Protein AF-A0A553NSJ0-F1 (afdb_monomer)

InterPro domains:
  IPR005331 Sulfotransferase [PF03567] (296-410)
  IPR007577 Glycosyltransferase, DXD sugar-binding motif [PF04488] (100-206)
  IPR007734 Heparan sulphate 2-O-sulfotransferase [PTHR12129] (284-553)
  IPR027417 P-loop containing nucleoside triphosphate hydrolase [G3DSA:3.40.50.300] (291-566)
  IPR027417 P-loop containing nucleoside triphosphate hydrolase [SSF52540] (294-416)
  IPR029044 Nucleotide-diphospho-sugar transferases [SSF53448] (163-276)

Sequence (569 aa):
MLNVENESPLSKDIMRVKSFFPIYACKQVSATAIGLYFICSTFTFLTMDKRAYGRKPPSLRSKNLTSSIEVEPFQESLVDINETVFFLETQESLDELDRSLMCAVESYHGANPFDSIVVLINGGGSIPIVPDYLKDVSQIQFRHLSFAHFLEASPLGELWNSPKWKETIYPLNHMSDLLRVVILHKFGGTYIDSDLIALKAFPRLANNNVIVGVETEKVGSAYMKFGKNHAFLEQAIVELFDNYSVWSEPHWSILDIEVKNDFQNVHPDLTSLNPRPELIIPYEYEPTETINTSILIFNKNRKSGSSTVRNWIKVLAPKNRFHMIKSGQTRLPNFPYSMSIGREQEFVDQIKRSPRPLVFMEHFYFVDFRRYDPQLNPTWLNLVREPISRFASLFYHQRKMKIWKGKQKPPEGWFRKNISECVLNDDPECSIKKGYYREQQLTYFCGNALECREVGNLKALALAKLNIESHFPVVGVLELFNETLVALELLLPRFFRGIRQHLATSQSLFQANANPHPDVEHQALLKIQRVLALDQDLYEFVKQRLTKQVSELFRSKKLLKNISTSVSP

Mean predicted aligned error: 18.37 Å

Structure (mmCIF, N/CA/C/O backbone):
data_AF-A0A553NSJ0-F1
#
_entry.id   AF-A0A553NSJ0-F1
#
loop_
_atom_site.group_PDB
_atom_site.id
_atom_site.type_symbol
_atom_site.label_atom_id
_atom_site.label_alt_id
_atom_site.label_comp_id
_atom_site.label_asym_id
_atom_site.label_entity_id
_atom_site.label_seq_id
_atom_site.pdbx_PDB_ins_code
_atom_site.Cartn_x
_atom_site.Cartn_y
_atom_site.Cartn_z
_atom_site.occupancy
_atom_site.B_iso_or_equiv
_atom_site.auth_seq_id
_atom_site.auth_comp_id
_atom_site.auth_asym_id
_atom_site.auth_atom_id
_atom_site.pdbx_PDB_model_num
ATOM 1 N N . MET A 1 1 ? 38.959 -52.291 -5.094 1.00 31.48 1 MET A N 1
ATOM 2 C CA . MET A 1 1 ? 39.468 -51.425 -6.174 1.00 31.48 1 MET A CA 1
ATOM 3 C C . MET A 1 1 ? 38.329 -51.181 -7.146 1.00 31.48 1 MET A C 1
ATOM 5 O O . MET A 1 1 ? 38.110 -51.991 -8.031 1.00 31.48 1 MET A O 1
ATOM 9 N N . LEU A 1 2 ? 37.554 -50.128 -6.913 1.00 25.66 2 LEU A N 1
ATOM 10 C CA . LEU A 1 2 ? 36.680 -49.522 -7.912 1.00 25.66 2 LEU A CA 1
ATOM 11 C C . LEU A 1 2 ? 36.909 -48.023 -7.757 1.00 25.66 2 LEU A C 1
ATOM 13 O O . LEU A 1 2 ? 36.728 -47.478 -6.668 1.00 25.66 2 LEU A O 1
ATOM 17 N N . ASN A 1 3 ? 37.467 -47.447 -8.814 1.00 22.66 3 ASN A N 1
ATOM 18 C CA . ASN A 1 3 ? 37.939 -46.077 -8.893 1.00 22.66 3 ASN A CA 1
ATOM 19 C C . ASN A 1 3 ? 36.773 -45.107 -8.706 1.00 22.66 3 ASN A C 1
ATOM 21 O O . ASN A 1 3 ? 35.810 -45.129 -9.467 1.00 22.66 3 ASN A O 1
ATOM 25 N N . VAL A 1 4 ? 36.899 -44.255 -7.693 1.00 33.06 4 VAL A N 1
ATOM 26 C CA . VAL A 1 4 ? 36.181 -42.989 -7.590 1.00 33.06 4 VAL A CA 1
ATOM 27 C C . VAL A 1 4 ? 37.088 -41.966 -8.254 1.00 33.06 4 VAL A C 1
ATOM 29 O O . VAL A 1 4 ? 37.990 -41.464 -7.598 1.00 33.06 4 VAL A O 1
ATOM 32 N N . GLU A 1 5 ? 36.893 -41.693 -9.541 1.00 28.03 5 GLU A N 1
ATOM 33 C CA . GLU A 1 5 ? 37.469 -40.505 -10.173 1.00 28.03 5 GLU A CA 1
ATOM 34 C C . GLU A 1 5 ? 36.498 -39.908 -11.197 1.00 28.03 5 GLU A C 1
ATOM 36 O O . GLU A 1 5 ? 35.981 -40.603 -12.071 1.00 28.03 5 GLU A O 1
ATOM 41 N N . ASN A 1 6 ? 36.349 -38.586 -11.062 1.00 27.17 6 ASN A N 1
ATOM 42 C CA . ASN A 1 6 ? 35.842 -37.605 -12.022 1.00 27.17 6 ASN A CA 1
ATOM 43 C C . ASN A 1 6 ? 34.325 -37.369 -12.078 1.00 27.17 6 ASN A C 1
ATOM 45 O O . ASN A 1 6 ? 33.690 -37.544 -13.114 1.00 27.17 6 ASN A O 1
ATOM 49 N N . GLU A 1 7 ? 33.769 -36.819 -10.991 1.00 28.47 7 GLU A N 1
ATOM 50 C CA . GLU A 1 7 ? 32.674 -35.849 -11.136 1.00 28.47 7 GLU A CA 1
ATOM 51 C C . GLU A 1 7 ? 33.254 -34.524 -11.663 1.00 28.47 7 GLU A C 1
ATOM 53 O O . GLU A 1 7 ? 34.222 -33.986 -11.122 1.00 28.47 7 GLU A O 1
ATOM 58 N N . SER A 1 8 ? 32.688 -34.033 -12.766 1.00 26.36 8 SER A N 1
ATOM 59 C CA . SER A 1 8 ? 33.121 -32.832 -13.482 1.00 26.36 8 SER A CA 1
ATOM 60 C C . SER A 1 8 ? 33.054 -31.563 -12.615 1.00 26.36 8 SER A C 1
ATOM 62 O O . SER A 1 8 ? 32.081 -31.383 -11.877 1.00 26.36 8 SER A O 1
ATOM 64 N N . PRO A 1 9 ? 34.003 -30.621 -12.756 1.00 32.00 9 PRO A N 1
ATOM 65 C CA . PRO A 1 9 ? 33.993 -29.361 -12.027 1.00 32.00 9 PRO A CA 1
ATOM 66 C C . PRO A 1 9 ? 33.010 -28.382 -12.680 1.00 32.00 9 PRO A C 1
ATOM 68 O O . PRO A 1 9 ? 33.392 -27.585 -13.527 1.00 32.00 9 PRO A O 1
ATOM 71 N N . LEU A 1 10 ? 31.736 -28.422 -12.296 1.00 30.98 10 LEU A N 1
ATOM 72 C CA . LEU A 1 10 ? 30.790 -27.347 -12.619 1.00 30.98 10 LEU A CA 1
ATOM 73 C C . LEU A 1 10 ? 29.873 -27.044 -11.426 1.00 30.98 10 LEU A C 1
ATOM 75 O O . LEU A 1 10 ? 28.653 -26.978 -11.531 1.00 30.98 10 LEU A O 1
ATOM 79 N N . SER A 1 11 ? 30.471 -26.833 -10.251 1.00 33.66 11 SER A N 1
ATOM 80 C CA . SER A 1 11 ? 29.809 -26.093 -9.176 1.00 33.66 11 SER A CA 1
ATOM 81 C C . SER A 1 11 ? 29.785 -24.609 -9.562 1.00 33.66 11 SER A C 1
ATOM 83 O O . SER A 1 11 ? 30.681 -23.855 -9.179 1.00 33.66 11 SER A O 1
ATOM 85 N N . LYS A 1 12 ? 28.819 -24.192 -10.384 1.00 43.81 12 LYS A N 1
ATOM 86 C CA . LYS A 1 12 ? 28.594 -22.764 -10.635 1.00 43.81 12 LYS A CA 1
ATOM 87 C C . LYS A 1 12 ? 28.054 -22.114 -9.358 1.00 43.81 12 LYS A C 1
ATOM 89 O O . LYS A 1 12 ? 27.232 -22.692 -8.646 1.00 43.81 12 LYS A O 1
ATOM 94 N N . ASP A 1 13 ? 28.595 -20.948 -9.035 1.00 47.91 13 ASP A N 1
ATOM 95 C CA . ASP A 1 13 ? 28.297 -20.195 -7.822 1.00 47.91 13 ASP A CA 1
ATOM 96 C C . ASP A 1 13 ? 26.816 -19.784 -7.773 1.00 47.91 13 ASP A C 1
ATOM 98 O O . ASP A 1 13 ? 26.395 -18.886 -8.491 1.00 47.91 13 ASP A O 1
ATOM 102 N N . ILE A 1 14 ? 26.014 -20.401 -6.898 1.00 49.62 14 ILE A N 1
ATOM 103 C CA . ILE A 1 14 ? 24.601 -20.017 -6.734 1.00 49.62 14 ILE A CA 1
ATOM 104 C C . ILE A 1 14 ? 24.511 -18.669 -6.016 1.00 49.62 14 ILE A C 1
ATOM 106 O O . ILE A 1 14 ? 24.987 -18.507 -4.882 1.00 49.62 14 ILE A O 1
ATOM 110 N N . MET A 1 15 ? 23.816 -17.718 -6.635 1.00 51.75 15 MET A N 1
ATOM 111 C CA . MET A 1 15 ? 23.602 -16.385 -6.085 1.00 51.75 15 MET A CA 1
ATOM 112 C C . MET A 1 15 ? 22.237 -16.254 -5.400 1.00 51.75 15 MET A C 1
ATOM 114 O O . MET A 1 15 ? 21.222 -16.822 -5.805 1.00 51.75 15 MET A O 1
ATOM 118 N N . ARG A 1 16 ? 22.206 -15.492 -4.299 1.00 54.97 16 ARG A N 1
ATOM 119 C CA . ARG A 1 16 ? 20.989 -15.254 -3.508 1.00 54.97 16 ARG A CA 1
ATOM 120 C C . ARG A 1 16 ? 20.450 -13.853 -3.731 1.00 54.97 16 ARG A C 1
ATOM 122 O O . ARG A 1 16 ? 21.174 -12.885 -3.502 1.00 54.97 16 ARG A O 1
ATOM 129 N N . VAL A 1 17 ? 19.154 -13.753 -4.016 1.00 56.53 17 VAL A N 1
ATOM 130 C CA . VAL A 1 17 ? 18.438 -12.472 -4.082 1.00 56.53 17 VAL A CA 1
ATOM 131 C C . VAL A 1 17 ? 17.989 -12.060 -2.677 1.00 56.53 17 VAL A C 1
ATOM 133 O O . VAL A 1 17 ? 17.227 -12.777 -2.023 1.00 56.53 17 VAL A O 1
ATOM 136 N N . LYS A 1 18 ? 18.492 -10.925 -2.169 1.00 50.38 18 LYS A N 1
ATOM 137 C CA . LYS A 1 18 ? 18.302 -10.531 -0.756 1.00 50.38 18 LYS A CA 1
ATOM 138 C C . LYS A 1 18 ? 17.404 -9.315 -0.538 1.00 50.38 18 LYS A C 1
ATOM 140 O O . LYS A 1 18 ? 16.695 -9.288 0.475 1.00 50.38 18 LYS A O 1
ATOM 145 N N . SER A 1 19 ? 17.426 -8.325 -1.432 1.00 51.62 19 SER A N 1
ATOM 146 C CA . SER A 1 19 ? 16.672 -7.074 -1.237 1.00 51.62 19 SER A CA 1
ATOM 147 C C . SER A 1 19 ? 16.590 -6.200 -2.485 1.00 51.62 19 SER A C 1
ATOM 149 O O . SER A 1 19 ? 17.481 -6.251 -3.320 1.00 51.62 19 SER A O 1
ATOM 151 N N . PHE A 1 20 ? 15.555 -5.360 -2.553 1.00 49.81 20 PHE A N 1
ATOM 152 C CA . PHE A 1 20 ? 15.377 -4.320 -3.568 1.00 49.81 20 PHE A CA 1
ATOM 153 C C . PHE A 1 20 ? 15.805 -2.946 -3.022 1.00 49.81 20 PHE A C 1
ATOM 155 O O . PHE A 1 20 ? 15.536 -2.629 -1.864 1.00 49.81 20 PHE A O 1
ATOM 162 N N . PHE A 1 21 ? 16.417 -2.113 -3.860 1.00 44.38 21 PHE A N 1
ATOM 163 C CA . PHE A 1 21 ? 16.830 -0.739 -3.599 1.00 44.38 21 PHE A CA 1
ATOM 164 C C . PHE A 1 21 ? 16.356 0.155 -4.757 1.00 44.38 21 PHE A C 1
ATOM 166 O O . PHE A 1 21 ? 16.955 0.138 -5.829 1.00 44.38 21 PHE A O 1
ATOM 173 N N . PRO A 1 22 ? 15.280 0.937 -4.593 1.00 35.81 22 PRO A N 1
ATOM 174 C CA . PRO A 1 22 ? 14.797 1.826 -5.648 1.00 35.81 22 PRO A CA 1
ATOM 175 C C . PRO A 1 22 ? 15.705 3.056 -5.841 1.00 35.81 22 PRO A C 1
ATOM 177 O O . PRO A 1 22 ? 15.993 3.770 -4.876 1.00 35.81 22 PRO A O 1
ATOM 180 N N . ILE A 1 23 ? 16.100 3.347 -7.088 1.00 39.84 23 ILE A N 1
ATOM 181 C CA . ILE A 1 23 ? 16.729 4.612 -7.508 1.00 39.84 23 ILE A CA 1
ATOM 182 C C . ILE A 1 23 ? 15.827 5.285 -8.551 1.00 39.84 23 ILE A C 1
ATOM 184 O O . ILE A 1 23 ? 15.551 4.757 -9.625 1.00 39.84 23 ILE A O 1
ATOM 188 N N . TYR A 1 24 ? 15.363 6.491 -8.231 1.00 37.12 24 TYR A N 1
ATOM 189 C CA . TYR A 1 24 ? 14.505 7.281 -9.110 1.00 37.12 24 TYR A CA 1
ATOM 190 C C . TYR A 1 24 ? 15.345 8.329 -9.851 1.00 37.12 24 TYR A C 1
ATOM 192 O O . TYR A 1 24 ? 15.980 9.168 -9.207 1.00 37.12 24 TYR A O 1
ATOM 200 N N . ALA A 1 25 ? 15.304 8.323 -11.183 1.00 35.31 25 ALA A N 1
ATOM 201 C CA . ALA A 1 25 ? 15.923 9.340 -12.030 1.00 35.31 25 ALA A CA 1
ATOM 202 C C . ALA A 1 25 ? 14.841 10.112 -12.801 1.00 35.31 25 ALA A C 1
ATOM 204 O O . ALA A 1 25 ? 13.964 9.497 -13.401 1.00 35.31 25 ALA A O 1
ATOM 205 N N . CYS A 1 26 ? 14.858 11.449 -12.751 1.00 28.91 26 CYS A N 1
ATOM 206 C CA . CYS A 1 26 ? 14.103 12.292 -13.690 1.00 28.91 26 CYS A CA 1
ATOM 207 C C . CYS A 1 26 ? 14.601 13.755 -13.572 1.00 28.91 26 CYS A C 1
ATOM 209 O O . CYS A 1 26 ? 14.366 14.377 -12.530 1.00 28.91 26 CYS A O 1
ATOM 211 N N . LYS A 1 27 ? 15.205 14.340 -14.629 1.00 30.98 27 LYS A N 1
ATOM 212 C CA . LYS A 1 27 ? 15.238 15.809 -14.817 1.00 30.98 27 LYS A CA 1
ATOM 213 C C . LYS A 1 27 ? 15.528 16.285 -16.259 1.00 30.98 27 LYS A C 1
ATOM 215 O O . LYS A 1 27 ? 16.599 16.072 -16.787 1.00 30.98 27 LYS A O 1
ATOM 220 N N . GLN A 1 28 ? 14.555 17.040 -16.778 1.00 33.53 28 GLN A N 1
ATOM 221 C CA . GLN A 1 28 ? 14.613 18.262 -17.605 1.00 33.53 28 GLN A CA 1
ATOM 222 C C . GLN A 1 28 ? 15.678 18.410 -18.723 1.00 33.53 28 GLN A C 1
ATOM 224 O O . GLN A 1 28 ? 16.750 18.960 -18.485 1.00 33.53 28 GLN A O 1
ATOM 229 N N . VAL A 1 29 ? 15.261 18.136 -19.968 1.00 30.67 29 VAL A N 1
ATOM 230 C CA . VAL A 1 29 ? 15.940 18.565 -21.208 1.00 30.67 29 VAL A CA 1
ATOM 231 C C . VAL A 1 29 ? 15.864 20.091 -21.359 1.00 30.67 29 VAL A C 1
ATOM 233 O O . VAL A 1 29 ? 14.785 20.690 -21.261 1.00 30.67 29 VAL A O 1
ATOM 236 N N . SER A 1 30 ? 17.007 20.730 -21.616 1.00 32.41 30 SER A N 1
ATOM 237 C CA . SER A 1 30 ? 17.111 22.147 -21.976 1.00 32.41 30 SER A CA 1
ATOM 238 C C . SER A 1 30 ? 16.520 22.432 -23.358 1.00 32.41 30 SER A C 1
ATOM 240 O O . SER A 1 30 ? 16.717 21.682 -24.307 1.00 32.41 30 SER A O 1
ATOM 242 N N . ALA A 1 31 ? 15.826 23.562 -23.463 1.00 39.25 31 ALA A N 1
ATOM 243 C CA . ALA A 1 31 ? 15.137 24.040 -24.650 1.00 39.25 31 ALA A CA 1
ATOM 244 C C . ALA A 1 31 ? 16.027 24.136 -25.904 1.00 39.25 31 ALA A C 1
ATOM 246 O O . ALA A 1 31 ? 16.906 24.987 -25.941 1.00 39.25 31 ALA A O 1
ATOM 247 N N . THR A 1 32 ? 15.700 23.365 -26.946 1.00 35.78 32 THR A N 1
ATOM 248 C CA . THR A 1 32 ? 15.394 23.845 -28.310 1.00 35.78 32 THR A CA 1
ATOM 249 C C . THR A 1 32 ? 14.868 22.690 -29.182 1.00 35.78 32 THR A C 1
ATOM 251 O O . THR A 1 32 ? 15.387 21.586 -29.155 1.00 35.78 32 THR A O 1
ATOM 254 N N . ALA A 1 33 ? 13.834 22.992 -29.977 1.00 30.94 33 ALA A N 1
ATOM 255 C CA . ALA A 1 33 ? 13.282 22.210 -31.093 1.00 30.94 33 ALA A CA 1
ATOM 256 C C . ALA A 1 33 ? 12.447 20.931 -30.799 1.00 30.94 33 ALA A C 1
ATOM 258 O O . ALA A 1 33 ? 12.935 19.814 -30.756 1.00 30.94 33 ALA A O 1
ATOM 259 N N . ILE A 1 34 ? 11.127 21.163 -30.720 1.00 39.16 34 ILE A N 1
ATOM 260 C CA . ILE A 1 34 ? 10.014 20.388 -31.314 1.00 39.16 34 ILE A CA 1
ATOM 261 C C . ILE A 1 34 ? 9.951 18.875 -31.011 1.00 39.16 34 ILE A C 1
ATOM 263 O O . ILE A 1 34 ? 10.467 18.042 -31.742 1.00 39.16 34 ILE A O 1
ATOM 267 N N . GLY A 1 35 ? 9.117 18.564 -30.009 1.00 44.28 35 GLY A N 1
ATOM 268 C CA . GLY A 1 35 ? 8.246 17.385 -29.975 1.00 44.28 35 GLY A CA 1
ATOM 269 C C . GLY A 1 35 ? 8.889 16.067 -29.555 1.00 44.28 35 GLY A C 1
ATOM 270 O O . GLY A 1 35 ? 9.151 15.245 -30.417 1.00 44.28 35 GLY A O 1
ATOM 271 N N . LEU A 1 36 ? 9.027 15.805 -28.248 1.00 30.36 36 LEU A N 1
ATOM 272 C CA . LEU A 1 36 ? 9.424 14.484 -27.738 1.00 30.36 36 LEU A CA 1
ATOM 273 C C . LEU A 1 36 ? 8.720 14.131 -26.414 1.00 30.36 36 LEU A C 1
ATOM 275 O O . LEU A 1 36 ? 8.543 14.963 -25.522 1.00 30.36 36 LEU A O 1
ATOM 279 N N . TYR A 1 37 ? 8.276 12.876 -26.343 1.00 29.53 37 TYR A N 1
ATOM 280 C CA . TYR A 1 37 ? 7.581 12.219 -25.237 1.00 29.53 37 TYR A CA 1
ATOM 281 C C . TYR A 1 37 ? 8.478 12.101 -23.990 1.00 29.53 37 TYR A C 1
ATOM 283 O O . TYR A 1 37 ? 9.605 11.630 -24.079 1.00 29.53 37 TYR A O 1
ATOM 291 N N . PHE A 1 38 ? 7.958 12.443 -22.806 1.00 29.09 38 PHE A N 1
ATOM 292 C CA . PHE A 1 38 ? 8.610 12.128 -21.528 1.00 29.09 38 PHE A CA 1
ATOM 293 C C . PHE A 1 38 ? 8.191 10.726 -21.058 1.00 29.09 38 PHE A C 1
ATOM 295 O O . PHE A 1 38 ? 7.072 10.549 -20.574 1.00 29.09 38 PHE A O 1
ATOM 302 N N . ILE A 1 39 ? 9.086 9.740 -21.154 1.00 37.25 39 ILE A N 1
ATOM 303 C CA . ILE A 1 39 ? 8.924 8.414 -20.534 1.00 37.25 39 ILE A CA 1
ATOM 304 C C . ILE A 1 39 ? 9.761 8.415 -19.246 1.00 37.25 39 ILE A C 1
ATOM 306 O O . ILE A 1 39 ? 10.983 8.413 -19.302 1.00 37.25 39 ILE A O 1
ATOM 310 N N . CYS A 1 40 ? 9.123 8.484 -18.072 1.00 36.91 40 CYS A N 1
ATOM 311 C CA . CYS A 1 40 ? 9.820 8.411 -16.777 1.00 36.91 40 CYS A CA 1
ATOM 312 C C . CYS A 1 40 ? 9.744 6.942 -16.303 1.00 36.91 40 CYS A C 1
ATOM 314 O O . CYS A 1 40 ? 8.679 6.481 -15.891 1.00 36.91 40 CYS A O 1
ATOM 316 N N . SER A 1 41 ? 10.850 6.202 -16.420 1.00 45.56 41 SER A N 1
ATOM 317 C CA . SER A 1 41 ? 11.009 4.814 -15.958 1.00 45.56 41 SER A CA 1
ATOM 318 C C . SER A 1 41 ? 11.697 4.781 -14.590 1.00 45.56 41 SER A C 1
ATOM 320 O O . SER A 1 41 ? 12.768 5.363 -14.416 1.00 45.56 41 SER A O 1
ATOM 322 N N . THR A 1 42 ? 11.108 4.115 -13.594 1.00 52.69 42 THR A N 1
ATOM 323 C CA . THR A 1 42 ? 11.722 3.992 -12.257 1.00 52.69 42 THR A CA 1
ATOM 324 C C . THR A 1 42 ? 12.631 2.767 -12.202 1.00 52.69 42 THR A C 1
ATOM 326 O O . THR A 1 42 ? 12.131 1.674 -12.448 1.00 52.69 42 THR A O 1
ATOM 329 N N . PHE A 1 43 ? 13.909 2.911 -11.839 1.00 51.84 43 PHE A N 1
ATOM 330 C CA . PHE A 1 43 ? 14.830 1.779 -11.677 1.00 51.84 43 PHE A CA 1
ATOM 331 C C . PHE A 1 43 ? 14.817 1.252 -10.235 1.00 51.84 43 PHE A C 1
ATOM 333 O O . PHE A 1 43 ? 14.847 2.008 -9.266 1.00 51.84 43 PHE A O 1
ATOM 340 N N . THR A 1 44 ? 14.785 -0.067 -10.078 1.00 52.38 44 THR A N 1
ATOM 341 C CA . THR A 1 44 ? 14.863 -0.754 -8.786 1.00 52.38 44 THR A CA 1
ATOM 342 C C . THR A 1 44 ? 15.990 -1.771 -8.825 1.00 52.38 44 THR A C 1
ATOM 344 O O . THR A 1 44 ? 15.998 -2.663 -9.657 1.00 52.38 44 THR A O 1
ATOM 347 N N . PHE A 1 45 ? 16.954 -1.666 -7.925 1.00 50.66 45 PHE A N 1
ATOM 348 C CA . PHE A 1 45 ? 18.110 -2.550 -7.903 1.00 50.66 45 PHE A CA 1
ATOM 349 C C . PHE A 1 45 ? 17.904 -3.731 -6.970 1.00 50.66 45 PHE A C 1
ATOM 351 O O . PHE A 1 45 ? 17.440 -3.550 -5.856 1.00 50.66 45 PHE A O 1
ATOM 358 N N . LEU A 1 46 ? 18.272 -4.933 -7.378 1.00 48.66 46 LEU A N 1
ATOM 359 C CA . LEU A 1 46 ? 18.209 -6.133 -6.555 1.00 48.66 46 LEU A CA 1
ATOM 360 C C . LEU A 1 46 ? 19.599 -6.514 -6.073 1.00 48.66 46 LEU A C 1
ATOM 362 O O . LEU A 1 46 ? 20.441 -6.852 -6.892 1.00 48.66 46 LEU A O 1
ATOM 366 N N . THR A 1 47 ? 19.863 -6.519 -4.765 1.00 49.31 47 THR A N 1
ATOM 367 C CA . THR A 1 47 ? 21.156 -7.023 -4.292 1.00 49.31 47 THR A CA 1
ATOM 368 C C . THR A 1 47 ? 21.240 -8.531 -4.391 1.00 49.31 47 THR A C 1
ATOM 370 O O . THR A 1 47 ? 20.409 -9.278 -3.853 1.00 49.31 47 THR A O 1
ATOM 373 N N . MET A 1 48 ? 22.327 -8.942 -5.027 1.00 58.22 48 MET A N 1
ATOM 374 C CA . MET A 1 48 ? 22.748 -10.319 -5.182 1.00 58.22 48 MET A CA 1
ATOM 375 C C . MET A 1 48 ? 23.965 -10.566 -4.285 1.00 58.22 48 MET A C 1
ATOM 377 O O . MET A 1 48 ? 24.863 -9.731 -4.198 1.00 58.22 48 MET A O 1
ATOM 381 N N . ASP A 1 49 ? 23.973 -11.677 -3.547 1.00 54.38 49 ASP A N 1
ATOM 382 C CA . ASP A 1 49 ? 25.088 -12.040 -2.662 1.00 54.38 49 ASP A CA 1
ATOM 383 C C . ASP A 1 49 ? 25.584 -13.458 -2.966 1.00 54.38 49 ASP A C 1
ATOM 385 O O . ASP A 1 49 ? 24.825 -14.432 -2.857 1.00 54.38 49 ASP A O 1
ATOM 389 N N . LYS A 1 50 ? 26.880 -13.557 -3.278 1.00 52.22 50 LYS A N 1
ATOM 390 C CA . LYS A 1 50 ? 27.656 -14.794 -3.411 1.00 52.22 50 LYS A CA 1
ATOM 391 C C . LYS A 1 50 ? 27.995 -15.360 -2.029 1.00 52.22 50 LYS A C 1
ATOM 393 O O . LYS A 1 50 ? 29.123 -15.277 -1.549 1.00 52.22 50 LYS A O 1
ATOM 398 N N . ARG A 1 51 ? 27.012 -15.950 -1.341 1.00 45.84 51 ARG A N 1
ATOM 399 C CA . ARG A 1 51 ? 27.259 -16.720 -0.105 1.00 45.84 51 ARG A CA 1
ATOM 400 C C . ARG A 1 51 ? 26.418 -17.983 -0.032 1.00 45.84 51 ARG A C 1
ATOM 402 O O . ARG A 1 51 ? 25.380 -17.989 0.639 1.00 45.84 51 ARG A O 1
ATOM 409 N N . ALA A 1 52 ? 26.907 -19.065 -0.641 1.00 41.94 52 ALA A N 1
ATOM 410 C CA . ALA A 1 52 ? 26.513 -20.428 -0.285 1.00 41.94 52 ALA A CA 1
ATOM 411 C C . ALA A 1 52 ? 27.459 -21.520 -0.838 1.00 41.94 52 ALA A C 1
ATOM 413 O O . ALA A 1 52 ? 27.032 -22.339 -1.639 1.00 41.94 52 ALA A O 1
ATOM 414 N N . TYR A 1 53 ? 28.684 -21.641 -0.319 1.00 42.12 53 TYR A N 1
ATOM 415 C CA . TYR A 1 53 ? 29.285 -22.977 -0.204 1.00 42.12 53 TYR A CA 1
ATOM 416 C C . TYR A 1 53 ? 28.779 -23.596 1.109 1.00 42.12 53 TYR A C 1
ATOM 418 O O . TYR A 1 53 ? 29.014 -23.055 2.190 1.00 42.12 53 TYR A O 1
ATOM 426 N N . GLY A 1 54 ? 28.022 -24.695 1.028 1.00 35.50 54 GLY A N 1
ATOM 427 C CA . GLY A 1 54 ? 27.848 -25.603 2.172 1.00 35.50 54 GLY A CA 1
ATOM 428 C C . GLY A 1 54 ? 26.469 -25.725 2.833 1.00 35.50 54 GLY A C 1
ATOM 429 O O . GLY A 1 54 ? 26.364 -26.441 3.826 1.00 35.50 54 GLY A O 1
ATOM 430 N N . ARG A 1 55 ? 25.386 -25.122 2.322 1.00 33.81 55 ARG A N 1
ATOM 431 C CA . ARG A 1 55 ? 24.032 -25.588 2.694 1.00 33.81 55 ARG A CA 1
ATOM 432 C C . ARG A 1 55 ? 23.499 -26.446 1.565 1.00 33.81 55 ARG A C 1
ATOM 434 O O . ARG A 1 55 ? 23.290 -25.923 0.476 1.00 33.81 55 ARG A O 1
ATOM 441 N N . LYS A 1 56 ? 23.284 -27.740 1.842 1.00 34.06 56 LYS A N 1
ATOM 442 C CA . LYS A 1 56 ? 22.501 -28.611 0.960 1.00 34.06 56 LYS A CA 1
ATOM 443 C C . LYS A 1 56 ? 21.245 -27.830 0.546 1.00 34.06 56 LYS A C 1
ATOM 445 O O . LYS A 1 56 ? 20.602 -27.280 1.452 1.00 34.06 56 LYS A O 1
ATOM 450 N N . PRO A 1 57 ? 20.920 -27.737 -0.757 1.00 37.69 57 PRO A N 1
ATOM 451 C CA . PRO A 1 57 ? 19.627 -27.208 -1.168 1.00 37.69 57 PRO A CA 1
ATOM 452 C C . PRO A 1 57 ? 18.540 -27.925 -0.353 1.00 37.69 57 PRO A C 1
ATOM 454 O O . PRO A 1 57 ? 18.761 -29.082 0.038 1.00 37.69 57 PRO A O 1
ATOM 457 N N . PRO A 1 58 ? 17.424 -27.251 -0.005 1.00 37.09 58 PRO A N 1
ATOM 458 C CA . PRO A 1 58 ? 16.308 -27.923 0.649 1.00 37.09 58 PRO A CA 1
ATOM 459 C C . PRO A 1 58 ? 16.059 -29.211 -0.125 1.00 37.09 58 PRO A C 1
ATOM 461 O O . PRO A 1 58 ? 15.919 -29.178 -1.342 1.00 37.09 58 PRO A O 1
ATOM 464 N N . SER A 1 59 ? 16.191 -30.347 0.565 1.00 38.47 59 SER A N 1
ATOM 465 C CA . SER A 1 59 ? 16.190 -31.663 -0.067 1.00 38.47 59 SER A CA 1
ATOM 466 C C . SER A 1 59 ? 15.006 -31.732 -1.022 1.00 38.47 59 SER A C 1
ATOM 468 O O . SER A 1 59 ? 13.882 -31.615 -0.526 1.00 38.47 59 SER A O 1
ATOM 470 N N . LEU A 1 60 ? 15.271 -31.898 -2.326 1.00 41.75 60 LEU A N 1
ATOM 471 C CA . LEU A 1 60 ? 14.281 -32.206 -3.359 1.00 41.75 60 LEU A CA 1
ATOM 472 C C . LEU A 1 60 ? 13.261 -33.171 -2.750 1.00 41.75 60 LEU A C 1
ATOM 474 O O . LEU A 1 60 ? 13.547 -34.350 -2.524 1.00 41.75 60 LEU A O 1
ATOM 478 N N . ARG A 1 61 ? 12.092 -32.649 -2.372 1.00 41.16 61 ARG A N 1
ATOM 479 C CA . ARG A 1 61 ? 11.005 -33.441 -1.796 1.00 41.16 61 ARG A CA 1
ATOM 480 C C . ARG A 1 61 ? 10.230 -34.073 -2.946 1.00 41.16 61 ARG A C 1
ATOM 482 O O . ARG A 1 61 ? 9.051 -33.819 -3.116 1.00 41.16 61 ARG A O 1
ATOM 489 N N . SER A 1 62 ? 10.882 -34.925 -3.726 1.00 43.66 62 SER A N 1
ATOM 490 C CA . SER A 1 62 ? 10.206 -36.028 -4.408 1.00 43.66 62 SER A CA 1
ATOM 491 C C . SER A 1 62 ? 11.242 -37.067 -4.832 1.00 43.66 62 SER A C 1
ATOM 493 O O . SER A 1 62 ? 12.292 -36.750 -5.378 1.00 43.66 62 SER A O 1
ATOM 495 N N . LYS A 1 63 ? 10.968 -38.329 -4.499 1.00 44.16 63 LYS A N 1
ATOM 496 C CA . LYS A 1 63 ? 11.784 -39.495 -4.870 1.00 44.16 63 LYS A CA 1
ATOM 497 C C . LYS A 1 63 ? 11.317 -40.137 -6.185 1.00 44.16 63 LYS A C 1
ATOM 499 O O . LYS A 1 63 ? 11.756 -41.238 -6.491 1.00 44.16 63 LYS A O 1
ATOM 504 N N . ASN A 1 64 ? 10.459 -39.463 -6.950 1.00 49.28 64 ASN A N 1
ATOM 505 C CA . ASN A 1 64 ? 9.881 -39.997 -8.179 1.00 49.28 64 ASN A CA 1
ATOM 506 C C . ASN A 1 64 ? 10.232 -39.067 -9.350 1.00 49.28 64 ASN A C 1
ATOM 508 O O . ASN A 1 64 ? 9.562 -38.074 -9.600 1.00 49.28 64 ASN A O 1
ATOM 512 N N . LEU A 1 65 ? 11.339 -39.376 -10.026 1.00 53.25 65 LEU A N 1
ATOM 513 C CA . LEU A 1 65 ? 11.701 -38.823 -11.332 1.00 53.25 65 LEU A CA 1
ATOM 514 C C . LEU A 1 65 ? 11.084 -39.750 -12.380 1.00 53.25 65 LEU A C 1
ATOM 516 O O . LEU A 1 65 ? 11.694 -40.761 -12.723 1.00 53.25 65 LEU A O 1
ATOM 520 N N . THR A 1 66 ? 9.835 -39.511 -12.784 1.00 52.34 66 THR A N 1
ATOM 521 C CA . THR A 1 66 ? 9.085 -40.540 -13.532 1.00 52.34 66 THR A CA 1
ATOM 522 C C . THR A 1 66 ? 8.332 -40.066 -14.769 1.00 52.34 66 THR A C 1
ATOM 524 O O . THR A 1 66 ? 7.703 -40.910 -15.405 1.00 52.34 66 THR A O 1
ATOM 527 N N . SER A 1 67 ? 8.373 -38.786 -15.167 1.00 60.06 67 SER A N 1
ATOM 528 C CA . SER A 1 67 ? 7.607 -38.362 -16.347 1.00 60.06 67 SER A CA 1
ATOM 529 C C . SER A 1 67 ? 8.305 -37.365 -17.272 1.00 60.06 67 SER A C 1
ATOM 531 O O . SER A 1 67 ? 8.986 -36.441 -16.829 1.00 60.06 67 SER A O 1
ATOM 533 N N . SER A 1 68 ? 8.094 -37.572 -18.577 1.00 72.00 68 SER A N 1
ATOM 534 C CA . SER A 1 68 ? 8.514 -36.660 -19.632 1.00 72.00 68 SER A CA 1
ATOM 535 C C . SER A 1 68 ? 7.520 -35.505 -19.806 1.00 72.00 68 SER A C 1
ATOM 537 O O . SER A 1 68 ? 6.328 -35.621 -19.474 1.00 72.00 68 SER A O 1
ATOM 539 N N . ILE A 1 69 ? 8.012 -34.384 -20.333 1.00 76.38 69 ILE A N 1
ATOM 540 C CA . ILE A 1 69 ? 7.213 -33.220 -20.740 1.00 76.38 69 ILE A CA 1
ATOM 541 C C . ILE A 1 69 ? 7.464 -32.956 -22.222 1.00 76.38 69 ILE A C 1
ATOM 543 O O . ILE A 1 69 ? 8.615 -32.841 -22.633 1.00 76.38 69 ILE A O 1
ATOM 547 N N . GLU A 1 70 ? 6.401 -32.847 -23.019 1.00 81.50 70 GLU A N 1
ATOM 548 C CA . GLU A 1 70 ? 6.502 -32.332 -24.386 1.00 81.50 70 GLU A CA 1
ATOM 549 C C . GLU A 1 70 ? 6.649 -30.809 -24.361 1.00 81.50 70 GLU A C 1
ATOM 551 O O . GLU A 1 70 ? 5.893 -30.102 -23.691 1.00 81.50 70 GLU A O 1
ATOM 556 N N . VAL A 1 71 ? 7.642 -30.305 -25.087 1.00 85.38 71 VAL A N 1
ATOM 557 C CA . VAL A 1 71 ? 7.942 -28.880 -25.175 1.00 85.38 71 VAL A CA 1
ATOM 558 C C . VAL A 1 71 ? 7.236 -28.301 -26.396 1.00 85.38 71 VAL A C 1
ATOM 560 O O . VAL A 1 71 ? 7.657 -28.495 -27.536 1.00 85.38 71 VAL A O 1
ATOM 563 N N . GLU A 1 72 ? 6.152 -27.572 -26.150 1.00 88.81 72 GLU A N 1
ATOM 564 C CA . GLU A 1 72 ? 5.388 -26.896 -27.201 1.00 88.81 72 GLU A CA 1
ATOM 565 C C . GLU A 1 72 ? 6.110 -25.639 -27.722 1.00 88.81 72 GLU A C 1
ATOM 567 O O . GLU A 1 72 ? 6.848 -24.998 -26.967 1.00 88.81 72 GLU A O 1
ATOM 572 N N . PRO A 1 73 ? 5.877 -25.216 -28.979 1.00 91.50 73 PRO A N 1
ATOM 573 C CA . PRO A 1 73 ? 6.409 -23.957 -29.498 1.00 91.50 73 PRO A CA 1
ATOM 574 C C . PRO A 1 73 ? 5.990 -22.744 -28.656 1.00 91.50 73 PRO A C 1
ATOM 576 O O . PRO A 1 73 ? 4.840 -22.628 -28.227 1.00 91.50 73 PRO A O 1
ATOM 579 N N . PHE A 1 74 ? 6.913 -21.806 -28.450 1.00 93.31 74 PHE A N 1
ATOM 580 C CA . PHE A 1 74 ? 6.628 -20.547 -27.770 1.00 93.31 74 PHE A CA 1
ATOM 581 C C . PHE A 1 74 ? 5.618 -19.698 -28.555 1.00 93.31 74 PHE A C 1
ATOM 583 O O . PHE A 1 74 ? 5.725 -19.532 -29.770 1.00 93.31 74 PHE A O 1
ATOM 590 N N . GLN A 1 75 ? 4.651 -19.123 -27.838 1.00 90.69 75 GLN A N 1
ATOM 591 C CA . GLN A 1 75 ? 3.642 -18.220 -28.385 1.00 90.69 75 GLN A CA 1
ATOM 592 C C . GLN A 1 75 ? 3.695 -16.884 -27.646 1.00 90.69 75 GLN A C 1
ATOM 594 O O . GLN A 1 75 ? 3.605 -16.845 -26.420 1.00 90.69 75 GLN A O 1
ATOM 599 N N . GLU A 1 76 ? 3.772 -15.777 -28.387 1.00 86.50 76 GLU A N 1
ATOM 600 C CA . GLU A 1 76 ? 3.862 -14.433 -27.793 1.00 86.50 76 GLU A CA 1
ATOM 601 C C . GLU A 1 76 ? 2.634 -14.080 -26.929 1.00 86.50 76 GLU A C 1
ATOM 603 O O . GLU A 1 76 ? 2.745 -13.301 -25.987 1.00 86.50 76 GLU A O 1
ATOM 608 N N . SER A 1 77 ? 1.472 -14.691 -27.195 1.00 83.69 77 SER A N 1
ATOM 609 C CA . SER A 1 77 ? 0.239 -14.517 -26.410 1.00 83.69 77 SER A CA 1
ATOM 610 C C . SER A 1 77 ? 0.323 -15.038 -24.974 1.00 83.69 77 SER A C 1
ATOM 612 O O . SER A 1 77 ? -0.569 -14.754 -24.180 1.00 83.69 77 SER A O 1
ATOM 614 N N . LEU A 1 78 ? 1.360 -15.810 -24.640 1.00 81.00 78 LEU A N 1
ATOM 615 C CA . LEU A 1 78 ? 1.615 -16.289 -23.280 1.00 81.00 78 LEU A CA 1
ATOM 616 C C . LEU A 1 78 ? 2.201 -15.197 -22.375 1.00 81.00 78 LEU A C 1
ATOM 618 O O . LEU A 1 78 ? 2.278 -15.389 -21.165 1.00 81.00 78 LEU A O 1
ATOM 622 N N . VAL A 1 79 ? 2.635 -14.072 -22.949 1.00 83.94 79 VAL A N 1
ATOM 623 C CA . VAL A 1 79 ? 3.328 -13.020 -22.209 1.00 83.94 79 VAL A CA 1
ATOM 624 C C . VAL A 1 79 ? 2.345 -11.980 -21.670 1.00 83.94 79 VAL A C 1
ATOM 626 O O . VAL A 1 79 ? 1.742 -11.223 -22.430 1.00 83.94 79 VAL A O 1
ATOM 629 N N . ASP A 1 80 ? 2.274 -11.871 -20.344 1.00 81.31 80 ASP A N 1
ATOM 630 C CA . ASP A 1 80 ? 1.805 -10.688 -19.624 1.00 81.31 80 ASP A CA 1
ATOM 631 C C . ASP A 1 80 ? 3.020 -9.953 -19.040 1.00 81.31 80 ASP A C 1
ATOM 633 O O . ASP A 1 80 ? 3.724 -10.467 -18.177 1.00 81.31 80 ASP A O 1
ATOM 637 N N . ILE A 1 81 ? 3.267 -8.718 -19.477 1.00 68.31 81 ILE A N 1
ATOM 638 C CA . ILE A 1 81 ? 4.437 -7.917 -19.070 1.00 68.31 81 ILE A CA 1
ATOM 639 C C . ILE A 1 81 ? 4.538 -7.757 -17.537 1.00 68.31 81 ILE A C 1
ATOM 641 O O . ILE A 1 81 ? 5.642 -7.656 -16.991 1.00 68.31 81 ILE A O 1
ATOM 645 N N . ASN A 1 82 ? 3.412 -7.746 -16.814 1.00 68.12 82 ASN A N 1
ATOM 646 C CA . ASN A 1 82 ? 3.440 -7.605 -15.359 1.00 68.12 82 ASN A CA 1
ATOM 647 C C . ASN A 1 82 ? 3.847 -8.905 -14.660 1.00 68.12 82 ASN A C 1
ATOM 649 O O . ASN A 1 82 ? 4.530 -8.835 -13.632 1.00 68.12 82 ASN A O 1
ATOM 653 N N . GLU A 1 83 ? 3.432 -10.052 -15.202 1.00 78.44 83 GLU A N 1
ATOM 654 C CA . GLU A 1 83 ? 3.410 -11.342 -14.501 1.00 78.44 83 GLU A CA 1
ATOM 655 C C . GLU A 1 83 ? 4.323 -12.409 -15.125 1.00 78.44 83 GLU A C 1
ATOM 657 O O . GLU A 1 83 ? 4.589 -13.414 -14.471 1.00 78.44 83 GLU A O 1
ATOM 662 N N . THR A 1 84 ? 4.826 -12.213 -16.348 1.00 91.00 84 THR A N 1
ATOM 663 C CA . THR A 1 84 ? 5.667 -13.191 -17.049 1.00 91.00 84 THR A CA 1
ATOM 664 C C . THR A 1 84 ? 7.137 -13.090 -16.653 1.00 91.00 84 THR A C 1
ATOM 666 O O . THR A 1 84 ? 7.735 -12.008 -16.607 1.00 91.00 84 THR A O 1
ATOM 669 N N . VAL A 1 85 ? 7.725 -14.258 -16.402 1.00 93.44 85 VAL A N 1
ATOM 670 C CA . VAL A 1 85 ? 9.104 -14.453 -15.958 1.00 93.44 85 VAL A CA 1
ATOM 671 C C . VAL A 1 85 ? 9.772 -15.480 -16.857 1.00 93.44 85 VAL A C 1
ATOM 673 O O . VAL A 1 85 ? 9.298 -16.605 -16.976 1.00 93.44 85 VAL A O 1
ATOM 676 N N . PHE A 1 86 ? 10.877 -15.092 -17.476 1.00 95.31 86 PHE A N 1
ATOM 677 C CA . PHE A 1 86 ? 11.650 -15.898 -18.400 1.00 95.31 86 PHE A CA 1
ATOM 678 C C . PHE A 1 86 ? 12.862 -16.515 -17.707 1.00 95.31 86 PHE A C 1
ATOM 680 O O . PHE A 1 86 ? 13.642 -15.813 -17.061 1.00 95.31 86 PHE A O 1
ATOM 687 N N . PHE A 1 87 ? 13.040 -17.812 -17.928 1.00 93.88 87 PHE A N 1
ATOM 688 C CA . PHE A 1 87 ? 14.303 -18.518 -17.729 1.00 93.88 87 PHE A CA 1
ATOM 689 C C . PHE A 1 87 ? 14.779 -19.061 -19.076 1.00 93.88 87 PHE A C 1
ATOM 691 O O . PHE A 1 87 ? 13.955 -19.378 -19.939 1.00 93.88 87 PHE A O 1
ATOM 698 N N . LEU A 1 88 ? 16.094 -19.182 -19.250 1.00 91.12 88 LEU A N 1
ATOM 699 C CA . LEU A 1 88 ? 16.699 -19.718 -20.468 1.00 91.12 88 LEU A CA 1
ATOM 700 C C . LEU A 1 88 ? 17.407 -21.037 -20.197 1.00 91.12 88 LEU A C 1
ATOM 702 O O . LEU A 1 88 ? 18.234 -21.132 -19.294 1.00 91.12 88 LEU A O 1
ATOM 706 N N . GLU A 1 89 ? 17.121 -22.019 -21.044 1.00 87.56 89 GLU A N 1
ATOM 707 C CA . GLU A 1 89 ? 17.918 -23.227 -21.205 1.00 87.56 89 GLU A CA 1
ATOM 708 C C . GLU A 1 89 ? 18.542 -23.210 -22.605 1.00 87.56 89 GLU A C 1
ATOM 710 O O . GLU A 1 89 ? 17.855 -23.335 -23.623 1.00 87.56 89 GLU A O 1
ATOM 715 N N . THR A 1 90 ? 19.853 -22.973 -22.651 1.00 80.06 90 THR A N 1
ATOM 716 C CA . THR A 1 90 ? 20.607 -22.723 -23.891 1.00 80.06 90 THR A CA 1
ATOM 717 C C . THR A 1 90 ? 21.133 -23.992 -24.548 1.00 80.06 90 THR A C 1
ATOM 719 O O . THR A 1 90 ? 21.563 -23.935 -25.702 1.00 80.06 90 THR A O 1
ATOM 722 N N . GLN A 1 91 ? 21.062 -25.136 -23.864 1.00 74.62 91 GLN A N 1
ATOM 723 C CA . GLN A 1 91 ? 21.483 -26.419 -24.418 1.00 74.62 91 GLN A CA 1
ATOM 724 C C . GLN A 1 91 ? 20.508 -26.917 -25.499 1.00 74.62 91 GLN A C 1
ATOM 726 O O . GLN A 1 91 ? 19.288 -26.836 -25.358 1.00 74.62 91 GLN A O 1
ATOM 731 N N . GLU A 1 92 ? 21.055 -27.434 -26.603 1.00 65.75 92 GLU A N 1
ATOM 732 C CA . GLU A 1 92 ? 20.268 -27.964 -27.731 1.00 65.75 92 GLU A CA 1
ATOM 733 C C . GLU A 1 92 ? 19.727 -29.379 -27.480 1.00 65.75 92 GLU A C 1
ATOM 735 O O . GLU A 1 92 ? 18.650 -29.714 -27.969 1.00 65.75 92 GLU A O 1
ATOM 740 N N . SER A 1 93 ? 20.449 -30.197 -26.707 1.00 63.94 93 SER A N 1
ATOM 741 C CA . SER A 1 93 ? 20.061 -31.564 -26.341 1.00 63.94 93 SER A CA 1
ATOM 742 C C . SER A 1 93 ? 19.787 -31.633 -24.844 1.00 63.94 93 SER A C 1
ATOM 744 O O . SER A 1 93 ? 20.675 -31.333 -24.049 1.00 63.94 93 SER A O 1
ATOM 746 N N . LEU A 1 94 ? 18.575 -32.037 -24.462 1.00 66.38 94 LEU A N 1
ATOM 747 C CA . LEU A 1 94 ? 18.174 -32.189 -23.064 1.00 66.38 94 LEU A CA 1
ATOM 748 C C . LEU A 1 94 ? 17.947 -33.664 -22.733 1.00 66.38 94 LEU A C 1
ATOM 750 O O . LEU A 1 94 ? 16.853 -34.185 -22.935 1.00 66.38 94 LEU A O 1
ATOM 754 N N . ASP A 1 95 ? 18.968 -34.322 -22.186 1.00 63.94 95 ASP A N 1
ATOM 755 C CA . ASP A 1 95 ? 18.797 -35.635 -21.546 1.00 63.94 95 ASP A CA 1
ATOM 756 C C . ASP A 1 95 ? 18.186 -35.486 -20.132 1.00 63.94 95 ASP A C 1
ATOM 758 O O . ASP A 1 95 ? 17.398 -36.321 -19.685 1.00 63.94 95 ASP A O 1
ATOM 762 N N . GLU A 1 96 ? 18.494 -34.379 -19.447 1.00 66.31 96 GLU A N 1
ATOM 763 C CA . GLU A 1 96 ? 17.958 -33.952 -18.145 1.00 66.31 96 GLU A CA 1
ATOM 764 C C . GLU A 1 96 ? 17.904 -32.410 -18.128 1.00 66.31 96 GLU A C 1
ATOM 766 O O . GLU A 1 96 ? 18.708 -31.755 -18.794 1.00 66.31 96 GLU A O 1
ATOM 771 N N . LEU A 1 97 ? 16.967 -31.813 -17.383 1.00 71.88 97 LEU A N 1
ATOM 772 C CA . LEU A 1 97 ? 17.006 -30.369 -17.113 1.00 71.88 97 LEU A CA 1
ATOM 773 C C . LEU A 1 97 ? 18.179 -30.028 -16.193 1.00 71.88 97 LEU A C 1
ATOM 775 O O . LEU A 1 97 ? 18.464 -30.764 -15.244 1.00 71.88 97 LEU A O 1
ATOM 779 N N . ASP A 1 98 ? 18.804 -28.870 -16.408 1.00 76.56 98 ASP A N 1
ATOM 780 C CA . ASP A 1 98 ? 19.833 -28.393 -15.492 1.00 76.56 98 ASP A CA 1
ATOM 781 C C . ASP A 1 98 ? 19.275 -28.256 -14.063 1.00 76.56 98 ASP A C 1
ATOM 783 O O . ASP A 1 98 ? 18.204 -27.690 -13.812 1.00 76.56 98 ASP A O 1
ATOM 787 N N . ARG A 1 99 ? 20.006 -28.800 -13.086 1.00 74.75 99 ARG A N 1
ATOM 788 C CA . ARG A 1 99 ? 19.559 -28.815 -11.685 1.00 74.75 99 ARG A CA 1
ATOM 789 C C . ARG A 1 99 ? 19.494 -27.423 -11.077 1.00 74.75 99 ARG A C 1
ATOM 791 O O . ARG A 1 99 ? 18.655 -27.195 -10.203 1.00 74.75 99 ARG A O 1
ATOM 798 N N . SER A 1 100 ? 20.360 -26.516 -11.520 1.00 75.44 100 SER A N 1
ATOM 799 C CA . SER A 1 100 ? 20.348 -25.121 -11.085 1.00 75.44 100 SER A CA 1
ATOM 800 C C . SER A 1 100 ? 19.085 -24.450 -11.609 1.00 75.44 100 SER A C 1
ATOM 802 O O . SER A 1 100 ? 18.340 -23.892 -10.807 1.00 75.44 100 SER A O 1
ATOM 804 N N . LEU A 1 101 ? 18.761 -24.642 -12.894 1.00 83.56 101 LEU A N 1
ATOM 805 C CA . LEU A 1 101 ? 17.515 -24.161 -13.497 1.00 83.56 101 LEU A CA 1
ATOM 806 C C . LEU A 1 101 ? 16.277 -24.670 -12.745 1.00 83.56 101 LEU A C 1
ATOM 808 O O . LEU A 1 101 ? 15.403 -23.876 -12.395 1.00 83.56 101 LEU A O 1
ATOM 812 N N . MET A 1 102 ? 16.211 -25.968 -12.433 1.00 81.56 102 MET A N 1
ATOM 813 C CA . MET A 1 102 ? 15.097 -26.528 -11.655 1.00 81.56 102 MET A CA 1
ATOM 814 C C . MET A 1 102 ? 14.976 -25.875 -10.271 1.00 81.56 102 MET A C 1
ATOM 816 O O . MET A 1 102 ? 13.881 -25.476 -9.872 1.00 81.56 102 MET A O 1
ATOM 820 N N . CYS A 1 103 ? 16.092 -25.710 -9.554 1.00 76.38 103 CYS A N 1
ATOM 821 C CA . CYS A 1 103 ? 16.103 -25.054 -8.243 1.00 76.38 103 CYS A CA 1
ATOM 822 C C . CYS A 1 103 ? 15.719 -23.568 -8.335 1.00 76.38 103 CYS A C 1
ATOM 824 O O . CYS A 1 103 ? 15.025 -23.051 -7.456 1.00 76.38 103 CYS A O 1
ATOM 826 N N . ALA A 1 104 ? 16.157 -22.876 -9.385 1.00 84.25 104 ALA A N 1
ATOM 827 C CA . ALA A 1 104 ? 15.841 -21.479 -9.638 1.00 84.25 104 ALA A CA 1
ATOM 828 C C . ALA A 1 104 ? 14.336 -21.295 -9.869 1.00 84.25 104 ALA A C 1
ATOM 830 O O . ALA A 1 104 ? 13.695 -20.526 -9.147 1.00 84.25 104 ALA A O 1
ATOM 831 N N . VAL A 1 105 ? 13.752 -22.087 -10.774 1.00 88.00 105 VAL A N 1
ATOM 832 C CA . VAL A 1 105 ? 12.311 -22.094 -11.067 1.00 88.00 105 VAL A CA 1
ATOM 833 C C . VAL A 1 105 ? 11.492 -22.451 -9.826 1.00 88.00 105 VAL A C 1
ATOM 835 O O . VAL A 1 105 ? 10.553 -21.730 -9.490 1.00 88.00 105 VAL A O 1
ATOM 838 N N . GLU A 1 106 ? 11.862 -23.514 -9.105 1.00 82.69 106 GLU A N 1
ATOM 839 C CA . GLU A 1 106 ? 11.177 -23.933 -7.875 1.00 82.69 106 GLU A CA 1
ATOM 840 C C . GLU A 1 106 ? 11.187 -22.824 -6.822 1.00 82.69 106 GLU A C 1
ATOM 842 O O . GLU A 1 106 ? 10.143 -22.464 -6.273 1.00 82.69 106 GLU A O 1
ATOM 847 N N . SER A 1 107 ? 12.367 -22.264 -6.547 1.00 78.81 107 SER A N 1
ATOM 848 C CA . SER A 1 107 ? 12.517 -21.216 -5.542 1.00 78.81 107 SER A CA 1
ATOM 849 C C . SER A 1 107 ? 11.728 -19.961 -5.918 1.00 78.81 107 SER A C 1
ATOM 851 O O . SER A 1 107 ? 11.073 -19.365 -5.059 1.00 78.81 107 SER A O 1
ATOM 853 N N . TYR A 1 108 ? 11.727 -19.587 -7.204 1.00 85.19 108 TYR A N 1
ATOM 854 C CA . TYR A 1 108 ? 10.974 -18.442 -7.697 1.00 85.19 108 TYR A CA 1
ATOM 855 C C . TYR A 1 108 ? 9.471 -18.663 -7.593 1.00 85.19 108 TYR A C 1
ATOM 857 O O . TYR A 1 108 ? 8.780 -17.804 -7.045 1.00 85.19 108 TYR A O 1
ATOM 865 N N . HIS A 1 109 ? 8.966 -19.807 -8.059 1.00 83.94 109 HIS A N 1
ATOM 866 C CA . HIS A 1 109 ? 7.547 -20.138 -7.967 1.00 83.94 109 HIS A CA 1
ATOM 867 C C . HIS A 1 109 ? 7.078 -20.192 -6.510 1.00 83.94 109 HIS A C 1
ATOM 869 O O . HIS A 1 109 ? 6.050 -19.610 -6.167 1.00 83.94 109 HIS A O 1
ATOM 875 N N . GLY A 1 110 ? 7.862 -20.821 -5.628 1.00 73.38 110 GLY A N 1
ATOM 876 C CA . GLY A 1 110 ? 7.556 -20.888 -4.199 1.00 73.38 110 GLY A CA 1
ATOM 877 C C . GLY A 1 110 ? 7.439 -19.505 -3.553 1.00 73.38 110 GLY A C 1
ATOM 878 O O . GLY A 1 110 ? 6.600 -19.294 -2.679 1.00 73.38 110 GLY A O 1
ATOM 879 N N . ALA A 1 111 ? 8.236 -18.542 -4.015 1.00 68.94 111 ALA A N 1
ATOM 880 C CA . ALA A 1 111 ? 8.156 -17.153 -3.587 1.00 68.94 111 ALA A CA 1
ATOM 881 C C . ALA A 1 111 ? 7.050 -16.339 -4.297 1.00 68.94 111 ALA A C 1
ATOM 883 O O . ALA A 1 111 ? 6.534 -15.391 -3.704 1.00 68.94 111 ALA A O 1
ATOM 884 N N . ASN A 1 112 ? 6.679 -16.686 -5.535 1.00 76.19 112 ASN A N 1
ATOM 885 C CA . ASN A 1 112 ? 5.766 -15.929 -6.406 1.00 76.19 112 ASN A CA 1
ATOM 886 C C . ASN A 1 112 ? 4.771 -16.877 -7.111 1.00 76.19 112 ASN A C 1
ATOM 888 O O . ASN A 1 112 ? 4.840 -17.074 -8.324 1.00 76.19 112 ASN A O 1
ATOM 892 N N . PRO A 1 113 ? 3.807 -17.465 -6.379 1.00 79.38 113 PRO A N 1
ATOM 893 C CA . PRO A 1 113 ? 2.987 -18.574 -6.885 1.00 79.38 113 PRO A CA 1
ATOM 894 C C . PRO A 1 113 ? 1.977 -18.182 -7.974 1.00 79.38 113 PRO A C 1
ATOM 896 O O . PRO A 1 113 ? 1.318 -19.047 -8.545 1.00 79.38 113 PRO A O 1
ATOM 899 N N . PHE A 1 114 ? 1.812 -16.885 -8.231 1.00 81.12 114 PHE A N 1
ATOM 900 C CA . PHE A 1 114 ? 0.849 -16.338 -9.187 1.00 81.12 114 PHE A CA 1
ATOM 901 C C . PHE A 1 114 ? 1.501 -15.808 -10.467 1.00 81.12 114 PHE A C 1
ATOM 903 O O . PHE A 1 114 ? 0.780 -15.381 -11.361 1.00 81.12 114 PHE A O 1
ATOM 910 N N . ASP A 1 115 ? 2.830 -15.783 -10.536 1.00 83.38 115 ASP A N 1
ATOM 911 C CA . ASP A 1 115 ? 3.545 -15.292 -11.710 1.00 83.38 115 ASP A CA 1
ATOM 912 C C . ASP A 1 115 ? 3.627 -16.408 -12.760 1.00 83.38 115 ASP A C 1
ATOM 914 O O . ASP A 1 115 ? 3.724 -17.590 -12.421 1.00 83.38 115 ASP A O 1
ATOM 918 N N . SER A 1 116 ? 3.563 -16.039 -14.039 1.00 91.12 116 SER A N 1
ATOM 919 C CA . SER A 1 116 ? 3.667 -16.982 -15.151 1.00 91.12 116 SER A CA 1
ATOM 920 C C . SER A 1 116 ? 5.136 -17.198 -15.493 1.00 91.12 116 SER A C 1
ATOM 922 O O . SER A 1 116 ? 5.816 -16.293 -15.970 1.00 91.12 116 SER A O 1
ATOM 924 N N . ILE A 1 117 ? 5.640 -18.401 -15.246 1.00 93.62 117 ILE A N 1
ATOM 925 C CA . ILE A 1 117 ? 7.024 -18.766 -15.529 1.00 93.62 117 ILE A CA 1
ATOM 926 C C . ILE A 1 117 ? 7.083 -19.427 -16.902 1.00 93.62 117 ILE A C 1
ATOM 928 O O . ILE A 1 117 ? 6.474 -20.471 -17.124 1.00 93.62 117 ILE A O 1
ATOM 932 N N . VAL A 1 118 ? 7.851 -18.836 -17.810 1.00 94.81 118 VAL A N 1
ATOM 933 C CA . VAL A 1 118 ? 8.135 -19.369 -19.139 1.00 94.81 118 VAL A CA 1
ATOM 934 C C . VAL A 1 118 ? 9.608 -19.759 -19.193 1.00 94.81 118 VAL A C 1
ATOM 936 O O . VAL A 1 118 ? 10.497 -18.910 -19.224 1.00 94.81 118 VAL A O 1
ATOM 939 N N . VAL A 1 119 ? 9.870 -21.059 -19.209 1.00 92.62 119 VAL A N 1
ATOM 940 C CA . VAL A 1 119 ? 11.206 -21.609 -19.439 1.00 92.62 119 VAL A CA 1
ATOM 941 C C . VAL A 1 119 ? 11.363 -21.797 -20.942 1.00 92.62 119 VAL A C 1
ATOM 943 O O . VAL A 1 119 ? 10.722 -22.671 -21.530 1.00 92.62 119 VAL A O 1
ATOM 946 N N . LEU A 1 120 ? 12.171 -20.946 -21.572 1.00 93.06 120 LEU A N 1
ATOM 947 C CA . LEU A 1 120 ? 12.458 -21.033 -23.000 1.00 93.06 120 LEU A CA 1
ATOM 948 C C . LEU A 1 120 ? 13.631 -21.980 -23.225 1.00 93.06 120 LEU A C 1
ATOM 950 O O . LEU A 1 120 ? 14.688 -21.834 -22.612 1.00 93.06 120 LEU A O 1
ATOM 954 N N . ILE A 1 121 ? 13.427 -22.929 -24.126 1.00 89.50 121 ILE A N 1
ATOM 955 C CA . ILE A 1 121 ? 14.365 -24.001 -24.426 1.00 89.50 121 ILE A CA 1
ATOM 956 C C . ILE A 1 121 ? 14.763 -23.908 -25.896 1.00 89.50 121 ILE A C 1
ATOM 958 O O . ILE A 1 121 ? 13.894 -23.814 -26.769 1.00 89.50 121 ILE A O 1
ATOM 962 N N . ASN A 1 122 ? 16.070 -23.973 -26.163 1.00 86.50 122 ASN A N 1
ATOM 963 C CA . ASN A 1 122 ? 16.590 -23.948 -27.529 1.00 86.50 122 ASN A CA 1
ATOM 964 C C . ASN A 1 122 ? 16.227 -25.219 -28.315 1.00 86.50 122 ASN A C 1
ATOM 966 O O . ASN A 1 122 ? 15.827 -25.143 -29.472 1.00 86.50 122 ASN A O 1
ATOM 970 N N . GLY A 1 123 ? 16.344 -26.393 -27.685 1.00 77.00 123 GLY A N 1
ATOM 971 C CA . GLY A 1 123 ? 15.937 -27.681 -28.254 1.00 77.00 123 GLY A CA 1
ATOM 972 C C . GLY A 1 123 ? 14.415 -27.863 -28.319 1.00 77.00 123 GLY A C 1
ATOM 973 O O . GLY A 1 123 ? 13.669 -27.331 -27.496 1.00 77.00 123 GLY A O 1
ATOM 974 N N . GLY A 1 124 ? 13.933 -28.597 -29.322 1.00 70.94 124 GLY A N 1
ATOM 975 C CA . GLY A 1 124 ? 12.539 -29.049 -29.407 1.00 70.94 124 GLY A CA 1
ATOM 976 C C . GLY A 1 124 ? 12.394 -30.508 -28.965 1.00 70.94 124 GLY A C 1
ATOM 977 O O . GLY A 1 124 ? 13.383 -31.230 -28.872 1.00 70.94 124 GLY A O 1
ATOM 978 N N . GLY A 1 125 ? 11.162 -30.968 -28.734 1.00 77.44 125 GLY A N 1
ATOM 979 C CA . GLY A 1 125 ? 10.869 -32.374 -28.425 1.00 77.44 125 GLY A CA 1
ATOM 980 C C . GLY A 1 125 ? 10.422 -32.599 -26.983 1.00 77.44 125 GLY A C 1
ATOM 981 O O . GLY A 1 125 ? 9.681 -31.790 -26.429 1.00 77.44 125 GLY A O 1
ATOM 982 N N . SER A 1 126 ? 10.822 -33.723 -26.387 1.00 73.62 126 SER A N 1
ATOM 983 C CA . SER A 1 126 ? 10.430 -34.100 -25.027 1.00 73.62 126 SER A CA 1
ATOM 984 C C . SER A 1 126 ? 11.598 -34.010 -24.053 1.00 73.62 126 SER A C 1
ATOM 986 O O . SER A 1 126 ? 12.652 -34.582 -24.316 1.00 73.62 126 SER A O 1
ATOM 988 N N . ILE A 1 127 ? 11.380 -33.395 -22.894 1.00 73.62 127 ILE A N 1
ATOM 989 C CA . ILE A 1 127 ? 12.314 -33.443 -21.767 1.00 73.62 127 ILE A CA 1
ATOM 990 C C . ILE A 1 127 ? 12.073 -34.766 -21.028 1.00 73.62 127 ILE A C 1
ATOM 992 O O . ILE A 1 127 ? 10.949 -34.965 -20.555 1.00 73.62 127 ILE A O 1
ATOM 996 N N . PRO A 1 128 ? 13.054 -35.679 -20.914 1.00 63.31 128 PRO A N 1
ATOM 997 C CA . PRO A 1 128 ? 12.808 -37.034 -20.412 1.00 63.31 128 PRO A CA 1
ATOM 998 C C . PRO A 1 128 ? 12.557 -37.094 -18.900 1.00 63.31 128 PRO A C 1
ATOM 1000 O O . PRO A 1 128 ? 11.813 -37.956 -18.432 1.00 63.31 128 PRO A O 1
ATOM 1003 N N . ILE A 1 129 ? 13.178 -36.187 -18.141 1.00 67.38 129 ILE A N 1
ATOM 1004 C CA . ILE A 1 129 ? 13.209 -36.215 -16.678 1.00 67.38 129 ILE A CA 1
ATOM 1005 C C . ILE A 1 129 ? 12.843 -34.831 -16.138 1.00 67.38 129 ILE A C 1
ATOM 1007 O O . ILE A 1 129 ? 13.672 -33.923 -16.124 1.00 67.38 129 ILE A O 1
ATOM 1011 N N . VAL A 1 130 ? 11.602 -34.680 -15.665 1.00 67.69 130 VAL A N 1
ATOM 1012 C CA . VAL A 1 130 ? 11.157 -33.489 -14.928 1.00 67.69 130 VAL A CA 1
ATOM 1013 C C . VAL A 1 130 ? 10.488 -33.918 -13.619 1.00 67.69 130 VAL A C 1
ATOM 1015 O O . VAL A 1 130 ? 9.662 -34.832 -13.634 1.00 67.69 130 VAL A O 1
ATOM 1018 N N . PRO A 1 131 ? 10.820 -33.297 -12.473 1.00 69.25 131 PRO A N 1
ATOM 1019 C CA . PRO A 1 131 ? 10.105 -33.535 -11.225 1.00 69.25 131 PRO A CA 1
ATOM 1020 C C . PRO A 1 131 ? 8.602 -33.239 -11.345 1.00 69.25 131 PRO A C 1
ATOM 1022 O O . PRO A 1 131 ? 8.219 -32.191 -11.867 1.00 69.25 131 PRO A O 1
ATOM 1025 N N . ASP A 1 132 ? 7.754 -34.110 -10.789 1.00 68.25 132 ASP A N 1
ATOM 1026 C CA . ASP A 1 132 ? 6.286 -34.009 -10.904 1.00 68.25 132 ASP A CA 1
ATOM 1027 C C . ASP A 1 132 ? 5.740 -32.632 -10.461 1.00 68.25 132 ASP A C 1
ATOM 1029 O O . ASP A 1 132 ? 4.823 -32.085 -11.072 1.00 68.25 132 ASP A O 1
ATOM 1033 N N . TYR A 1 133 ? 6.366 -31.998 -9.462 1.00 68.44 133 TYR A N 1
ATOM 1034 C CA . TYR A 1 133 ? 5.944 -30.681 -8.968 1.00 68.44 133 TYR A CA 1
ATOM 1035 C C . TYR A 1 133 ? 6.124 -29.539 -9.981 1.00 68.44 133 TYR A C 1
ATOM 1037 O O . TYR A 1 133 ? 5.423 -28.539 -9.873 1.00 68.44 133 TYR A O 1
ATOM 1045 N N . LEU A 1 134 ? 7.041 -29.653 -10.948 1.00 71.69 134 LEU A N 1
ATOM 1046 C CA . LEU A 1 134 ? 7.187 -28.659 -12.020 1.00 71.69 134 LEU A CA 1
ATOM 1047 C C . LEU A 1 134 ? 6.169 -28.884 -13.145 1.00 71.69 134 LEU A C 1
ATOM 1049 O O . LEU A 1 134 ? 5.873 -27.955 -13.890 1.00 71.69 134 LEU A O 1
ATOM 1053 N N . LYS A 1 135 ? 5.627 -30.101 -13.258 1.00 70.56 135 LYS A N 1
ATOM 1054 C CA . LYS A 1 135 ? 4.637 -30.483 -14.271 1.00 70.56 135 LYS A CA 1
ATOM 1055 C C . LYS A 1 135 ? 3.208 -30.139 -13.858 1.00 70.56 135 LYS A C 1
ATOM 1057 O O . LYS A 1 135 ? 2.415 -29.706 -14.687 1.00 70.56 135 LYS A O 1
ATOM 1062 N N . ASP A 1 136 ? 2.888 -30.312 -12.579 1.00 71.62 136 ASP A N 1
ATOM 1063 C CA . ASP A 1 136 ? 1.527 -30.127 -12.059 1.00 71.62 136 ASP A CA 1
ATOM 1064 C C . ASP A 1 136 ? 1.152 -28.648 -11.830 1.00 71.62 136 ASP A C 1
ATOM 1066 O O . ASP A 1 136 ? 0.009 -28.321 -11.497 1.00 71.62 136 ASP A O 1
ATOM 1070 N N . VAL A 1 137 ? 2.104 -27.730 -12.011 1.00 79.12 137 VAL A N 1
ATOM 1071 C CA . VAL A 1 137 ? 1.920 -26.294 -11.786 1.00 79.12 137 VAL A CA 1
ATOM 1072 C C . VAL A 1 137 ? 1.579 -25.596 -13.099 1.00 79.12 137 VAL A C 1
ATOM 1074 O O . VAL A 1 137 ? 2.439 -25.334 -13.931 1.00 79.12 137 VAL A O 1
ATOM 1077 N N . SER A 1 138 ? 0.312 -25.201 -13.249 1.00 82.69 138 SER A N 1
ATOM 1078 C CA . SER A 1 138 ? -0.203 -24.510 -14.448 1.00 82.69 138 SER A CA 1
ATOM 1079 C C . SER A 1 138 ? 0.503 -23.188 -14.796 1.00 82.69 138 SER A C 1
ATOM 1081 O O . SER A 1 138 ? 0.394 -22.698 -15.918 1.00 82.69 138 SER A O 1
ATOM 1083 N N . GLN A 1 139 ? 1.194 -22.589 -13.825 1.00 86.88 139 GLN A N 1
ATOM 1084 C CA . GLN A 1 139 ? 1.938 -21.343 -13.978 1.00 86.88 139 GLN A CA 1
ATOM 1085 C C . GLN A 1 139 ? 3.305 -21.549 -14.640 1.00 86.88 139 GLN A C 1
ATOM 1087 O O . GLN A 1 139 ? 3.861 -20.574 -15.137 1.00 86.88 139 GLN A O 1
ATOM 1092 N N . ILE A 1 140 ? 3.844 -22.774 -14.645 1.00 89.81 140 ILE A N 1
ATOM 1093 C CA . ILE A 1 140 ? 5.160 -23.097 -15.203 1.00 89.81 140 ILE A CA 1
ATOM 1094 C C . ILE A 1 140 ? 4.969 -23.703 -16.590 1.00 89.81 140 ILE A C 1
ATOM 1096 O O . ILE A 1 140 ? 4.269 -24.697 -16.765 1.00 89.81 140 ILE A O 1
ATOM 1100 N N . GLN A 1 141 ? 5.594 -23.091 -17.590 1.00 90.12 141 GLN A N 1
ATOM 1101 C CA . GLN A 1 141 ? 5.478 -23.490 -18.984 1.00 90.12 141 GLN A CA 1
ATOM 1102 C C . GLN A 1 141 ? 6.861 -23.667 -19.596 1.00 90.12 141 GLN A C 1
ATOM 1104 O O . GLN A 1 141 ? 7.635 -22.718 -19.691 1.00 90.12 141 GLN A O 1
ATOM 1109 N N . PHE A 1 142 ? 7.145 -24.877 -20.067 1.00 89.19 142 PHE A N 1
ATOM 1110 C CA . PHE A 1 142 ? 8.315 -25.163 -20.890 1.00 89.19 142 PHE A CA 1
ATOM 1111 C C . PHE A 1 142 ? 7.943 -24.927 -22.355 1.00 89.19 142 PHE A C 1
ATOM 1113 O O . PHE A 1 142 ? 6.938 -25.465 -22.837 1.00 89.19 142 PHE A O 1
ATOM 1120 N N . ARG A 1 143 ? 8.700 -24.073 -23.049 1.00 91.88 143 ARG A N 1
ATOM 1121 C CA . ARG A 1 143 ? 8.405 -23.661 -24.425 1.00 91.88 143 ARG A CA 1
ATOM 1122 C C . ARG A 1 143 ? 9.647 -23.679 -25.299 1.00 91.88 143 ARG A C 1
ATOM 1124 O O . ARG A 1 143 ? 10.701 -23.200 -24.899 1.00 91.88 143 ARG A O 1
ATOM 1131 N N . HIS A 1 144 ? 9.495 -24.186 -26.513 1.00 91.75 144 HIS A N 1
ATOM 1132 C CA . HIS A 1 144 ? 10.556 -24.232 -27.503 1.00 91.75 144 HIS A CA 1
ATOM 1133 C C . HIS A 1 144 ? 10.640 -22.890 -28.228 1.00 91.75 144 HIS A C 1
ATOM 1135 O O . HIS A 1 144 ? 9.650 -22.416 -28.794 1.00 91.75 144 HIS A O 1
ATOM 1141 N N . LEU A 1 145 ? 11.828 -22.296 -28.239 1.00 91.88 145 LEU A N 1
ATOM 1142 C CA . LEU A 1 145 ? 12.145 -21.119 -29.035 1.00 91.88 145 LEU A CA 1
ATOM 1143 C C . LEU A 1 145 ? 13.489 -21.358 -29.713 1.00 91.88 145 LEU A C 1
ATOM 1145 O O . LEU A 1 145 ? 14.499 -21.505 -29.036 1.00 91.88 145 LEU A O 1
ATOM 1149 N N . SER A 1 146 ? 13.519 -21.347 -31.048 1.00 91.75 146 SER A N 1
ATOM 1150 C CA . SER A 1 146 ? 14.792 -21.412 -31.767 1.00 91.75 146 SER A CA 1
ATOM 1151 C C . SER A 1 146 ? 15.574 -20.120 -31.542 1.00 91.75 146 SER A C 1
ATOM 1153 O O . SER A 1 146 ? 15.245 -19.077 -32.113 1.00 91.75 146 SER A O 1
ATOM 1155 N N . PHE A 1 147 ? 16.611 -20.186 -30.708 1.00 91.88 147 PHE A N 1
ATOM 1156 C CA . PHE A 1 147 ? 17.387 -19.011 -30.321 1.00 91.88 147 PHE A CA 1
ATOM 1157 C C . PHE A 1 147 ? 18.154 -18.410 -31.496 1.00 91.88 147 PHE A C 1
ATOM 1159 O O . PHE A 1 147 ? 18.183 -17.190 -31.628 1.00 91.88 147 PHE A O 1
ATOM 1166 N N . ALA A 1 148 ? 18.674 -19.248 -32.396 1.00 89.56 148 ALA A N 1
ATOM 1167 C CA . ALA A 1 148 ? 19.342 -18.796 -33.614 1.00 89.56 148 ALA A CA 1
ATOM 1168 C C . ALA A 1 148 ? 18.414 -17.939 -34.493 1.00 89.56 148 ALA A C 1
ATOM 1170 O O . ALA A 1 148 ? 18.732 -16.787 -34.779 1.00 89.56 148 ALA A O 1
ATOM 1171 N N . HIS A 1 149 ? 17.231 -18.456 -34.848 1.00 91.31 149 HIS A N 1
ATOM 1172 C CA . HIS A 1 149 ? 16.260 -17.709 -35.656 1.00 91.31 149 HIS A CA 1
ATOM 1173 C C . HIS A 1 149 ? 15.746 -16.461 -34.926 1.00 91.31 149 HIS A C 1
ATOM 1175 O O . HIS A 1 149 ? 15.492 -15.430 -35.547 1.00 91.31 149 HIS A O 1
ATOM 1181 N N . PHE A 1 150 ? 15.584 -16.540 -33.603 1.00 93.12 150 PHE A N 1
ATOM 1182 C CA . PHE A 1 150 ? 15.122 -15.416 -32.796 1.00 93.12 150 PHE A CA 1
ATOM 1183 C C . PHE A 1 150 ? 16.136 -14.266 -32.754 1.00 93.12 150 PHE A C 1
ATOM 1185 O O . PHE A 1 150 ? 15.743 -13.109 -32.903 1.00 93.12 150 PHE A O 1
ATOM 1192 N N . LEU A 1 151 ? 17.425 -14.574 -32.581 1.00 90.50 151 LEU A N 1
ATOM 1193 C CA . LEU A 1 151 ? 18.504 -13.586 -32.605 1.00 90.50 151 LEU A CA 1
ATOM 1194 C C . LEU A 1 151 ? 18.727 -13.022 -34.009 1.00 90.50 151 LEU A C 1
ATOM 1196 O O . LEU A 1 151 ? 18.886 -11.811 -34.147 1.00 90.50 151 LEU A O 1
ATOM 1200 N N . GLU A 1 152 ? 18.675 -13.857 -35.045 1.00 91.38 152 GLU A N 1
ATOM 1201 C CA . GLU A 1 152 ? 18.805 -13.417 -36.437 1.00 91.38 152 GLU A CA 1
ATOM 1202 C C . GLU A 1 152 ? 17.706 -12.422 -36.837 1.00 91.38 152 GLU A C 1
ATOM 1204 O O . GLU A 1 152 ? 17.977 -11.431 -37.510 1.00 91.38 152 GLU A O 1
ATOM 1209 N N . ALA A 1 153 ? 16.477 -12.630 -36.358 1.00 88.75 153 ALA A N 1
ATOM 1210 C CA . ALA A 1 153 ? 15.357 -11.717 -36.577 1.00 88.75 153 ALA A CA 1
ATOM 1211 C C . ALA A 1 153 ? 15.369 -10.470 -35.664 1.00 88.75 153 ALA A C 1
ATOM 1213 O O . ALA A 1 153 ? 14.426 -9.674 -35.696 1.00 88.75 153 ALA A O 1
ATOM 1214 N N . SER A 1 154 ? 16.388 -10.307 -34.817 1.00 87.81 154 SER A N 1
ATOM 1215 C CA . SER A 1 154 ? 16.500 -9.208 -33.856 1.00 87.81 154 SER A CA 1
ATOM 1216 C C . SER A 1 154 ? 17.431 -8.094 -34.353 1.00 87.81 154 SER A C 1
ATOM 1218 O O . SER A 1 154 ? 18.201 -8.306 -35.289 1.00 87.81 154 SER A O 1
ATOM 1220 N N . PRO A 1 155 ? 17.451 -6.920 -33.692 1.00 83.19 155 PRO A N 1
ATOM 1221 C CA . PRO A 1 155 ? 18.456 -5.889 -33.963 1.00 83.19 155 PRO A CA 1
ATOM 1222 C C . PRO A 1 155 ? 19.918 -6.356 -33.813 1.00 83.19 155 PRO A C 1
ATOM 1224 O O . PRO A 1 155 ? 20.812 -5.708 -34.339 1.00 83.19 155 PRO A O 1
ATOM 1227 N N . LEU A 1 156 ? 20.172 -7.479 -33.127 1.00 84.19 156 LEU A N 1
ATOM 1228 C CA . LEU A 1 156 ? 21.504 -8.084 -32.992 1.00 84.19 156 LEU A CA 1
ATOM 1229 C C . LEU A 1 156 ? 21.803 -9.136 -34.076 1.00 84.19 156 LEU A C 1
ATOM 1231 O O . LEU A 1 156 ? 22.842 -9.792 -34.014 1.00 84.19 156 LEU A O 1
ATOM 1235 N N . GLY A 1 157 ? 20.933 -9.303 -35.078 1.00 85.81 157 GLY A N 1
ATOM 1236 C CA . GLY A 1 157 ? 21.094 -10.306 -36.134 1.00 85.81 157 GLY A CA 1
ATOM 1237 C C . GLY A 1 157 ? 22.368 -10.126 -36.966 1.00 85.81 157 GLY A C 1
ATOM 1238 O O . GLY A 1 157 ? 23.025 -11.106 -37.313 1.00 85.81 157 GLY A O 1
ATOM 1239 N N . GLU A 1 158 ? 22.779 -8.881 -37.224 1.00 83.81 158 GLU A N 1
ATOM 1240 C CA . GLU A 1 158 ? 24.047 -8.589 -37.906 1.00 83.81 158 GLU A CA 1
ATOM 1241 C C . GLU A 1 158 ? 25.263 -9.027 -37.078 1.00 83.81 158 GLU A C 1
ATOM 1243 O O . GLU A 1 158 ? 26.195 -9.621 -37.623 1.00 83.81 158 GLU A O 1
ATOM 1248 N N . LEU A 1 159 ? 25.239 -8.799 -35.759 1.00 81.62 159 LEU A N 1
ATOM 1249 C CA . LEU A 1 159 ? 26.292 -9.266 -34.856 1.00 81.62 159 LEU A CA 1
ATOM 1250 C C . LEU A 1 159 ? 26.324 -10.797 -34.802 1.00 81.62 159 LEU A C 1
ATOM 1252 O O . LEU A 1 159 ? 27.397 -11.381 -34.948 1.00 81.62 159 LEU A O 1
ATOM 1256 N N . TRP A 1 160 ? 25.163 -11.439 -34.647 1.00 85.19 160 TRP A N 1
ATOM 1257 C CA . TRP A 1 160 ? 25.012 -12.898 -34.630 1.00 85.19 160 TRP A CA 1
ATOM 1258 C C . TRP A 1 160 ? 25.572 -13.562 -35.897 1.00 85.19 160 TRP A C 1
ATOM 1260 O O . TRP A 1 160 ? 26.258 -14.580 -35.831 1.00 85.19 160 TRP A O 1
ATOM 1270 N N . ASN A 1 161 ? 25.340 -12.952 -37.060 1.00 85.81 161 ASN A N 1
ATOM 1271 C CA . ASN A 1 161 ? 25.828 -13.458 -38.342 1.00 85.81 161 ASN A CA 1
ATOM 1272 C C . ASN A 1 161 ? 27.272 -13.033 -38.668 1.00 85.81 161 ASN A C 1
ATOM 1274 O O . ASN A 1 161 ? 27.851 -13.509 -39.653 1.00 85.81 161 ASN A O 1
ATOM 1278 N N . SER A 1 162 ? 27.873 -12.158 -37.859 1.00 82.44 162 SER A N 1
ATOM 1279 C CA . SER A 1 162 ? 29.218 -11.644 -38.101 1.00 82.44 162 SER A CA 1
ATOM 1280 C C . SER A 1 162 ? 30.299 -12.729 -37.942 1.00 82.44 162 SER A C 1
ATOM 1282 O O . SER A 1 162 ? 30.144 -13.674 -37.163 1.00 82.44 162 SER A O 1
ATOM 1284 N N . PRO A 1 163 ? 31.454 -12.589 -38.621 1.00 77.44 163 PRO A N 1
ATOM 1285 C CA . PRO A 1 163 ? 32.612 -13.452 -38.382 1.00 77.44 163 PRO A CA 1
ATOM 1286 C C . PRO A 1 163 ? 33.078 -13.432 -36.921 1.00 77.44 163 PRO A C 1
ATOM 1288 O O . PRO A 1 163 ? 33.492 -14.468 -36.410 1.00 77.44 163 PRO A O 1
ATOM 1291 N N . LYS A 1 164 ? 32.920 -12.290 -36.229 1.00 72.25 164 LYS A N 1
ATOM 1292 C CA . LYS A 1 164 ? 33.261 -12.146 -34.807 1.00 72.25 164 LYS A CA 1
ATOM 1293 C C . LYS A 1 164 ? 32.508 -13.173 -33.961 1.00 72.25 164 LYS A C 1
ATOM 1295 O O . LYS A 1 164 ? 33.117 -13.860 -33.159 1.00 72.25 164 LYS A O 1
ATOM 1300 N N . TRP A 1 165 ? 31.204 -13.344 -34.169 1.00 77.00 165 TRP A N 1
ATOM 1301 C CA . TRP A 1 165 ? 30.426 -14.326 -33.410 1.00 77.00 165 TRP A CA 1
ATOM 1302 C C . TRP A 1 165 ? 30.973 -15.756 -33.554 1.00 77.00 165 TRP A C 1
ATOM 1304 O O . TRP A 1 165 ? 31.067 -16.496 -32.580 1.00 77.00 165 TRP A O 1
ATOM 1314 N N . LYS A 1 166 ? 31.401 -16.136 -34.763 1.00 74.81 166 LYS A N 1
ATOM 1315 C CA . LYS A 1 166 ? 31.914 -17.486 -35.062 1.00 74.81 166 LYS A CA 1
ATOM 1316 C C . LYS A 1 166 ? 33.287 -17.774 -34.451 1.00 74.81 166 LYS A C 1
ATOM 1318 O O . LYS A 1 166 ? 33.673 -18.935 -34.363 1.00 74.81 166 LYS A O 1
ATOM 1323 N N . GLU A 1 167 ? 34.015 -16.738 -34.052 1.00 77.75 167 GLU A N 1
ATOM 1324 C CA . GLU A 1 167 ? 35.369 -16.826 -33.496 1.00 77.75 167 GLU A CA 1
ATOM 1325 C C . GLU A 1 167 ? 35.388 -16.826 -31.958 1.00 77.75 167 GLU A C 1
ATOM 1327 O O . GLU A 1 167 ? 36.455 -16.939 -31.354 1.00 77.75 167 GLU A O 1
ATOM 1332 N N . THR A 1 168 ? 34.229 -16.711 -31.298 1.00 77.69 168 THR A N 1
ATOM 1333 C CA . THR A 1 168 ? 34.176 -16.663 -29.834 1.00 77.69 168 THR A CA 1
ATOM 1334 C C . THR A 1 168 ? 34.486 -18.009 -29.184 1.00 77.69 168 THR A C 1
ATOM 1336 O O . THR A 1 168 ? 34.017 -19.063 -29.613 1.00 77.69 168 THR A O 1
ATOM 1339 N N . ILE A 1 169 ? 35.221 -17.963 -28.074 1.00 79.12 169 ILE A N 1
ATOM 1340 C CA . ILE A 1 169 ? 35.491 -19.136 -27.233 1.00 79.12 169 ILE A CA 1
ATOM 1341 C C . ILE A 1 169 ? 34.395 -19.387 -26.177 1.00 79.12 169 ILE A C 1
ATOM 1343 O O . ILE A 1 169 ? 34.426 -20.421 -25.511 1.00 79.12 169 ILE A O 1
ATOM 1347 N N . TYR A 1 170 ? 33.406 -18.486 -26.046 1.00 76.56 170 TYR A N 1
ATOM 1348 C CA . TYR A 1 170 ? 32.291 -18.576 -25.084 1.00 76.56 170 TYR A CA 1
ATOM 1349 C C . TYR A 1 170 ? 30.896 -18.512 -25.749 1.00 76.56 170 TYR A C 1
ATOM 1351 O O . TYR A 1 170 ? 30.060 -17.691 -25.361 1.00 76.56 170 TYR A O 1
ATOM 1359 N N . PRO A 1 171 ? 30.587 -19.378 -26.734 1.00 78.56 171 PRO A N 1
ATOM 1360 C CA . PRO A 1 171 ? 29.385 -19.240 -27.564 1.00 78.56 171 PRO A CA 1
ATOM 1361 C C . PRO A 1 171 ? 28.072 -19.334 -26.773 1.00 78.56 171 PRO A C 1
ATOM 1363 O O . PRO A 1 171 ? 27.150 -18.562 -27.019 1.00 78.56 171 PRO A O 1
ATOM 1366 N N . LEU A 1 172 ? 27.983 -20.231 -25.784 1.00 77.62 172 LEU A N 1
ATOM 1367 C CA . LEU A 1 172 ? 26.767 -20.400 -24.975 1.00 77.62 172 LEU A CA 1
ATOM 1368 C C . LEU A 1 172 ? 26.506 -19.198 -24.059 1.00 77.62 172 LEU A C 1
ATOM 1370 O O . LEU A 1 172 ? 25.377 -18.717 -23.969 1.00 77.62 172 LEU A O 1
ATOM 1374 N N . ASN A 1 173 ? 27.549 -18.691 -23.402 1.00 77.31 173 ASN A N 1
ATOM 1375 C CA . ASN A 1 173 ? 27.439 -17.549 -22.501 1.00 77.31 173 ASN A CA 1
ATOM 1376 C C . ASN A 1 173 ? 27.080 -16.278 -23.267 1.00 77.31 173 ASN A C 1
ATOM 1378 O O . ASN A 1 173 ? 26.116 -15.608 -22.910 1.00 77.31 173 ASN A O 1
ATOM 1382 N N . HIS A 1 174 ? 27.790 -15.997 -24.363 1.00 79.56 174 HIS A N 1
ATOM 1383 C CA . HIS A 1 174 ? 27.476 -14.836 -25.185 1.00 79.56 174 HIS A CA 1
ATOM 1384 C C . HIS A 1 174 ? 26.062 -14.937 -25.766 1.00 79.56 174 HIS A C 1
ATOM 1386 O O . HIS A 1 174 ? 25.361 -13.937 -25.838 1.00 79.56 174 HIS A O 1
ATOM 1392 N N . MET A 1 175 ? 25.583 -16.139 -26.104 1.00 85.19 175 MET A N 1
ATOM 1393 C CA . MET A 1 175 ? 24.229 -16.310 -26.633 1.00 85.19 175 MET A CA 1
ATOM 1394 C C . MET A 1 175 ? 23.202 -15.980 -25.550 1.00 85.19 175 MET A C 1
ATOM 1396 O O . MET A 1 175 ? 22.242 -15.259 -25.814 1.00 85.19 175 MET A O 1
ATOM 1400 N N . SER A 1 176 ? 23.438 -16.442 -24.319 1.00 84.94 176 SER A N 1
ATOM 1401 C CA . SER A 1 176 ? 22.637 -16.083 -23.146 1.00 84.94 176 SER A CA 1
ATOM 1402 C C . SER A 1 176 ? 22.611 -14.569 -22.902 1.00 84.94 176 SER A C 1
ATOM 1404 O O . SER A 1 176 ? 21.557 -14.021 -22.578 1.00 84.94 176 SER A O 1
ATOM 1406 N N . ASP A 1 177 ? 23.739 -13.875 -23.084 1.00 82.88 177 ASP A N 1
ATOM 1407 C CA . ASP A 1 177 ? 23.861 -12.416 -22.927 1.00 82.88 177 ASP A CA 1
ATOM 1408 C C . ASP A 1 177 ? 23.052 -11.640 -23.976 1.00 82.88 177 ASP A C 1
ATOM 1410 O O . ASP A 1 177 ? 22.344 -10.692 -23.630 1.00 82.88 177 ASP A O 1
ATOM 1414 N N . LEU A 1 178 ? 23.062 -12.080 -25.238 1.00 86.75 178 LEU A N 1
ATOM 1415 C CA . LEU A 1 178 ? 22.228 -11.467 -26.277 1.00 86.75 178 LEU A CA 1
ATOM 1416 C C . LEU A 1 178 ? 20.736 -11.761 -26.034 1.00 86.75 178 LEU A C 1
ATOM 1418 O O . LEU A 1 178 ? 19.898 -10.858 -26.078 1.00 86.75 178 LEU A O 1
ATOM 1422 N N . LEU A 1 179 ? 20.389 -13.019 -25.737 1.00 90.38 179 LEU A N 1
ATOM 1423 C CA . LEU A 1 179 ? 18.999 -13.461 -25.589 1.00 90.38 179 LEU A CA 1
ATOM 1424 C C . LEU A 1 179 ? 18.270 -12.737 -24.462 1.00 90.38 179 LEU A C 1
ATOM 1426 O O . LEU A 1 179 ? 17.153 -12.266 -24.673 1.00 90.38 179 LEU A O 1
ATOM 1430 N N . ARG A 1 180 ? 18.884 -12.614 -23.280 1.00 89.44 180 ARG A N 1
ATOM 1431 C CA . ARG A 1 180 ? 18.245 -11.974 -22.120 1.00 89.44 180 ARG A CA 1
ATOM 1432 C C . ARG A 1 180 ? 17.838 -10.523 -22.397 1.00 89.44 180 ARG A C 1
ATOM 1434 O O . ARG A 1 180 ? 16.786 -10.086 -21.933 1.00 89.44 180 ARG A O 1
ATOM 1441 N N . VAL A 1 181 ? 18.624 -9.789 -23.191 1.00 87.31 181 VAL A N 1
ATOM 1442 C CA . VAL A 1 181 ? 18.319 -8.404 -23.579 1.00 87.31 181 VAL A CA 1
ATOM 1443 C C . VAL A 1 181 ? 17.256 -8.376 -24.674 1.00 87.31 181 VAL A C 1
ATOM 1445 O O . VAL A 1 181 ? 16.269 -7.654 -24.546 1.00 87.31 181 VAL A O 1
ATOM 1448 N N . VAL A 1 182 ? 17.402 -9.194 -25.722 1.00 90.12 182 VAL A N 1
ATOM 1449 C CA . VAL A 1 182 ? 16.468 -9.214 -26.862 1.00 90.12 182 VAL A CA 1
ATOM 1450 C C . VAL A 1 182 ? 15.070 -9.682 -26.448 1.00 90.12 182 VAL A C 1
ATOM 1452 O O . VAL A 1 182 ? 14.076 -9.107 -26.894 1.00 90.12 182 VAL A O 1
ATOM 1455 N N . ILE A 1 183 ? 14.970 -10.683 -25.569 1.00 92.88 183 ILE A N 1
ATOM 1456 C CA . ILE A 1 183 ? 13.694 -11.186 -25.041 1.00 92.88 183 ILE A CA 1
ATOM 1457 C C . ILE A 1 183 ? 12.963 -10.082 -24.289 1.00 92.88 183 ILE A C 1
ATOM 1459 O O . ILE A 1 183 ? 11.806 -9.800 -24.598 1.00 92.88 183 ILE A O 1
ATOM 1463 N N . LEU A 1 184 ? 13.635 -9.407 -23.354 1.00 90.69 184 LEU A N 1
ATOM 1464 C CA . LEU A 1 184 ? 13.022 -8.315 -22.599 1.00 90.69 184 LEU A CA 1
ATOM 1465 C C . LEU A 1 184 ? 12.724 -7.100 -23.475 1.00 90.69 184 LEU A C 1
ATOM 1467 O O . LEU A 1 184 ? 11.712 -6.437 -23.267 1.00 90.69 184 LEU A O 1
ATOM 1471 N N . HIS A 1 185 ? 13.555 -6.822 -24.479 1.00 86.81 185 HIS A N 1
ATOM 1472 C CA . HIS A 1 185 ? 13.303 -5.737 -25.419 1.00 86.81 185 HIS A CA 1
ATOM 1473 C C . HIS A 1 185 ? 12.012 -6.006 -26.202 1.00 86.81 185 HIS A C 1
ATOM 1475 O O . HIS A 1 185 ? 11.122 -5.155 -26.249 1.00 86.81 185 HIS A O 1
ATOM 1481 N N . LYS A 1 186 ? 11.870 -7.222 -26.744 1.00 88.56 186 LYS A N 1
ATOM 1482 C CA . LYS A 1 186 ? 10.730 -7.616 -27.579 1.00 88.56 186 LYS A CA 1
ATOM 1483 C C . LYS A 1 186 ? 9.441 -7.832 -26.782 1.00 88.56 186 LYS A C 1
ATOM 1485 O O . LYS A 1 186 ? 8.359 -7.468 -27.253 1.00 88.56 186 LYS A O 1
ATOM 1490 N N . PHE A 1 187 ? 9.534 -8.436 -25.601 1.00 90.50 187 PHE A N 1
ATOM 1491 C CA . PHE A 1 187 ? 8.371 -8.908 -24.848 1.00 90.50 187 PHE A CA 1
ATOM 1492 C C . PHE A 1 187 ? 8.102 -8.132 -23.560 1.00 90.50 187 PHE A C 1
ATOM 1494 O O . PHE A 1 187 ? 6.961 -8.123 -23.106 1.00 90.50 187 PHE A O 1
ATOM 1501 N N . GLY A 1 188 ? 9.088 -7.430 -23.000 1.00 87.88 188 GLY A N 1
ATOM 1502 C CA . GLY A 1 188 ? 9.034 -6.964 -21.615 1.00 87.88 188 GLY A CA 1
ATOM 1503 C C . GLY A 1 188 ? 9.036 -8.141 -20.635 1.00 87.88 188 GLY A C 1
ATOM 1504 O O . GLY A 1 188 ? 9.376 -9.262 -21.002 1.00 87.88 188 GLY A O 1
ATOM 1505 N N . GLY A 1 189 ? 8.638 -7.901 -19.388 1.00 89.38 189 GLY A N 1
ATOM 1506 C CA . GLY A 1 189 ? 8.561 -8.940 -18.359 1.00 89.38 189 GLY A CA 1
ATOM 1507 C C . GLY A 1 189 ? 9.822 -9.007 -17.505 1.00 89.38 189 GLY A C 1
ATOM 1508 O O . GLY A 1 189 ? 10.543 -8.016 -17.374 1.00 89.38 189 GLY A O 1
ATOM 1509 N N . THR A 1 190 ? 10.052 -10.159 -16.880 1.00 90.25 190 THR A N 1
ATOM 1510 C CA . THR A 1 190 ? 11.199 -10.417 -15.997 1.00 90.25 190 THR A CA 1
ATOM 1511 C C . THR A 1 190 ? 12.084 -11.515 -16.588 1.00 90.25 190 THR A C 1
ATOM 1513 O O . THR A 1 190 ? 11.563 -12.485 -17.109 1.00 90.25 190 THR A O 1
ATOM 1516 N N . TYR A 1 191 ? 13.400 -11.408 -16.471 1.00 92.75 191 TYR A N 1
ATOM 1517 C CA . TYR A 1 191 ? 14.400 -12.421 -16.793 1.00 92.75 191 TYR A CA 1
ATOM 1518 C C . TYR A 1 191 ? 15.206 -12.762 -15.539 1.00 92.75 191 TYR A C 1
ATOM 1520 O O . TYR A 1 191 ? 15.529 -11.859 -14.756 1.00 92.75 191 TYR A O 1
ATOM 1528 N N . ILE A 1 192 ? 15.535 -14.044 -15.368 1.00 90.81 192 ILE A N 1
ATOM 1529 C CA . ILE A 1 192 ? 16.304 -14.561 -14.234 1.00 90.81 192 ILE A CA 1
ATOM 1530 C C . ILE A 1 192 ? 17.283 -15.638 -14.723 1.00 90.81 192 ILE A C 1
ATOM 1532 O O . ILE A 1 192 ? 16.877 -16.578 -15.407 1.00 90.81 192 ILE A O 1
ATOM 1536 N N . ASP A 1 193 ? 18.557 -15.518 -14.343 1.00 87.94 193 ASP A N 1
ATOM 1537 C CA . ASP A 1 193 ? 19.578 -16.542 -14.582 1.00 87.94 193 ASP A CA 1
ATOM 1538 C C . ASP A 1 193 ? 19.248 -17.840 -13.826 1.00 87.94 193 ASP A C 1
ATOM 1540 O O . ASP A 1 193 ? 18.693 -17.841 -12.723 1.00 87.94 193 ASP A O 1
ATOM 1544 N N . SER A 1 194 ? 19.626 -18.974 -14.415 1.00 85.50 194 SER A N 1
ATOM 1545 C CA . SER A 1 194 ? 19.379 -20.307 -13.856 1.00 85.50 194 SER A CA 1
ATOM 1546 C C . SER A 1 194 ? 20.204 -20.625 -12.602 1.00 85.50 194 SER A C 1
ATOM 1548 O O . SER A 1 194 ? 19.939 -21.620 -11.936 1.00 85.50 194 SER A O 1
ATOM 1550 N N . ASP A 1 195 ? 21.176 -19.789 -12.236 1.00 79.94 195 ASP A N 1
ATOM 1551 C CA . ASP A 1 195 ? 21.966 -19.903 -11.005 1.00 79.94 195 ASP A CA 1
ATOM 1552 C C . ASP A 1 195 ? 21.470 -18.980 -9.872 1.00 79.94 195 ASP A C 1
ATOM 1554 O O . ASP A 1 195 ? 22.095 -18.894 -8.805 1.00 79.94 195 ASP A O 1
ATOM 1558 N N . LEU A 1 196 ? 20.308 -18.337 -10.053 1.00 80.19 196 LEU A N 1
ATOM 1559 C CA . LEU A 1 196 ? 19.655 -17.532 -9.026 1.00 80.19 196 LEU A CA 1
ATOM 1560 C C . LEU A 1 196 ? 18.539 -18.272 -8.311 1.00 80.19 196 LEU A C 1
ATOM 1562 O O . LEU A 1 196 ? 17.611 -18.792 -8.921 1.00 80.19 196 LEU A O 1
ATOM 1566 N N . ILE A 1 197 ? 18.554 -18.185 -6.981 1.00 78.00 197 ILE A N 1
ATOM 1567 C CA . ILE A 1 197 ? 17.430 -18.633 -6.157 1.00 78.00 197 ILE A CA 1
ATOM 1568 C C . ILE A 1 197 ? 16.700 -17.463 -5.498 1.00 78.00 197 ILE A C 1
ATOM 1570 O O . ILE A 1 197 ? 17.300 -16.557 -4.901 1.00 78.00 197 ILE A O 1
ATOM 1574 N N . ALA A 1 198 ? 15.372 -17.515 -5.554 1.00 72.44 198 ALA A N 1
ATOM 1575 C CA . ALA A 1 198 ? 14.506 -16.585 -4.853 1.00 72.44 198 ALA A CA 1
ATOM 1576 C C . ALA A 1 198 ? 14.314 -17.024 -3.399 1.00 72.44 198 ALA A C 1
ATOM 1578 O O . ALA A 1 198 ? 13.924 -18.150 -3.105 1.00 72.44 198 ALA A O 1
ATOM 1579 N N . LEU A 1 199 ? 14.565 -16.109 -2.465 1.00 66.75 199 LEU A N 1
ATOM 1580 C CA . LEU A 1 199 ? 14.337 -16.350 -1.035 1.00 66.75 199 LEU A CA 1
ATOM 1581 C C . LEU A 1 199 ? 13.048 -15.698 -0.521 1.00 66.75 199 LEU A C 1
ATOM 1583 O O . LEU A 1 199 ? 12.631 -15.968 0.604 1.00 66.75 199 LEU A O 1
ATOM 1587 N N . LYS A 1 200 ? 12.472 -14.776 -1.300 1.00 60.59 200 LYS A N 1
ATOM 1588 C CA . LYS A 1 200 ? 11.314 -13.946 -0.948 1.00 60.59 200 LYS A CA 1
ATOM 1589 C C . LYS A 1 200 ? 10.545 -13.564 -2.207 1.00 60.59 200 LYS A C 1
ATOM 1591 O O . LYS A 1 200 ? 11.126 -13.529 -3.290 1.00 60.59 200 LYS A O 1
ATOM 1596 N N . ALA A 1 201 ? 9.269 -13.229 -2.029 1.00 65.12 201 ALA A N 1
ATOM 1597 C CA . ALA A 1 201 ? 8.434 -12.675 -3.089 1.00 65.12 201 ALA A CA 1
ATOM 1598 C C . ALA A 1 201 ? 9.014 -11.357 -3.634 1.00 65.12 201 ALA A C 1
ATOM 1600 O O . ALA A 1 201 ? 9.546 -10.539 -2.873 1.00 65.12 201 ALA A O 1
ATOM 1601 N N . PHE A 1 202 ? 8.870 -11.145 -4.939 1.00 67.31 202 PHE A N 1
ATOM 1602 C CA . PHE A 1 202 ? 9.236 -9.918 -5.636 1.00 67.31 202 PHE A CA 1
ATOM 1603 C C . PHE A 1 202 ? 8.022 -8.965 -5.590 1.00 67.31 202 PHE A C 1
ATOM 1605 O O . PHE A 1 202 ? 6.876 -9.406 -5.699 1.00 67.31 202 PHE A O 1
ATOM 1612 N N . PRO A 1 203 ? 8.214 -7.650 -5.384 1.00 54.91 203 PRO A N 1
ATOM 1613 C CA . PRO A 1 203 ? 7.117 -6.701 -5.389 1.00 54.91 203 PRO A CA 1
ATOM 1614 C C . PRO A 1 203 ? 6.525 -6.602 -6.797 1.00 54.91 203 PRO A C 1
ATOM 1616 O O . PRO A 1 203 ? 7.241 -6.429 -7.785 1.00 54.91 203 PRO A O 1
ATOM 1619 N N . ARG A 1 204 ? 5.193 -6.666 -6.881 1.00 58.75 204 ARG A N 1
ATOM 1620 C CA . ARG A 1 204 ? 4.450 -6.453 -8.127 1.00 58.75 204 ARG A CA 1
ATOM 1621 C C . ARG A 1 204 ? 4.437 -4.965 -8.466 1.00 58.75 204 ARG A C 1
ATOM 1623 O O . ARG A 1 204 ? 3.570 -4.213 -8.026 1.00 58.75 204 ARG A O 1
ATOM 1630 N N . LEU A 1 205 ? 5.466 -4.542 -9.188 1.00 53.09 205 LEU A N 1
ATOM 1631 C CA . LEU A 1 205 ? 5.629 -3.182 -9.685 1.00 53.09 205 LEU A CA 1
ATOM 1632 C C . LEU A 1 205 ? 4.860 -2.980 -10.999 1.00 53.09 205 LEU A C 1
ATOM 1634 O O . LEU A 1 205 ? 4.702 -3.917 -11.774 1.00 53.09 205 LEU A O 1
ATOM 1638 N N . ALA A 1 206 ? 4.396 -1.752 -11.247 1.00 52.31 206 ALA A N 1
ATOM 1639 C CA . ALA A 1 206 ? 3.687 -1.403 -12.477 1.00 52.31 206 ALA A CA 1
ATOM 1640 C C . ALA A 1 206 ? 4.580 -1.561 -13.725 1.00 52.31 206 ALA A C 1
ATOM 1642 O O . ALA A 1 206 ? 5.793 -1.376 -13.644 1.00 52.31 206 ALA A O 1
ATOM 1643 N N . ASN A 1 207 ? 3.955 -1.807 -14.881 1.00 53.16 207 ASN A N 1
ATOM 1644 C CA . ASN A 1 207 ? 4.576 -2.090 -16.188 1.00 53.16 207 ASN A CA 1
ATOM 1645 C C . ASN A 1 207 ? 5.753 -1.197 -16.637 1.00 53.16 207 ASN A C 1
ATOM 1647 O O . ASN A 1 207 ? 6.569 -1.643 -17.438 1.00 53.16 207 ASN A O 1
ATOM 1651 N N . ASN A 1 208 ? 5.861 0.045 -16.156 1.00 54.22 208 ASN A N 1
ATOM 1652 C CA . ASN A 1 208 ? 6.916 0.982 -16.576 1.00 54.22 208 ASN A CA 1
ATOM 1653 C C . ASN A 1 208 ? 8.129 0.995 -15.629 1.00 54.22 208 ASN A C 1
ATOM 1655 O O . ASN A 1 208 ? 9.040 1.812 -15.789 1.00 54.22 208 ASN A O 1
ATOM 1659 N N . ASN A 1 209 ? 8.125 0.133 -14.613 1.00 58.59 209 ASN A N 1
ATOM 1660 C CA . ASN A 1 209 ? 9.191 0.062 -13.629 1.00 58.59 209 ASN A CA 1
ATOM 1661 C C . ASN A 1 209 ? 10.263 -0.917 -14.112 1.00 58.59 209 ASN A C 1
ATOM 1663 O O . ASN A 1 209 ? 9.975 -2.069 -14.431 1.00 58.59 209 ASN A O 1
ATOM 1667 N N . VAL A 1 210 ? 11.505 -0.450 -14.119 1.00 68.38 210 VAL A N 1
ATOM 1668 C CA . VAL A 1 210 ? 12.687 -1.259 -14.375 1.00 68.38 210 VAL A CA 1
ATOM 1669 C C . VAL A 1 210 ? 13.176 -1.856 -13.065 1.00 68.38 210 VAL A C 1
ATOM 1671 O O . VAL A 1 210 ? 13.234 -1.163 -12.047 1.00 68.38 210 VAL A O 1
ATOM 1674 N N . ILE A 1 211 ? 13.559 -3.128 -13.077 1.00 70.25 211 ILE A N 1
ATOM 1675 C CA . ILE A 1 211 ? 14.272 -3.759 -11.969 1.00 70.25 211 ILE A CA 1
ATOM 1676 C C . ILE A 1 211 ? 15.521 -4.435 -12.521 1.00 70.25 211 ILE A C 1
ATOM 1678 O O . ILE A 1 211 ? 15.410 -5.178 -13.479 1.00 70.25 211 ILE A O 1
ATOM 1682 N N . VAL A 1 212 ? 16.694 -4.239 -11.937 1.00 75.69 212 VAL A N 1
ATOM 1683 C CA . VAL A 1 212 ? 17.913 -4.943 -12.371 1.00 75.69 212 VAL A CA 1
ATOM 1684 C C . VAL A 1 212 ? 18.715 -5.427 -11.174 1.00 75.69 212 VAL A C 1
ATOM 1686 O O . VAL A 1 212 ? 18.694 -4.804 -10.116 1.00 75.69 212 VAL A O 1
ATOM 1689 N N . GLY A 1 213 ? 19.398 -6.557 -11.311 1.00 69.06 213 GLY A N 1
ATOM 1690 C CA . GLY A 1 213 ? 20.334 -7.057 -10.311 1.00 69.06 213 GLY A CA 1
ATOM 1691 C C . GLY A 1 213 ? 21.515 -6.105 -10.131 1.00 69.06 213 GLY A C 1
ATOM 1692 O O . GLY A 1 213 ? 21.932 -5.425 -11.062 1.00 69.06 213 GLY A O 1
ATOM 1693 N N . VAL A 1 214 ? 22.064 -6.046 -8.925 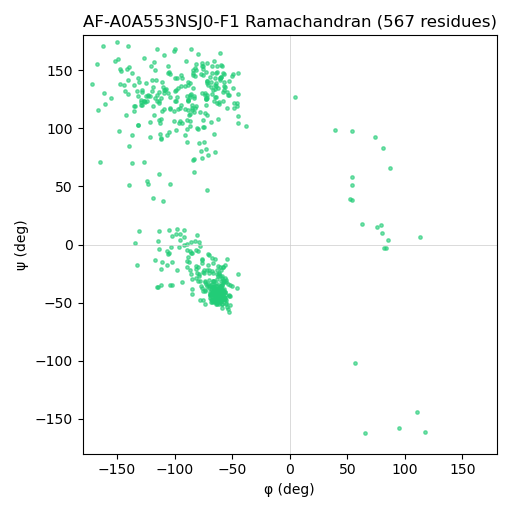1.00 66.12 214 VAL A N 1
ATOM 1694 C CA . VAL A 1 214 ? 23.340 -5.398 -8.622 1.00 66.12 214 VAL A CA 1
ATOM 1695 C C . VAL A 1 214 ? 24.176 -6.386 -7.847 1.00 66.12 214 VAL A C 1
ATOM 1697 O O . VAL A 1 214 ? 23.774 -6.877 -6.785 1.00 66.12 214 VAL A O 1
ATOM 1700 N N . GLU A 1 215 ? 25.363 -6.626 -8.379 1.00 59.97 215 GLU A N 1
ATOM 1701 C CA . GLU A 1 215 ? 26.412 -7.350 -7.694 1.00 59.97 215 GLU A CA 1
ATOM 1702 C C . GLU A 1 215 ? 27.535 -6.363 -7.389 1.00 59.97 215 GLU A C 1
ATOM 1704 O O . GLU A 1 215 ? 28.027 -5.671 -8.280 1.00 59.97 215 GLU A O 1
ATOM 1709 N N . THR A 1 216 ? 27.940 -6.277 -6.121 1.00 66.12 216 THR A N 1
ATOM 1710 C CA . THR A 1 216 ? 28.884 -5.260 -5.628 1.00 66.12 216 THR A CA 1
ATOM 1711 C C . THR A 1 216 ? 28.402 -3.830 -5.917 1.00 66.12 216 THR A C 1
ATOM 1713 O O . THR A 1 216 ? 27.521 -3.340 -5.210 1.00 66.12 216 THR A O 1
ATOM 1716 N N . GLU A 1 217 ? 28.948 -3.174 -6.943 1.00 60.16 217 GLU A N 1
ATOM 1717 C CA . GLU A 1 217 ? 28.624 -1.810 -7.361 1.00 60.16 217 GLU A CA 1
ATOM 1718 C C . GLU A 1 217 ? 28.336 -1.675 -8.863 1.00 60.16 217 GLU A C 1
ATOM 1720 O O . GLU A 1 217 ? 28.231 -0.545 -9.327 1.00 60.16 217 GLU A O 1
ATOM 1725 N N . LYS A 1 218 ? 28.163 -2.763 -9.629 1.00 59.62 218 LYS A N 1
ATOM 1726 C CA . LYS A 1 218 ? 27.690 -2.656 -11.023 1.00 59.62 218 LYS A CA 1
ATOM 1727 C C . LYS A 1 218 ? 26.359 -3.357 -11.246 1.00 59.62 218 LYS A C 1
ATOM 1729 O O . LYS A 1 218 ? 25.958 -4.253 -10.498 1.00 59.62 218 LYS A O 1
ATOM 1734 N N . VAL A 1 219 ? 25.670 -2.915 -12.290 1.00 65.94 219 VAL A N 1
ATOM 1735 C CA . VAL A 1 219 ? 24.392 -3.490 -12.707 1.00 65.94 219 VAL A CA 1
ATOM 1736 C C . VAL A 1 219 ? 24.618 -4.835 -13.359 1.00 65.94 219 VAL A C 1
ATOM 1738 O O . VAL A 1 219 ? 25.198 -4.906 -14.435 1.00 65.94 219 VAL A O 1
ATOM 1741 N N . GLY A 1 220 ? 24.135 -5.880 -12.699 1.00 71.81 220 GLY A N 1
ATOM 1742 C CA . GLY A 1 220 ? 24.220 -7.252 -13.160 1.00 71.81 220 GLY A CA 1
ATOM 1743 C C . GLY A 1 220 ? 23.131 -7.600 -14.173 1.00 71.81 220 GLY A C 1
ATOM 1744 O O . GLY A 1 220 ? 22.019 -7.072 -14.120 1.00 71.81 220 GLY A O 1
ATOM 1745 N N . SER A 1 221 ? 23.442 -8.529 -15.071 1.00 79.44 221 SER A N 1
ATOM 1746 C CA . SER A 1 221 ? 22.532 -9.041 -16.104 1.00 79.44 221 SER A CA 1
ATOM 1747 C C . SER A 1 221 ? 21.751 -10.289 -15.674 1.00 79.44 221 SER A C 1
ATOM 1749 O O . 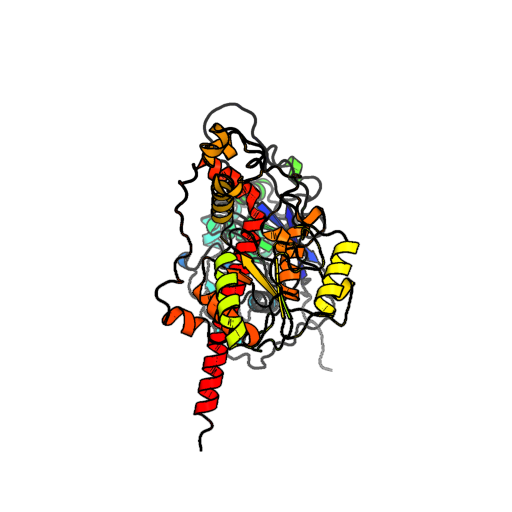SER A 1 221 ? 20.936 -10.809 -16.437 1.00 79.44 221 SER A O 1
ATOM 1751 N N . ALA A 1 222 ? 21.975 -10.764 -14.449 1.00 80.50 222 ALA A N 1
ATOM 1752 C CA . ALA A 1 222 ? 21.421 -12.019 -13.953 1.00 80.50 222 ALA A CA 1
ATOM 1753 C C . ALA A 1 222 ? 19.955 -11.929 -13.507 1.00 80.50 222 ALA A C 1
ATOM 1755 O O . ALA A 1 222 ? 19.227 -12.912 -13.548 1.00 80.50 222 ALA A O 1
ATOM 1756 N N . TYR A 1 223 ? 19.485 -10.745 -13.115 1.00 86.19 223 TYR A N 1
ATOM 1757 C CA . TYR A 1 223 ? 18.060 -10.479 -12.933 1.00 86.19 223 TYR A CA 1
ATOM 1758 C C . TYR A 1 223 ? 17.713 -9.166 -13.614 1.00 86.19 223 TYR A C 1
ATOM 1760 O O . TYR A 1 223 ? 18.363 -8.150 -13.362 1.00 86.19 223 TYR A O 1
ATOM 1768 N N . MET A 1 224 ? 16.647 -9.150 -14.406 1.00 86.56 224 MET A N 1
ATOM 1769 C CA . MET A 1 224 ? 16.184 -7.951 -15.098 1.00 86.56 224 MET A CA 1
ATOM 1770 C C . MET A 1 224 ? 14.663 -7.949 -15.232 1.00 86.56 224 MET A C 1
ATOM 1772 O O . MET A 1 224 ? 14.077 -8.960 -15.573 1.00 86.56 224 MET A O 1
ATOM 1776 N N . LYS A 1 225 ? 13.999 -6.818 -15.024 1.00 85.06 225 LYS A N 1
ATOM 1777 C CA . LYS A 1 225 ? 12.587 -6.593 -15.334 1.00 85.06 225 LYS A CA 1
ATOM 1778 C C . LYS A 1 225 ? 12.479 -5.289 -16.091 1.00 85.06 225 LYS A C 1
ATOM 1780 O O . LYS A 1 225 ? 12.959 -4.268 -15.607 1.00 85.06 225 LYS A O 1
ATOM 1785 N N . PHE A 1 226 ? 11.828 -5.318 -17.239 1.00 82.56 226 PHE A N 1
ATOM 1786 C CA . PHE A 1 226 ? 11.636 -4.138 -18.067 1.00 82.56 226 PHE A CA 1
ATOM 1787 C C . PHE A 1 226 ? 10.241 -4.145 -18.686 1.00 82.56 226 PHE A C 1
ATOM 1789 O O . PHE A 1 226 ? 9.654 -5.196 -18.952 1.00 82.56 226 PHE A O 1
ATOM 1796 N N . GLY A 1 227 ? 9.718 -2.948 -18.946 1.00 78.06 227 GLY A N 1
ATOM 1797 C CA . GLY A 1 227 ? 8.616 -2.798 -19.888 1.00 78.06 227 GLY A CA 1
ATOM 1798 C C . GLY A 1 227 ? 9.070 -3.156 -21.307 1.00 78.06 227 GLY A C 1
ATOM 1799 O O . GLY A 1 227 ? 10.258 -3.100 -21.627 1.00 78.06 227 GLY A O 1
ATOM 1800 N N . LYS A 1 228 ? 8.117 -3.504 -22.170 1.00 81.69 228 LYS A N 1
ATOM 1801 C CA . LYS A 1 228 ? 8.378 -3.756 -23.593 1.00 81.69 228 LYS A CA 1
ATOM 1802 C C . LYS A 1 228 ? 8.942 -2.502 -24.282 1.00 81.69 228 LYS A C 1
ATOM 1804 O O . LYS A 1 228 ? 8.465 -1.402 -24.005 1.00 81.69 228 LYS A O 1
ATOM 1809 N N . ASN A 1 229 ? 9.901 -2.678 -25.198 1.00 71.44 229 ASN A N 1
ATOM 1810 C CA . ASN A 1 229 ? 10.565 -1.607 -25.962 1.00 71.44 229 ASN A CA 1
ATOM 1811 C C . ASN A 1 229 ? 11.180 -0.504 -25.076 1.00 71.44 229 ASN A C 1
ATOM 1813 O O . ASN A 1 229 ? 11.063 0.689 -25.355 1.00 71.44 229 ASN A O 1
ATOM 1817 N N . HIS A 1 230 ? 11.767 -0.880 -23.941 1.00 73.75 230 HIS A N 1
ATOM 1818 C CA . HIS A 1 230 ? 12.363 0.099 -23.041 1.00 73.75 230 HIS A CA 1
ATOM 1819 C C . HIS A 1 230 ? 13.657 0.683 -23.638 1.00 73.75 230 HIS A C 1
ATOM 1821 O O . HIS A 1 230 ? 14.567 -0.074 -23.962 1.00 73.75 230 HIS A O 1
ATOM 1827 N N . ALA A 1 231 ? 13.790 2.014 -23.687 1.00 65.31 231 ALA A N 1
ATOM 1828 C CA . ALA A 1 231 ? 14.930 2.708 -24.313 1.00 65.31 231 ALA A CA 1
ATOM 1829 C C . ALA A 1 231 ? 16.312 2.282 -23.769 1.00 65.31 231 ALA A C 1
ATOM 1831 O O . ALA A 1 231 ? 17.290 2.229 -24.503 1.00 65.31 231 ALA A O 1
ATOM 1832 N N . PHE A 1 232 ? 16.405 1.918 -22.484 1.00 71.50 232 PHE A N 1
ATOM 1833 C CA . PHE A 1 232 ? 17.642 1.350 -21.920 1.00 71.50 232 PHE A CA 1
ATOM 1834 C C . PHE A 1 232 ? 18.053 0.030 -22.592 1.00 71.50 232 PHE A C 1
ATOM 1836 O O . PHE A 1 232 ? 19.237 -0.214 -22.778 1.00 71.50 232 PHE A O 1
ATOM 1843 N N . LEU A 1 233 ? 17.090 -0.823 -22.959 1.00 76.00 233 LEU A N 1
ATOM 1844 C CA . LEU A 1 233 ? 17.380 -2.075 -23.656 1.00 76.00 233 LEU A CA 1
ATOM 1845 C C . LEU A 1 233 ? 17.770 -1.824 -25.114 1.00 76.00 233 LEU A C 1
ATOM 1847 O O . LEU A 1 233 ? 18.611 -2.547 -25.629 1.00 76.00 233 LEU A O 1
ATOM 1851 N N . GLU A 1 234 ? 17.225 -0.785 -25.757 1.00 68.81 234 GLU A N 1
ATOM 1852 C CA . GLU A 1 234 ? 17.697 -0.338 -27.078 1.00 68.81 234 GLU A CA 1
ATOM 1853 C C . GLU A 1 234 ? 19.166 0.104 -27.016 1.00 68.81 234 GLU A C 1
ATOM 1855 O O . GLU A 1 234 ? 19.968 -0.296 -27.853 1.00 68.81 234 GLU A O 1
ATOM 1860 N N . GLN A 1 235 ? 19.549 0.865 -25.988 1.00 64.56 235 GLN A N 1
ATOM 1861 C CA . GLN A 1 235 ? 20.947 1.255 -25.774 1.00 64.56 235 GLN A CA 1
ATOM 1862 C C . GLN A 1 235 ? 21.838 0.060 -25.434 1.00 64.56 235 GLN A C 1
ATOM 1864 O O . GLN A 1 235 ? 22.932 -0.042 -25.974 1.00 64.56 235 GLN A O 1
ATOM 1869 N N . ALA A 1 236 ? 21.368 -0.863 -24.591 1.00 72.62 236 ALA A N 1
ATOM 1870 C CA . ALA A 1 236 ? 22.095 -2.096 -24.298 1.00 72.62 236 ALA A CA 1
ATOM 1871 C C . ALA A 1 236 ? 22.326 -2.931 -25.564 1.00 72.62 236 ALA A C 1
ATOM 1873 O O . ALA A 1 236 ? 23.402 -3.484 -25.737 1.00 72.62 236 ALA A O 1
ATOM 1874 N N . ILE A 1 237 ? 21.351 -2.980 -26.475 1.00 74.50 237 ILE A N 1
ATOM 1875 C CA . ILE A 1 237 ? 21.499 -3.613 -27.790 1.00 74.50 237 ILE A CA 1
ATOM 1876 C C . ILE A 1 237 ? 22.589 -2.920 -28.619 1.00 74.50 237 ILE A C 1
ATOM 1878 O O . ILE A 1 237 ? 23.439 -3.605 -29.178 1.00 74.50 237 ILE A O 1
ATOM 1882 N N . VAL A 1 238 ? 22.587 -1.586 -28.694 1.00 69.12 238 VAL A N 1
ATOM 1883 C CA . VAL A 1 238 ? 23.613 -0.834 -29.441 1.00 69.12 238 VAL A CA 1
ATOM 1884 C C . VAL A 1 238 ? 25.001 -1.055 -28.841 1.00 69.12 238 VAL A C 1
ATOM 1886 O O . VAL A 1 238 ? 25.934 -1.373 -29.568 1.00 69.12 238 VAL A O 1
ATOM 1889 N N . GLU A 1 239 ? 25.133 -0.987 -27.517 1.00 69.94 239 GLU A N 1
ATOM 1890 C CA . GLU A 1 239 ? 26.402 -1.233 -26.828 1.00 69.94 239 GLU A CA 1
ATOM 1891 C C . GLU A 1 239 ? 26.906 -2.663 -27.058 1.00 69.94 239 GLU A C 1
ATOM 1893 O O . GLU A 1 239 ? 28.076 -2.869 -27.384 1.00 69.94 239 GLU A O 1
ATOM 1898 N N . LEU A 1 240 ? 26.021 -3.659 -26.923 1.00 73.75 240 LEU A N 1
ATOM 1899 C CA . LEU A 1 240 ? 26.346 -5.058 -27.199 1.00 73.75 240 LEU A CA 1
ATOM 1900 C C . LEU A 1 240 ? 26.798 -5.252 -28.646 1.00 73.75 240 LEU A C 1
ATOM 1902 O O . LEU A 1 240 ? 27.617 -6.127 -28.897 1.00 73.75 240 LEU A O 1
ATOM 1906 N N . PHE A 1 241 ? 26.284 -4.463 -29.590 1.00 73.75 241 PHE A N 1
ATOM 1907 C CA . PHE A 1 241 ? 26.719 -4.488 -30.982 1.00 73.75 241 PHE A CA 1
ATOM 1908 C C . PHE A 1 241 ? 28.103 -3.847 -31.172 1.00 73.75 241 PHE A C 1
ATOM 1910 O O . PHE A 1 241 ? 28.998 -4.471 -31.750 1.00 73.75 241 PHE A O 1
ATOM 1917 N N . ASP A 1 242 ? 28.292 -2.627 -30.666 1.00 65.88 242 ASP A N 1
ATOM 1918 C CA . ASP A 1 242 ? 29.484 -1.811 -30.914 1.00 65.88 242 ASP A CA 1
ATOM 1919 C C . ASP A 1 242 ? 30.721 -2.321 -30.158 1.00 65.88 242 ASP A C 1
ATOM 1921 O O . ASP A 1 242 ? 31.824 -2.351 -30.715 1.00 65.88 242 ASP A O 1
ATOM 1925 N N . ASN A 1 243 ? 30.539 -2.781 -28.917 1.00 66.31 243 ASN A N 1
ATOM 1926 C CA . ASN A 1 243 ? 31.625 -3.160 -28.010 1.00 66.31 243 ASN A CA 1
ATOM 1927 C C . ASN A 1 243 ? 31.802 -4.678 -27.845 1.00 66.31 243 ASN A C 1
ATOM 1929 O O . ASN A 1 243 ? 32.573 -5.122 -26.992 1.00 66.31 243 ASN A O 1
ATOM 1933 N N . TYR A 1 244 ? 31.157 -5.490 -28.692 1.00 68.19 244 TYR A N 1
ATOM 1934 C CA . TYR A 1 244 ? 31.356 -6.940 -28.691 1.00 68.19 244 TYR A CA 1
ATOM 1935 C C . TYR A 1 244 ? 32.822 -7.321 -28.929 1.00 68.19 244 TYR A C 1
ATOM 1937 O O . TYR A 1 244 ? 33.409 -7.015 -29.978 1.00 68.19 244 TYR A O 1
ATOM 1945 N N . SER A 1 245 ? 33.383 -8.086 -27.991 1.00 65.19 245 SER A N 1
ATOM 1946 C CA . SER A 1 245 ? 34.707 -8.687 -28.103 1.00 65.19 245 SER A CA 1
ATOM 1947 C C . SER A 1 245 ? 34.622 -10.211 -28.050 1.00 65.19 245 SER A C 1
ATOM 1949 O O . SER A 1 245 ? 33.956 -10.810 -27.214 1.00 65.19 245 SER A O 1
ATOM 1951 N N . VAL A 1 246 ? 35.358 -10.859 -28.947 1.00 62.06 246 VAL A N 1
ATOM 1952 C CA . VAL A 1 246 ? 35.507 -12.322 -28.988 1.00 62.06 246 VAL A CA 1
ATOM 1953 C C . VAL A 1 246 ? 36.327 -12.881 -27.828 1.00 62.06 246 VAL A C 1
ATOM 1955 O O . VAL A 1 246 ? 36.200 -14.065 -27.513 1.00 62.06 246 VAL A O 1
ATOM 1958 N N . TRP A 1 247 ? 37.155 -12.030 -27.216 1.00 52.78 247 TRP A N 1
ATOM 1959 C CA . TRP A 1 247 ? 38.136 -12.384 -26.187 1.00 52.78 247 TRP A CA 1
ATOM 1960 C C . TRP A 1 247 ? 37.721 -11.959 -24.777 1.00 52.78 247 TRP A C 1
ATOM 1962 O O . TRP A 1 247 ? 38.422 -12.287 -23.821 1.00 52.78 247 TRP A O 1
ATOM 1972 N N . SER A 1 248 ? 36.638 -11.190 -24.635 1.00 57.06 248 SER A N 1
ATOM 1973 C CA . SER A 1 248 ? 36.122 -10.805 -23.323 1.00 57.06 248 SER A CA 1
ATOM 1974 C C . SER A 1 248 ? 35.473 -12.002 -22.639 1.00 57.06 248 SER A C 1
ATOM 1976 O O . SER A 1 248 ? 34.784 -12.798 -23.277 1.00 57.06 248 SER A O 1
ATOM 1978 N N . GLU A 1 249 ? 35.681 -12.115 -21.328 1.00 54.78 249 GLU A N 1
ATOM 1979 C CA . GLU A 1 249 ? 34.852 -12.985 -20.497 1.00 54.78 249 GLU A CA 1
ATOM 1980 C C . GLU A 1 249 ? 33.376 -12.542 -20.577 1.00 54.78 249 GLU A C 1
ATOM 1982 O O . GLU A 1 249 ? 33.111 -11.364 -20.839 1.00 54.78 249 GLU A O 1
ATOM 1987 N N . PRO A 1 250 ? 32.415 -13.457 -20.342 1.00 56.00 250 PRO A N 1
ATOM 1988 C CA . PRO A 1 250 ? 30.989 -13.140 -20.352 1.00 56.00 250 PRO A CA 1
ATOM 1989 C C . PRO A 1 250 ? 30.666 -11.911 -19.502 1.00 56.00 250 PRO A C 1
ATOM 1991 O O . PRO A 1 250 ? 31.133 -11.785 -18.363 1.00 56.00 250 PRO A O 1
ATOM 1994 N N . HIS A 1 251 ? 29.849 -11.011 -20.044 1.00 55.41 251 HIS A N 1
ATOM 1995 C CA . HIS A 1 251 ? 29.530 -9.761 -19.373 1.00 55.41 251 HIS A CA 1
ATOM 1996 C C . HIS A 1 251 ? 28.544 -10.026 -18.231 1.00 55.41 251 HIS A C 1
ATOM 1998 O O . HIS A 1 251 ? 27.333 -10.163 -18.407 1.00 55.41 251 HIS A O 1
ATOM 2004 N N . TRP A 1 252 ? 29.076 -10.061 -17.009 1.00 50.59 252 TRP A N 1
ATOM 2005 C CA . TRP A 1 252 ? 28.271 -10.112 -15.788 1.00 50.59 252 TRP A CA 1
ATOM 2006 C C . TRP A 1 252 ? 27.390 -8.864 -15.618 1.00 50.59 252 TRP A C 1
ATOM 2008 O O . TRP A 1 252 ? 26.418 -8.894 -14.862 1.00 50.59 252 TRP A O 1
ATOM 2018 N N . SER A 1 253 ? 27.721 -7.777 -16.319 1.00 51.59 253 SER A N 1
ATOM 2019 C CA . SER A 1 253 ? 27.023 -6.499 -16.313 1.00 51.59 253 SER A CA 1
ATOM 2020 C C . SER A 1 253 ? 26.307 -6.222 -17.643 1.00 51.59 253 SER A C 1
ATOM 2022 O O . SER A 1 253 ? 26.831 -6.519 -18.707 1.00 51.59 253 SER A O 1
ATOM 2024 N N . ILE A 1 254 ? 25.092 -5.654 -17.603 1.00 51.91 254 ILE A N 1
ATOM 2025 C CA . ILE A 1 254 ? 24.297 -5.349 -18.826 1.00 51.91 254 ILE A CA 1
ATOM 2026 C C . ILE A 1 254 ? 24.992 -4.285 -19.689 1.00 51.91 254 ILE A C 1
ATOM 2028 O O . ILE A 1 254 ? 24.906 -4.284 -20.910 1.00 51.91 254 ILE A O 1
ATOM 2032 N N . LEU A 1 255 ? 25.647 -3.362 -18.999 1.00 55.62 255 LEU A N 1
ATOM 2033 C CA . LEU A 1 255 ? 26.491 -2.278 -19.470 1.00 55.62 255 LEU A CA 1
ATOM 2034 C C . LEU A 1 255 ? 27.564 -2.148 -18.377 1.00 55.62 255 LEU A C 1
ATOM 2036 O O . LEU A 1 255 ? 27.256 -2.428 -17.213 1.00 55.62 255 LEU A O 1
ATOM 2040 N N . ASP A 1 256 ? 28.790 -1.731 -18.686 1.00 54.31 256 ASP A N 1
ATOM 2041 C CA . ASP A 1 256 ? 29.878 -1.578 -17.699 1.00 54.31 256 ASP A CA 1
ATOM 2042 C C . ASP A 1 256 ? 29.657 -0.370 -16.753 1.00 54.31 256 ASP A C 1
ATOM 2044 O O . ASP A 1 256 ? 30.530 0.454 -16.514 1.00 54.31 256 ASP A O 1
ATOM 2048 N N . ILE A 1 257 ? 28.442 -0.239 -16.219 1.00 51.00 257 ILE A N 1
ATOM 2049 C CA . ILE A 1 257 ? 27.974 0.910 -15.461 1.00 51.00 257 ILE A CA 1
ATOM 2050 C C . ILE A 1 257 ? 28.151 0.655 -13.968 1.00 51.00 257 ILE A C 1
ATOM 2052 O O . ILE A 1 257 ? 27.486 -0.202 -13.372 1.00 51.00 257 ILE A O 1
ATOM 2056 N N . GLU A 1 258 ? 28.981 1.485 -13.340 1.00 48.84 258 GLU A N 1
ATOM 2057 C CA . GLU A 1 258 ? 29.038 1.614 -11.889 1.00 48.84 258 GLU A CA 1
ATOM 2058 C C . GLU A 1 258 ? 27.795 2.346 -11.348 1.00 48.84 258 GLU A C 1
ATOM 2060 O O . GLU A 1 258 ? 27.483 3.481 -11.722 1.00 48.84 258 GLU A O 1
ATOM 2065 N N . VAL A 1 259 ? 27.104 1.719 -10.391 1.00 50.62 259 VAL A N 1
ATOM 2066 C CA . VAL A 1 259 ? 25.891 2.212 -9.713 1.00 50.62 259 VAL A CA 1
ATOM 2067 C C . VAL A 1 259 ? 26.131 3.551 -9.002 1.00 50.62 259 VAL A C 1
ATOM 2069 O O . VAL A 1 259 ? 25.200 4.345 -8.859 1.00 50.62 259 VAL A O 1
ATOM 2072 N N . LYS A 1 260 ? 27.364 3.822 -8.549 1.00 41.47 260 LYS A N 1
ATOM 2073 C CA . LYS A 1 260 ? 27.717 5.042 -7.802 1.00 41.47 260 LYS A CA 1
ATOM 2074 C C . LYS A 1 260 ? 28.243 6.194 -8.664 1.00 41.47 260 LYS A C 1
ATOM 2076 O O . LYS A 1 260 ? 27.972 7.337 -8.298 1.00 41.47 260 LYS A O 1
ATOM 2081 N N . ASN A 1 261 ? 28.945 5.917 -9.767 1.00 39.47 261 ASN A N 1
ATOM 2082 C CA . ASN A 1 261 ? 29.673 6.938 -10.534 1.00 39.47 261 ASN A CA 1
ATOM 2083 C C . ASN A 1 261 ? 29.131 7.163 -11.956 1.00 39.47 261 ASN A C 1
ATOM 2085 O O . ASN A 1 261 ? 29.057 8.314 -12.375 1.00 39.47 261 ASN A O 1
ATOM 2089 N N . ASP A 1 262 ? 28.670 6.125 -12.665 1.00 42.59 262 ASP A N 1
ATOM 2090 C CA . ASP A 1 262 ? 28.403 6.232 -14.111 1.00 42.59 262 ASP A CA 1
ATOM 2091 C C . ASP A 1 262 ? 26.927 6.284 -14.502 1.00 42.59 262 ASP A C 1
ATOM 2093 O O . ASP A 1 262 ? 26.596 6.835 -15.550 1.00 42.59 262 ASP A O 1
ATOM 2097 N N . PHE A 1 263 ? 25.997 5.880 -13.632 1.00 39.16 263 PHE A N 1
ATOM 2098 C CA . PHE A 1 263 ? 24.563 6.113 -13.887 1.00 39.16 263 PHE A CA 1
ATOM 2099 C C . PHE A 1 263 ? 24.195 7.604 -14.023 1.00 39.16 263 PHE A C 1
ATOM 2101 O O . PHE A 1 263 ? 23.148 7.933 -14.574 1.00 39.16 263 PHE A O 1
ATOM 2108 N N . GLN A 1 264 ? 25.046 8.507 -13.522 1.00 37.97 264 GLN A N 1
ATOM 2109 C CA . GLN A 1 264 ? 24.887 9.961 -13.644 1.00 37.97 264 GLN A CA 1
ATOM 2110 C C . GLN A 1 264 ? 25.492 10.526 -14.941 1.00 37.97 264 GLN A C 1
ATOM 2112 O O . GLN A 1 264 ? 25.077 11.599 -15.374 1.00 37.97 264 GLN A O 1
ATOM 2117 N N . ASN A 1 265 ? 26.443 9.813 -15.557 1.00 36.28 265 ASN A N 1
ATOM 2118 C CA . ASN A 1 265 ? 27.213 10.274 -16.717 1.00 36.28 265 ASN A CA 1
ATOM 2119 C C . ASN A 1 265 ? 26.658 9.755 -18.055 1.00 36.28 265 ASN A C 1
ATOM 2121 O O . ASN A 1 265 ? 26.896 10.375 -19.087 1.00 36.28 265 ASN A O 1
ATOM 2125 N N . VAL A 1 266 ? 25.890 8.657 -18.046 1.00 40.91 266 VAL A N 1
ATOM 2126 C CA . VAL A 1 266 ? 25.353 8.014 -19.265 1.00 40.91 266 VAL A CA 1
ATOM 2127 C C . VAL A 1 266 ? 24.150 8.769 -19.868 1.00 40.91 266 VAL A C 1
ATOM 2129 O O . VAL A 1 266 ? 23.835 8.577 -21.040 1.00 40.91 266 VAL A O 1
ATOM 2132 N N . HIS A 1 267 ? 23.497 9.690 -19.140 1.00 36.47 267 HIS A N 1
ATOM 2133 C CA . HIS A 1 267 ? 22.499 10.583 -19.751 1.00 36.47 267 HIS A CA 1
ATOM 2134 C C . HIS A 1 267 ? 22.305 11.903 -18.971 1.00 36.47 267 HIS A C 1
ATOM 2136 O O . HIS A 1 267 ? 21.943 11.855 -17.791 1.00 36.47 267 HIS A O 1
ATOM 2142 N N . PRO A 1 268 ? 22.423 13.087 -19.611 1.00 34.62 268 PRO A N 1
ATOM 2143 C CA . PRO A 1 268 ? 22.191 14.387 -18.964 1.00 34.62 268 PRO A CA 1
ATOM 2144 C C . PRO A 1 268 ? 20.783 14.561 -18.356 1.00 34.62 268 PRO A C 1
ATOM 2146 O O . PRO A 1 268 ? 20.598 15.395 -17.470 1.00 34.62 268 PRO A O 1
ATOM 2149 N N . ASP A 1 269 ? 19.804 13.752 -18.781 1.00 36.59 269 ASP A N 1
ATOM 2150 C CA . ASP A 1 269 ? 18.406 13.843 -18.317 1.00 36.59 269 ASP A CA 1
ATOM 2151 C C . ASP A 1 269 ? 18.066 12.999 -17.067 1.00 36.59 269 ASP A C 1
ATOM 2153 O O . ASP A 1 269 ? 16.924 12.993 -16.587 1.00 36.59 269 ASP A O 1
ATOM 2157 N N . LEU A 1 270 ? 19.036 12.279 -16.497 1.00 35.81 270 LEU A N 1
ATOM 2158 C CA . LEU A 1 270 ? 18.832 11.394 -15.343 1.00 35.81 270 LEU A CA 1
ATOM 2159 C C . LEU A 1 270 ? 19.367 12.014 -14.041 1.00 35.81 270 LEU A C 1
ATOM 2161 O O . LEU A 1 270 ? 20.106 11.381 -13.292 1.00 35.81 270 LEU A O 1
ATOM 2165 N N . THR A 1 271 ? 18.981 13.255 -13.710 1.00 31.66 271 THR A N 1
ATOM 2166 C CA . THR A 1 271 ? 19.393 13.859 -12.428 1.00 31.66 271 THR A CA 1
ATOM 2167 C C . THR A 1 271 ? 18.484 13.497 -11.240 1.00 31.66 271 THR A C 1
ATOM 2169 O O . THR A 1 271 ? 17.282 13.757 -11.207 1.00 31.66 271 THR A O 1
ATOM 2172 N N . SER A 1 272 ? 19.151 12.870 -10.267 1.00 29.91 272 SER A N 1
ATOM 2173 C CA . SER A 1 272 ? 18.885 12.586 -8.849 1.00 29.91 272 SER A CA 1
ATOM 2174 C C . SER A 1 272 ? 17.545 12.962 -8.190 1.00 29.91 272 SER A C 1
ATOM 2176 O O . SER A 1 272 ? 17.173 14.126 -8.026 1.00 29.91 272 SER A O 1
ATOM 2178 N N . LEU A 1 273 ? 16.931 11.955 -7.555 1.00 26.03 273 LEU A N 1
ATOM 2179 C CA . LEU A 1 273 ? 16.225 12.144 -6.288 1.00 26.03 273 LEU A CA 1
ATOM 2180 C C . LEU A 1 273 ? 16.691 11.114 -5.248 1.00 26.03 273 LEU A C 1
ATOM 2182 O O . LEU A 1 273 ? 16.532 9.911 -5.422 1.00 26.03 273 LEU A O 1
ATOM 2186 N N . ASN A 1 274 ? 17.222 11.634 -4.136 1.00 27.44 274 ASN A N 1
ATOM 2187 C CA . ASN A 1 274 ? 17.735 10.898 -2.976 1.00 27.44 274 ASN A CA 1
ATOM 2188 C C . ASN A 1 274 ? 16.840 9.740 -2.479 1.00 27.44 274 ASN A C 1
ATOM 2190 O O . ASN A 1 274 ? 15.605 9.856 -2.515 1.00 27.44 274 ASN A O 1
ATOM 2194 N N . PRO A 1 275 ? 17.480 8.674 -1.951 1.00 29.34 275 PRO A N 1
ATOM 2195 C CA . PRO A 1 275 ? 16.912 7.351 -1.755 1.00 29.34 275 PRO A CA 1
ATOM 2196 C C . PRO A 1 275 ? 15.901 7.310 -0.623 1.00 29.34 275 PRO A C 1
ATOM 2198 O O . PRO A 1 275 ? 15.909 8.093 0.330 1.00 29.34 275 PRO A O 1
ATOM 2201 N N . ARG A 1 276 ? 15.033 6.320 -0.727 1.00 28.97 276 ARG A N 1
ATOM 2202 C CA . ARG A 1 276 ? 14.010 6.028 0.246 1.00 28.97 276 ARG A CA 1
ATOM 2203 C C . ARG A 1 276 ? 14.213 4.569 0.714 1.00 28.97 276 ARG A C 1
ATOM 2205 O O . ARG A 1 276 ? 14.323 3.704 -0.147 1.00 28.97 276 ARG A O 1
ATOM 2212 N N . PRO A 1 277 ? 14.295 4.264 2.022 1.00 30.27 277 PRO A N 1
ATOM 2213 C CA . PRO A 1 277 ? 14.551 2.902 2.474 1.00 30.27 277 PRO A CA 1
ATOM 2214 C C . PRO A 1 277 ? 13.241 2.128 2.641 1.00 30.27 277 PRO A C 1
ATOM 2216 O O . PRO A 1 277 ? 12.362 2.547 3.397 1.00 30.27 277 PRO A O 1
ATOM 2219 N N . GLU A 1 278 ? 13.130 0.994 1.955 1.00 35.62 278 GLU A N 1
ATOM 2220 C CA . GLU A 1 278 ? 12.074 0.010 2.182 1.00 35.62 278 GLU A CA 1
ATOM 2221 C C . GLU A 1 278 ? 12.513 -0.984 3.263 1.00 35.62 278 GLU A C 1
ATOM 2223 O O . GLU A 1 278 ? 13.475 -1.736 3.112 1.00 35.62 278 GLU A O 1
ATOM 2228 N N . LEU A 1 279 ? 11.791 -0.976 4.385 1.00 31.16 279 LEU A N 1
ATOM 2229 C CA . LEU A 1 279 ? 11.809 -2.061 5.360 1.00 31.16 279 LEU A CA 1
ATOM 2230 C C . LEU A 1 279 ? 10.988 -3.224 4.782 1.00 31.16 279 LEU A C 1
ATOM 2232 O O . LEU A 1 279 ? 9.762 -3.154 4.722 1.00 31.16 279 LEU A O 1
ATOM 2236 N N . ILE A 1 280 ? 11.671 -4.290 4.364 1.00 33.62 280 ILE A N 1
ATOM 2237 C CA . ILE A 1 280 ? 11.058 -5.572 4.000 1.00 33.62 280 ILE A CA 1
ATOM 2238 C C . ILE A 1 280 ? 10.585 -6.247 5.290 1.00 33.62 280 ILE A C 1
ATOM 2240 O O . ILE A 1 280 ? 11.413 -6.705 6.079 1.00 33.62 280 ILE A O 1
ATOM 2244 N N . ILE A 1 281 ? 9.273 -6.356 5.490 1.00 32.31 281 ILE A N 1
ATOM 2245 C CA . ILE A 1 281 ? 8.705 -7.259 6.498 1.00 32.31 281 ILE A CA 1
ATOM 2246 C C . ILE A 1 281 ? 7.993 -8.388 5.763 1.00 32.31 281 ILE A C 1
ATOM 2248 O O . ILE A 1 281 ? 7.022 -8.120 5.057 1.00 32.31 281 ILE A O 1
ATOM 2252 N N . PRO A 1 282 ? 8.464 -9.638 5.891 1.00 30.78 282 PRO A N 1
ATOM 2253 C CA . PRO A 1 282 ? 7.699 -10.791 5.457 1.00 30.78 282 PRO A CA 1
ATOM 2254 C C . PRO A 1 282 ? 6.559 -10.992 6.461 1.00 30.78 282 PRO A C 1
ATOM 2256 O O . PRO A 1 282 ? 6.816 -11.166 7.651 1.00 30.78 282 PRO A O 1
ATOM 2259 N N . TYR A 1 283 ? 5.307 -10.937 6.010 1.00 34.97 283 TYR A N 1
ATOM 2260 C CA . TYR A 1 283 ? 4.179 -11.385 6.823 1.00 34.97 283 TYR A CA 1
ATOM 2261 C C . TYR A 1 283 ? 3.446 -12.503 6.081 1.00 34.97 283 TYR A C 1
ATOM 2263 O O . TYR A 1 283 ? 2.746 -12.267 5.096 1.00 34.97 283 TYR A O 1
ATOM 2271 N N . GLU A 1 284 ? 3.640 -13.734 6.556 1.00 34.72 284 GLU A N 1
ATOM 2272 C CA . GLU A 1 284 ? 2.692 -14.829 6.362 1.00 34.72 284 GLU A CA 1
ATOM 2273 C C . GLU A 1 284 ? 1.417 -14.455 7.131 1.00 34.72 284 GLU A C 1
ATOM 2275 O O . GLU A 1 284 ? 1.330 -14.597 8.349 1.00 34.72 284 GLU A O 1
ATOM 2280 N N . TYR A 1 285 ? 0.450 -13.866 6.425 1.00 39.69 285 TYR A N 1
ATOM 2281 C CA . TYR A 1 285 ? -0.861 -13.529 6.972 1.00 39.69 285 TYR A CA 1
ATOM 2282 C C . TYR A 1 285 ? -1.735 -14.786 6.981 1.00 39.69 285 TYR A C 1
ATOM 2284 O O . TYR A 1 285 ? -2.290 -15.140 5.948 1.00 39.69 285 TYR A O 1
ATOM 2292 N N . GLU A 1 286 ? -1.876 -15.438 8.136 1.00 42.66 286 GLU A N 1
ATOM 2293 C CA . GLU A 1 286 ? -2.931 -16.429 8.387 1.00 42.66 286 GLU A CA 1
ATOM 2294 C C . GLU A 1 286 ? -3.914 -15.902 9.440 1.00 42.66 286 GLU A C 1
ATOM 2296 O O . GLU A 1 286 ? -3.623 -15.929 10.635 1.00 42.66 286 GLU A O 1
ATOM 2301 N N . PRO A 1 287 ? -5.119 -15.462 9.058 1.00 47.34 287 PRO A N 1
ATOM 2302 C CA . PRO A 1 287 ? -6.194 -15.231 10.010 1.00 47.34 287 PRO A CA 1
ATOM 2303 C C . PRO A 1 287 ? -7.388 -16.008 9.512 1.00 47.34 287 PRO A C 1
ATOM 2305 O O . PRO A 1 287 ? -8.394 -15.486 9.026 1.00 47.34 287 PRO A O 1
ATOM 2308 N N . THR A 1 288 ? -7.251 -17.313 9.636 1.00 51.03 288 THR A N 1
ATOM 2309 C CA . THR A 1 288 ? -8.410 -18.184 9.696 1.00 51.03 288 THR A CA 1
ATOM 2310 C C . THR A 1 288 ? -9.073 -18.097 11.081 1.00 51.03 288 THR A C 1
ATOM 2312 O O . THR A 1 288 ? -10.234 -18.482 11.223 1.00 51.03 288 THR A O 1
ATOM 2315 N N . GLU A 1 289 ? -8.396 -17.511 12.081 1.00 62.56 289 GLU A N 1
ATOM 2316 C CA . GLU A 1 289 ? -8.874 -17.409 13.459 1.00 62.56 289 GLU A CA 1
ATOM 2317 C C . GLU A 1 289 ? -9.541 -16.066 13.798 1.00 62.56 289 GLU A C 1
ATOM 2319 O O . GLU A 1 289 ? -9.058 -14.971 13.507 1.00 62.56 289 GLU A O 1
ATOM 2324 N N . THR A 1 290 ? -10.685 -16.156 14.476 1.00 72.38 290 THR A N 1
ATOM 2325 C CA . THR A 1 290 ? -11.402 -15.002 15.026 1.00 72.38 290 THR A CA 1
ATOM 2326 C C . THR A 1 290 ? -10.583 -14.320 16.117 1.00 72.38 290 THR A C 1
ATOM 2328 O O . THR A 1 290 ? -10.086 -14.987 17.024 1.00 72.38 290 THR A O 1
ATOM 2331 N N . ILE A 1 291 ? -10.532 -12.988 16.125 1.00 79.62 291 ILE A N 1
ATOM 2332 C CA . ILE A 1 291 ? -9.730 -12.264 17.113 1.00 79.62 291 ILE A CA 1
ATOM 2333 C C . ILE A 1 291 ? -10.541 -12.022 18.375 1.00 79.62 291 ILE A C 1
ATOM 2335 O O . ILE A 1 291 ? -11.479 -11.218 18.423 1.00 79.62 291 ILE A O 1
ATOM 2339 N N . ASN A 1 292 ? -10.137 -12.705 19.441 1.00 78.94 292 ASN A N 1
ATOM 2340 C CA . ASN A 1 292 ? -10.748 -12.573 20.752 1.00 78.94 292 ASN A CA 1
ATOM 2341 C C . ASN A 1 292 ? -10.162 -11.380 21.527 1.00 78.94 292 ASN A C 1
ATOM 2343 O O . ASN A 1 292 ? -9.406 -11.541 22.480 1.00 78.94 292 ASN A O 1
ATOM 2347 N N . THR A 1 293 ? -10.515 -10.163 21.115 1.00 83.69 293 THR A N 1
ATOM 2348 C CA . THR A 1 293 ? -10.080 -8.920 21.775 1.00 83.69 293 THR A CA 1
ATOM 2349 C C . THR A 1 293 ? -11.193 -8.273 22.594 1.00 83.69 293 THR A C 1
ATOM 2351 O O . THR A 1 293 ? -12.371 -8.355 22.245 1.00 83.69 293 THR A O 1
ATOM 2354 N N . SER A 1 294 ? -10.833 -7.599 23.688 1.00 91.88 294 SER A N 1
ATOM 2355 C CA . SER A 1 294 ? -11.760 -6.802 24.506 1.00 91.88 294 SER A CA 1
ATOM 2356 C C . SER A 1 294 ? -11.630 -5.292 24.274 1.00 91.88 294 SER A C 1
ATOM 2358 O O . SER A 1 294 ? -12.395 -4.520 24.855 1.00 91.88 294 SER A O 1
ATOM 2360 N N . ILE A 1 295 ? -10.695 -4.860 23.419 1.00 95.69 295 ILE A N 1
ATOM 2361 C CA . ILE A 1 295 ? -10.389 -3.449 23.164 1.00 95.69 295 ILE A CA 1
ATOM 2362 C C . ILE A 1 295 ? -10.256 -3.229 21.665 1.00 95.69 295 ILE A C 1
ATOM 2364 O O . ILE A 1 295 ? -9.359 -3.780 21.033 1.00 95.69 295 ILE A O 1
ATOM 2368 N N . LEU A 1 296 ? -11.110 -2.373 21.118 1.00 96.62 296 LEU A N 1
ATOM 2369 C CA . LEU A 1 296 ? -11.029 -1.920 19.740 1.00 96.62 296 LEU A CA 1
ATOM 2370 C C . LEU A 1 296 ? -10.700 -0.428 19.706 1.00 96.62 296 LEU A C 1
ATOM 2372 O O . LEU A 1 296 ? -11.432 0.395 20.262 1.00 96.62 296 LEU A O 1
ATOM 2376 N N . ILE A 1 297 ? -9.618 -0.074 19.024 1.00 96.38 297 ILE A N 1
ATOM 2377 C CA . ILE A 1 297 ? -9.231 1.308 18.766 1.00 96.38 297 ILE A CA 1
ATOM 2378 C C . ILE A 1 297 ? -9.446 1.602 17.284 1.00 96.38 297 ILE A C 1
ATOM 2380 O O . ILE A 1 297 ? -8.799 1.018 16.423 1.00 96.38 297 ILE A O 1
ATOM 2384 N N . PHE A 1 298 ? -10.352 2.532 16.987 1.00 95.88 298 PHE A N 1
ATOM 2385 C CA . PHE A 1 298 ? -10.608 3.018 15.637 1.00 95.88 298 PHE A CA 1
ATOM 2386 C C . PHE A 1 298 ? -10.047 4.433 15.466 1.00 95.88 298 PHE A C 1
ATOM 2388 O O . PHE A 1 298 ? -10.709 5.428 15.782 1.00 95.88 298 PHE A O 1
ATOM 2395 N N . ASN A 1 299 ? -8.822 4.536 14.954 1.00 94.81 299 ASN A N 1
ATOM 2396 C CA . ASN A 1 299 ? -8.145 5.809 14.705 1.00 94.81 299 ASN A CA 1
ATOM 2397 C C . ASN A 1 299 ? -8.570 6.406 13.350 1.00 94.81 299 ASN A C 1
ATOM 2399 O O . ASN A 1 299 ? -7.860 6.377 12.351 1.00 94.81 299 ASN A O 1
ATOM 2403 N N . LYS A 1 300 ? -9.797 6.927 13.320 1.00 91.69 300 LYS A N 1
ATOM 2404 C CA . LYS A 1 300 ? -10.570 7.346 12.142 1.00 91.69 300 LYS A CA 1
ATOM 2405 C C . LYS A 1 300 ? -9.756 8.158 11.121 1.00 91.69 300 LYS A C 1
ATOM 2407 O O . LYS A 1 300 ? -9.623 9.377 11.267 1.00 91.69 300 LYS A O 1
ATOM 2412 N N . ASN A 1 301 ? -9.380 7.537 10.005 1.00 91.94 301 ASN A N 1
ATOM 2413 C CA . ASN A 1 301 ? -8.923 8.259 8.821 1.00 91.94 301 ASN A CA 1
ATOM 2414 C C . ASN A 1 301 ? -10.043 9.157 8.260 1.00 91.94 301 ASN A C 1
ATOM 2416 O O . ASN A 1 301 ? -11.228 8.786 8.164 1.00 91.94 301 ASN A O 1
ATOM 2420 N N . ARG A 1 302 ? -9.693 10.400 7.932 1.00 90.81 302 ARG A N 1
ATOM 2421 C CA . ARG A 1 302 ? -10.646 11.380 7.415 1.00 90.81 302 ARG A CA 1
ATOM 2422 C C . ARG A 1 302 ? -11.055 11.047 5.989 1.00 90.81 302 ARG A C 1
ATOM 2424 O O . ARG A 1 302 ? -10.235 10.731 5.138 1.00 90.81 302 ARG A O 1
ATOM 2431 N N . LYS A 1 303 ? -12.354 11.230 5.731 1.00 91.81 303 LYS A N 1
ATOM 2432 C CA . LYS A 1 303 ? -12.976 11.102 4.401 1.00 91.81 303 LYS A CA 1
ATOM 2433 C C . LYS A 1 303 ? -12.902 9.701 3.779 1.00 91.81 303 LYS A C 1
ATOM 2435 O O . LYS A 1 303 ? -13.250 9.569 2.610 1.00 91.81 303 LYS A O 1
ATOM 2440 N N . SER A 1 304 ? -12.632 8.685 4.599 1.00 92.56 304 SER A N 1
ATOM 2441 C CA . SER A 1 304 ? -12.598 7.260 4.232 1.00 92.56 304 SER A CA 1
ATOM 2442 C C . SER A 1 304 ? -13.767 6.464 4.840 1.00 92.56 304 SER A C 1
ATOM 2444 O O . SER A 1 304 ? -13.597 5.358 5.330 1.00 92.56 304 SER A O 1
ATOM 2446 N N . GLY A 1 305 ? -14.964 7.062 4.923 1.00 88.44 305 GLY A N 1
ATOM 2447 C CA . GLY A 1 305 ? -16.160 6.380 5.459 1.00 88.44 305 GLY A CA 1
ATOM 2448 C C . GLY A 1 305 ? -16.278 6.304 6.989 1.00 88.44 305 GLY A C 1
ATOM 2449 O O . GLY A 1 305 ? -17.189 5.659 7.505 1.00 88.44 305 GLY A O 1
ATOM 2450 N N . SER A 1 306 ? -15.432 7.008 7.747 1.00 87.94 306 SER A N 1
ATOM 2451 C CA . SER A 1 306 ? -15.411 6.938 9.221 1.00 87.94 306 SER A CA 1
ATOM 2452 C C . SER A 1 306 ? -16.733 7.308 9.917 1.00 87.94 306 SER A C 1
ATOM 2454 O O . SER A 1 306 ? -17.063 6.735 10.956 1.00 87.94 306 SER A O 1
ATOM 2456 N N . SER A 1 307 ? -17.543 8.206 9.344 1.00 87.62 307 SER A N 1
ATOM 2457 C CA . SER A 1 307 ? -18.891 8.510 9.860 1.00 87.62 307 SER A CA 1
ATOM 2458 C C . SER A 1 307 ? -19.854 7.327 9.755 1.00 87.62 307 SER A C 1
ATOM 2460 O O . SER A 1 307 ? -20.682 7.143 10.649 1.00 87.62 307 SER A O 1
ATOM 2462 N N . THR A 1 308 ? -19.743 6.540 8.685 1.00 88.38 308 THR A N 1
ATOM 2463 C CA . THR A 1 308 ? -20.570 5.355 8.441 1.00 88.38 308 THR A CA 1
ATOM 2464 C C . THR A 1 308 ? -20.223 4.266 9.447 1.00 88.38 308 THR A C 1
ATOM 2466 O O . THR A 1 308 ? -21.096 3.806 10.177 1.00 88.38 308 THR A O 1
ATOM 2469 N N . VAL A 1 309 ? -18.930 3.973 9.612 1.00 90.94 309 VAL A N 1
ATOM 2470 C CA . VAL A 1 309 ? -18.452 3.001 10.608 1.00 90.94 309 VAL A CA 1
ATOM 2471 C C . VAL A 1 309 ? -18.821 3.419 12.033 1.00 90.94 309 VAL A C 1
ATOM 2473 O O . VAL A 1 309 ? -19.278 2.599 12.825 1.00 90.94 309 VAL A O 1
ATOM 2476 N N . ARG A 1 310 ? -18.738 4.716 12.362 1.00 91.38 310 ARG A N 1
ATOM 2477 C CA . ARG A 1 310 ? -19.231 5.238 13.647 1.00 91.38 310 ARG A CA 1
ATOM 2478 C C . ARG A 1 310 ? -20.719 4.935 13.858 1.00 91.38 310 ARG A C 1
ATOM 2480 O O . ARG A 1 310 ? -21.117 4.647 14.985 1.00 91.38 310 ARG A O 1
ATOM 2487 N N . ASN A 1 311 ? -21.556 5.064 12.828 1.00 90.19 311 ASN A N 1
ATOM 2488 C CA . ASN A 1 311 ? -22.984 4.752 12.941 1.00 90.19 311 ASN A CA 1
ATOM 2489 C C . ASN A 1 311 ? -23.206 3.254 13.181 1.00 90.19 311 ASN A C 1
ATOM 2491 O O . ASN A 1 311 ? -24.000 2.907 14.051 1.00 90.19 311 ASN A O 1
ATOM 2495 N N . TRP A 1 312 ? -22.456 2.384 12.504 1.00 91.50 312 TRP A N 1
ATOM 2496 C CA . TRP A 1 312 ? -22.507 0.941 12.749 1.00 91.50 312 TRP A CA 1
ATOM 2497 C C . TRP A 1 312 ? -22.159 0.588 14.183 1.00 91.50 312 TRP A C 1
ATOM 2499 O O . TRP A 1 312 ? -22.938 -0.074 14.858 1.00 91.50 312 TRP A O 1
ATOM 2509 N N . ILE A 1 313 ? -21.032 1.099 14.680 1.00 93.56 313 ILE A N 1
ATOM 2510 C CA . ILE A 1 313 ? -20.590 0.822 16.046 1.00 93.56 313 ILE A CA 1
ATOM 2511 C C . ILE A 1 313 ? -21.636 1.311 17.058 1.00 93.56 313 ILE A C 1
ATOM 2513 O O . ILE A 1 313 ? -21.933 0.598 18.009 1.00 93.56 313 ILE A O 1
ATOM 2517 N N . LYS A 1 314 ? -22.269 2.474 16.832 1.00 92.19 314 LYS A N 1
ATOM 2518 C CA . LYS A 1 314 ? -23.363 2.962 17.692 1.00 92.19 314 LYS A CA 1
ATOM 2519 C C . LYS A 1 314 ? -24.559 2.011 17.738 1.00 92.19 314 LYS A C 1
ATOM 2521 O O . LYS A 1 314 ? -25.119 1.815 18.811 1.00 92.19 314 LYS A O 1
ATOM 2526 N N . VAL A 1 315 ? -24.958 1.448 16.599 1.00 91.56 315 VAL A N 1
ATOM 2527 C CA . VAL A 1 315 ? -26.083 0.502 16.543 1.00 91.56 315 VAL A CA 1
ATOM 2528 C C . VAL A 1 315 ? -25.715 -0.848 17.161 1.00 91.56 315 VAL A C 1
ATOM 2530 O O . VAL A 1 315 ? -26.555 -1.494 17.788 1.00 91.56 315 VAL A O 1
ATOM 2533 N N . LEU A 1 316 ? -24.467 -1.283 16.993 1.00 94.81 316 LEU A N 1
ATOM 2534 C CA . LEU A 1 316 ? -23.993 -2.572 17.490 1.00 94.81 316 LEU A CA 1
ATOM 2535 C C . LEU A 1 316 ? -23.635 -2.547 18.977 1.00 94.81 316 LEU A C 1
ATOM 2537 O O . LEU A 1 316 ? -23.729 -3.587 19.615 1.00 94.81 316 LEU A O 1
ATOM 2541 N N . ALA A 1 317 ? -23.294 -1.393 19.556 1.00 95.50 317 ALA A N 1
ATOM 2542 C CA . ALA A 1 317 ? -22.921 -1.271 20.968 1.00 95.50 317 ALA A CA 1
ATOM 2543 C C . ALA A 1 317 ? -23.932 -1.889 21.949 1.00 95.50 317 ALA A C 1
ATOM 2545 O O . ALA A 1 317 ? -23.518 -2.734 22.747 1.00 95.50 317 ALA A O 1
ATOM 2546 N N . PRO A 1 318 ? -25.243 -1.568 21.892 1.00 95.31 318 PRO A N 1
ATOM 2547 C CA . PRO A 1 318 ? -26.217 -2.216 22.768 1.00 95.31 318 PRO A CA 1
ATOM 2548 C C . PRO A 1 318 ? -26.420 -3.701 22.431 1.00 95.31 318 PRO A C 1
ATOM 2550 O O . PRO A 1 318 ? -26.602 -4.509 23.337 1.00 95.31 318 PRO A O 1
ATOM 2553 N N . LYS A 1 319 ? -26.351 -4.083 21.146 1.00 94.75 319 LYS A N 1
ATOM 2554 C CA . LYS A 1 319 ? -26.575 -5.468 20.687 1.00 94.75 319 LYS A CA 1
ATOM 2555 C C . LYS A 1 319 ? -25.456 -6.412 21.131 1.00 94.75 319 LYS A C 1
ATOM 2557 O O . LYS A 1 319 ? -25.719 -7.513 21.602 1.00 94.75 319 LYS A O 1
ATOM 2562 N N . ASN A 1 320 ? -24.218 -5.942 21.022 1.00 96.19 320 ASN A N 1
ATOM 2563 C CA . ASN A 1 320 ? -23.003 -6.706 21.283 1.00 96.19 320 ASN A CA 1
ATOM 2564 C C . ASN A 1 320 ? -22.383 -6.377 22.658 1.00 96.19 320 ASN A C 1
ATOM 2566 O O . ASN A 1 320 ? -21.304 -6.869 22.979 1.00 96.19 320 ASN A O 1
ATOM 2570 N N . ARG A 1 321 ? -23.080 -5.578 23.485 1.00 96.44 321 ARG A N 1
ATOM 2571 C CA . ARG A 1 321 ? -22.766 -5.278 24.896 1.00 96.44 321 ARG A CA 1
ATOM 2572 C C . ARG A 1 321 ? -21.340 -4.755 25.121 1.00 96.44 321 ARG A C 1
ATOM 2574 O O . ARG A 1 321 ? -20.613 -5.258 25.976 1.00 96.44 321 ARG A O 1
ATOM 2581 N N . PHE A 1 322 ? -20.941 -3.731 24.369 1.00 96.06 322 PHE A N 1
ATOM 2582 C CA . PHE A 1 322 ? -19.652 -3.058 24.557 1.00 96.06 322 PHE A CA 1
ATOM 2583 C C . PHE A 1 322 ? -19.810 -1.568 24.873 1.00 96.06 322 PHE A C 1
ATOM 2585 O O . PHE A 1 322 ? -20.775 -0.914 24.477 1.00 96.06 322 PHE A O 1
ATOM 2592 N N . HIS A 1 323 ? -18.823 -1.020 25.576 1.00 94.44 323 HIS A N 1
ATOM 2593 C CA . HIS A 1 323 ? -18.759 0.383 25.958 1.00 94.44 323 HIS A CA 1
ATOM 2594 C C . HIS A 1 323 ? -18.165 1.229 24.833 1.00 94.44 323 HIS A C 1
ATOM 2596 O O . HIS A 1 323 ? -17.271 0.792 24.106 1.00 94.44 323 HIS A O 1
ATOM 2602 N N . MET A 1 324 ? -18.623 2.475 24.721 1.00 92.00 324 MET A N 1
ATOM 2603 C CA . MET A 1 324 ? -18.072 3.462 23.795 1.00 92.00 324 MET A CA 1
ATOM 2604 C C . MET A 1 324 ? -17.668 4.719 24.555 1.00 92.00 324 MET A C 1
ATOM 2606 O O . MET A 1 324 ? -18.500 5.319 25.236 1.00 92.00 324 MET A O 1
ATOM 2610 N N . ILE A 1 325 ? -16.430 5.172 24.372 1.00 83.88 325 ILE A N 1
ATOM 2611 C CA . ILE A 1 325 ? -16.032 6.516 24.808 1.00 83.88 325 ILE A CA 1
ATOM 2612 C C . ILE A 1 325 ? -16.477 7.502 23.728 1.00 83.88 325 ILE A C 1
ATOM 2614 O O . ILE A 1 325 ? -16.053 7.404 22.573 1.00 83.88 325 ILE A O 1
ATOM 2618 N N . LYS A 1 326 ? -17.373 8.435 24.074 1.00 70.19 326 LYS A N 1
ATOM 2619 C CA . LYS A 1 326 ? -17.839 9.453 23.124 1.00 70.19 326 LYS A CA 1
ATOM 2620 C C . LYS A 1 326 ? -16.766 10.527 22.926 1.00 70.19 326 LYS A C 1
ATOM 2622 O O . LYS A 1 326 ? -16.009 10.850 23.840 1.00 70.19 326 LYS A O 1
ATOM 2627 N N . SER A 1 327 ? -16.765 11.120 21.734 1.00 64.81 327 SER A N 1
ATOM 2628 C CA . SER A 1 327 ? -15.970 12.313 21.427 1.00 64.81 327 SER A CA 1
ATOM 2629 C C . SER A 1 327 ? -16.248 13.414 22.453 1.00 64.81 327 SER A C 1
ATOM 2631 O O . SER A 1 327 ? -17.414 13.701 22.732 1.00 64.81 327 SER A O 1
ATOM 2633 N N . GLY A 1 328 ? -15.197 13.976 23.054 1.00 61.59 328 GLY A N 1
ATOM 2634 C CA . GLY A 1 328 ? -15.302 14.988 24.113 1.00 61.59 328 GLY A CA 1
ATOM 2635 C C . GLY A 1 328 ? -15.566 14.452 25.529 1.00 61.59 328 GLY A C 1
ATOM 2636 O O . GLY A 1 328 ? -15.575 15.238 26.466 1.00 61.59 328 GLY A O 1
ATOM 2637 N N . GLN A 1 329 ? -15.740 13.137 25.713 1.00 64.31 329 GLN A N 1
ATOM 2638 C CA . GLN A 1 329 ? -15.790 12.485 27.037 1.00 64.31 329 GLN A CA 1
ATOM 2639 C C . GLN A 1 329 ? -14.440 11.869 27.440 1.00 64.31 329 GLN A C 1
ATOM 2641 O O . GLN A 1 329 ? -14.358 11.050 28.355 1.00 64.31 329 GLN A O 1
ATOM 2646 N N . THR A 1 330 ? -13.370 12.222 26.730 1.00 64.44 330 THR A N 1
ATOM 2647 C CA . THR A 1 330 ? -12.007 11.814 27.058 1.00 64.44 330 THR A CA 1
ATOM 2648 C C . THR A 1 330 ? -11.473 12.641 28.220 1.00 64.44 330 THR A C 1
ATOM 2650 O O . THR A 1 330 ? -11.761 13.831 28.319 1.00 64.44 330 THR A O 1
ATOM 2653 N N . ARG A 1 331 ? -10.633 12.039 29.075 1.00 62.44 331 ARG A N 1
ATOM 2654 C CA . ARG A 1 331 ? -9.878 12.803 30.092 1.00 62.44 331 ARG A CA 1
ATOM 2655 C C . ARG A 1 331 ? -8.829 13.726 29.462 1.00 62.44 331 ARG A C 1
ATOM 2657 O O . ARG A 1 331 ? -8.279 14.580 30.142 1.00 62.44 331 ARG A O 1
ATOM 2664 N N . LEU A 1 332 ? -8.583 13.549 28.166 1.00 61.34 332 LEU A N 1
ATOM 2665 C CA . LEU A 1 332 ? -7.768 14.396 27.312 1.00 61.34 332 LEU A CA 1
ATOM 2666 C C . LEU A 1 332 ? -8.650 15.502 26.696 1.00 61.34 332 LEU A C 1
ATOM 2668 O O . LEU A 1 332 ? -9.373 15.212 25.735 1.00 61.34 332 LEU A O 1
ATOM 2672 N N . PRO A 1 333 ? -8.649 16.741 27.229 1.00 54.25 333 PRO A N 1
ATOM 2673 C CA . PRO A 1 333 ? -9.308 17.870 26.579 1.00 54.25 333 PRO A CA 1
ATOM 2674 C C . PRO A 1 333 ? -8.632 18.162 25.234 1.00 54.25 333 PRO A C 1
ATOM 2676 O O . PRO A 1 333 ? -7.408 18.129 25.136 1.00 54.25 333 PRO A O 1
ATOM 2679 N N . ASN A 1 334 ? -9.427 18.459 24.200 1.00 58.59 334 ASN A N 1
ATOM 2680 C CA . ASN A 1 334 ? -8.948 18.753 22.842 1.00 58.59 334 ASN A CA 1
ATOM 2681 C C . ASN A 1 334 ? -8.037 17.657 22.263 1.00 58.59 334 ASN A C 1
ATOM 2683 O O . ASN A 1 334 ? -6.897 17.935 21.897 1.00 58.59 334 ASN A O 1
ATOM 2687 N N . PHE A 1 335 ? -8.549 16.422 22.183 1.00 62.00 335 PHE A N 1
ATOM 2688 C CA . PHE A 1 335 ? -7.821 15.261 21.659 1.00 62.00 335 PHE A CA 1
ATOM 2689 C C . PHE A 1 335 ? -7.074 15.610 20.355 1.00 62.00 335 PHE A C 1
ATOM 2691 O O . PHE A 1 335 ? -7.723 15.907 19.342 1.00 62.00 335 PHE A O 1
ATOM 2698 N N . PRO A 1 336 ? -5.730 15.655 20.375 1.00 65.25 336 PRO A N 1
ATOM 2699 C CA . PRO A 1 336 ? -4.970 16.182 19.257 1.00 65.25 336 PRO A CA 1
ATOM 2700 C C . PRO A 1 336 ? -4.805 15.114 18.171 1.00 65.25 336 PRO A C 1
ATOM 2702 O O . PRO A 1 336 ? -4.769 13.920 18.455 1.00 65.25 336 PRO A O 1
ATOM 2705 N N . TYR A 1 337 ? -4.662 15.549 16.915 1.00 74.00 337 TYR A N 1
ATOM 2706 C CA . TYR A 1 337 ? -4.351 14.639 15.802 1.00 74.00 337 TYR A CA 1
ATOM 2707 C C . TYR A 1 337 ? -2.987 13.969 16.006 1.00 74.00 337 TYR A C 1
ATOM 2709 O O . TYR A 1 337 ? -2.853 12.766 15.807 1.00 74.00 337 TYR A O 1
ATOM 2717 N N . SER A 1 338 ? -2.000 14.770 16.422 1.00 83.00 338 SER A N 1
ATOM 2718 C CA . SER A 1 338 ? -0.639 14.344 16.741 1.00 83.00 338 SER A CA 1
ATOM 2719 C C . SER A 1 338 ? -0.421 14.431 18.247 1.00 83.00 338 SER A C 1
ATOM 2721 O O . SER A 1 338 ? -0.686 15.475 18.844 1.00 83.00 338 SER A O 1
ATOM 2723 N N . MET A 1 339 ? 0.098 13.372 18.851 1.00 83.88 339 MET A N 1
ATOM 2724 C CA . MET A 1 339 ? 0.418 13.316 20.276 1.00 83.88 339 MET A CA 1
ATOM 2725 C C . MET A 1 339 ? 1.925 13.444 20.510 1.00 83.88 339 MET A C 1
ATOM 2727 O O . MET A 1 339 ? 2.729 12.995 19.698 1.00 83.88 339 MET A O 1
ATOM 2731 N N . SER A 1 340 ? 2.304 14.074 21.623 1.00 84.75 340 SER A N 1
ATOM 2732 C CA . SER A 1 340 ? 3.645 13.923 22.194 1.00 84.75 340 SER A CA 1
ATOM 2733 C C . SER A 1 340 ? 3.725 12.615 22.984 1.00 84.75 340 SER A C 1
ATOM 2735 O O . SER A 1 340 ? 2.694 12.073 23.376 1.00 84.75 340 SER A O 1
ATOM 2737 N N . ILE A 1 341 ? 4.937 12.153 23.296 1.00 86.12 341 ILE A N 1
ATOM 2738 C CA . ILE A 1 341 ? 5.169 10.927 24.084 1.00 86.12 341 ILE A CA 1
ATOM 2739 C C . ILE A 1 341 ? 4.375 10.939 25.405 1.00 86.12 341 ILE A C 1
ATOM 2741 O O . ILE A 1 341 ? 3.700 9.969 25.737 1.00 86.12 341 ILE A O 1
ATOM 2745 N N . GLY A 1 342 ? 4.366 12.065 26.130 1.00 84.31 342 GLY A N 1
ATOM 2746 C CA . GLY A 1 342 ? 3.580 12.195 27.365 1.00 84.31 342 GLY A CA 1
ATOM 2747 C C . GLY A 1 342 ? 2.068 12.061 27.141 1.00 84.31 342 GLY A C 1
ATOM 2748 O O . GLY A 1 342 ? 1.378 11.415 27.924 1.00 84.31 342 GLY A O 1
ATOM 2749 N N . ARG A 1 343 ? 1.544 12.604 26.033 1.00 85.81 343 ARG A N 1
ATOM 2750 C CA . ARG A 1 343 ? 0.123 12.458 25.670 1.00 85.81 343 ARG A CA 1
ATOM 2751 C C . ARG A 1 343 ? -0.224 11.042 25.215 1.00 85.81 343 ARG A C 1
ATOM 2753 O O . ARG A 1 343 ? -1.326 10.583 25.503 1.00 85.81 343 ARG A O 1
ATOM 2760 N N . GLU A 1 344 ? 0.693 10.352 24.540 1.00 88.38 344 GLU A N 1
ATOM 2761 C CA . GLU A 1 344 ? 0.530 8.933 24.212 1.00 88.38 344 GLU A CA 1
ATOM 2762 C C . GLU A 1 344 ? 0.415 8.089 25.491 1.00 88.38 344 GLU A C 1
ATOM 2764 O O . GLU A 1 344 ? -0.515 7.291 25.595 1.00 88.38 344 GLU A O 1
ATOM 2769 N N . GLN A 1 345 ? 1.259 8.331 26.505 1.00 89.06 345 GLN A N 1
ATOM 2770 C CA . GLN A 1 345 ? 1.150 7.663 27.812 1.00 89.06 345 GLN A CA 1
ATOM 2771 C C . GLN A 1 345 ? -0.204 7.935 28.489 1.00 89.06 345 GLN A C 1
ATOM 2773 O O . GLN A 1 345 ? -0.876 7.000 28.922 1.00 89.06 345 GLN A O 1
ATOM 2778 N N . GLU A 1 346 ? -0.652 9.195 28.551 1.00 90.00 346 GLU A N 1
ATOM 2779 C CA . GLU A 1 346 ? -1.959 9.539 29.137 1.00 90.00 346 GLU A CA 1
ATOM 2780 C C . GLU A 1 346 ? -3.123 8.840 28.411 1.00 90.00 346 GLU A C 1
ATOM 2782 O O . GLU A 1 346 ? -4.104 8.421 29.039 1.00 90.00 346 GLU A O 1
ATOM 2787 N N . PHE A 1 347 ? -3.018 8.697 27.087 1.00 90.75 347 PHE A N 1
ATOM 2788 C CA . PHE A 1 347 ? -3.983 7.963 26.278 1.00 90.75 347 PHE A CA 1
ATOM 2789 C C . PHE A 1 347 ? -3.989 6.468 26.622 1.00 90.75 347 PHE A C 1
ATOM 2791 O O . PHE A 1 347 ? -5.059 5.916 26.898 1.00 90.75 347 PHE A O 1
ATOM 2798 N N . VAL A 1 348 ? -2.818 5.827 26.668 1.00 92.75 348 VAL A N 1
ATOM 2799 C CA . VAL A 1 348 ? -2.666 4.414 27.053 1.00 92.75 348 VAL A CA 1
ATOM 2800 C C . VAL A 1 348 ? -3.263 4.171 28.440 1.00 92.75 348 VAL A C 1
ATOM 2802 O O . VAL A 1 348 ? -4.100 3.283 28.613 1.00 92.75 348 VAL A O 1
ATOM 2805 N N . ASP A 1 349 ? -2.941 5.029 29.403 1.00 92.38 349 ASP A N 1
ATOM 2806 C CA . ASP A 1 349 ? -3.461 4.982 30.766 1.00 92.38 349 ASP A CA 1
ATOM 2807 C C . ASP A 1 349 ? -4.990 5.127 30.834 1.00 92.38 349 ASP A C 1
ATOM 2809 O O . ASP A 1 349 ? -5.669 4.458 31.623 1.00 92.38 349 ASP A O 1
ATOM 2813 N N . GLN A 1 350 ? -5.569 6.017 30.022 1.00 90.94 350 GLN A N 1
ATOM 2814 C CA . GLN A 1 350 ? -7.020 6.157 29.926 1.00 90.94 350 GLN A CA 1
ATOM 2815 C C . GLN A 1 350 ? -7.649 4.864 29.399 1.00 90.94 350 GLN A C 1
ATOM 2817 O O . GLN A 1 350 ? -8.632 4.382 29.972 1.00 90.94 350 GLN A O 1
ATOM 2822 N N . ILE A 1 351 ? -7.094 4.292 28.327 1.00 93.12 351 ILE A N 1
ATOM 2823 C CA . ILE A 1 351 ? -7.595 3.042 27.753 1.00 93.12 351 ILE A CA 1
ATOM 2824 C C . ILE A 1 351 ? -7.450 1.897 28.751 1.00 93.12 351 ILE A C 1
ATOM 2826 O O . ILE A 1 351 ? -8.382 1.101 28.859 1.00 93.12 351 ILE A O 1
ATOM 2830 N N . LYS A 1 352 ? -6.352 1.825 29.511 1.00 93.62 352 LYS A N 1
ATOM 2831 C CA . LYS A 1 352 ? -6.113 0.808 30.544 1.00 93.62 352 LYS A CA 1
ATOM 2832 C C . LYS A 1 352 ? -7.207 0.788 31.614 1.00 93.62 352 LYS A C 1
ATOM 2834 O O . LYS A 1 352 ? -7.714 -0.280 31.934 1.00 93.62 352 LYS A O 1
ATOM 2839 N N . ARG A 1 353 ? -7.616 1.960 32.115 1.00 92.50 353 ARG A N 1
ATOM 2840 C CA . ARG A 1 353 ? -8.618 2.109 33.195 1.00 92.50 353 ARG A CA 1
ATOM 2841 C C . ARG A 1 353 ? -10.079 2.013 32.733 1.00 92.50 353 ARG A C 1
ATOM 2843 O O . ARG A 1 353 ? -10.987 2.111 33.553 1.00 92.50 353 ARG A O 1
ATOM 2850 N N . SER A 1 354 ? -10.324 1.905 31.430 1.00 92.50 354 SER A N 1
ATOM 2851 C CA . SER A 1 354 ? -11.676 1.965 30.865 1.00 92.50 354 SER A CA 1
ATOM 2852 C C . SER A 1 354 ? -12.397 0.607 30.918 1.00 92.50 354 SER A C 1
ATOM 2854 O O . SER A 1 354 ? -11.755 -0.429 30.726 1.00 92.50 354 SER A O 1
ATOM 2856 N N . PRO A 1 355 ? -13.732 0.587 31.121 1.00 93.31 355 PRO A N 1
ATOM 2857 C CA . PRO A 1 355 ? -14.502 -0.651 31.226 1.00 93.31 355 PRO A CA 1
ATOM 2858 C C . PRO A 1 355 ? -14.486 -1.445 29.913 1.00 93.31 355 PRO A C 1
ATOM 2860 O O . PRO A 1 355 ? -14.528 -0.872 28.822 1.00 93.31 355 PRO A O 1
ATOM 2863 N N . ARG A 1 356 ? -14.439 -2.777 30.019 1.00 94.62 356 ARG A N 1
ATOM 2864 C CA . ARG A 1 356 ? -14.380 -3.717 28.886 1.00 94.62 356 ARG A CA 1
ATOM 2865 C C . ARG A 1 356 ? -15.731 -4.421 28.666 1.00 94.62 356 ARG A C 1
ATOM 2867 O O . ARG A 1 356 ? -16.470 -4.589 29.631 1.00 94.62 356 ARG A O 1
ATOM 2874 N N . PRO A 1 357 ? -16.046 -4.878 27.438 1.00 96.44 357 PRO A N 1
ATOM 2875 C CA . PRO A 1 357 ? -15.338 -4.600 26.186 1.00 96.44 357 PRO A CA 1
ATOM 2876 C C . PRO A 1 357 ? -15.470 -3.125 25.791 1.00 96.44 357 PRO A C 1
ATOM 2878 O O . PRO A 1 357 ? -16.489 -2.504 26.091 1.00 96.44 357 PRO A O 1
ATOM 2881 N N . LEU A 1 358 ? -14.451 -2.564 25.143 1.00 96.00 358 LEU A N 1
ATOM 2882 C CA . LEU A 1 358 ? -14.356 -1.136 24.840 1.00 96.00 358 LEU A CA 1
ATOM 2883 C C . LEU A 1 358 ? -14.156 -0.886 23.348 1.00 96.00 358 LEU A C 1
ATOM 2885 O O . LEU A 1 358 ? -13.302 -1.519 22.733 1.00 96.00 358 LEU A O 1
ATOM 2889 N N . VAL A 1 359 ? -14.841 0.128 22.818 1.00 96.06 359 VAL A N 1
ATOM 2890 C CA . VAL A 1 359 ? -14.474 0.790 21.566 1.00 96.06 359 VAL A CA 1
ATOM 2891 C C . VAL A 1 359 ? -14.091 2.246 21.828 1.00 96.06 359 VAL A C 1
ATOM 2893 O O . VAL A 1 359 ? -14.889 3.036 22.343 1.00 96.06 359 VAL A O 1
ATOM 2896 N N . PHE A 1 360 ? -12.879 2.617 21.424 1.00 94.19 360 PHE A N 1
ATOM 2897 C CA . PHE A 1 360 ? -12.415 4.000 21.381 1.00 94.19 360 PHE A CA 1
ATOM 2898 C C . PHE A 1 360 ? -12.310 4.462 19.928 1.00 94.19 360 PHE A C 1
ATOM 2900 O O . PHE A 1 360 ? -11.761 3.742 19.098 1.00 94.19 360 PHE A O 1
ATOM 2907 N N . MET A 1 361 ? -12.831 5.648 19.598 1.00 91.69 361 MET A N 1
ATOM 2908 C CA . MET A 1 361 ? -12.763 6.158 18.227 1.00 91.69 361 MET A CA 1
ATOM 2909 C C . MET A 1 361 ? -12.521 7.662 18.149 1.00 91.69 361 MET A C 1
ATOM 2911 O O . MET A 1 361 ? -13.413 8.473 18.402 1.00 91.69 361 MET A O 1
ATOM 2915 N N . GLU A 1 362 ? -11.342 8.053 17.680 1.00 90.44 362 GLU A N 1
ATOM 2916 C CA . GLU A 1 362 ? -11.026 9.454 17.413 1.00 90.44 362 GLU A CA 1
ATOM 2917 C C . GLU A 1 362 ? -10.201 9.669 16.149 1.00 90.44 362 GLU A C 1
ATOM 2919 O O . GLU A 1 362 ? -9.801 8.707 15.505 1.00 90.44 362 GLU A O 1
ATOM 2924 N N . HIS A 1 363 ? -10.038 10.926 15.736 1.00 89.12 363 HIS A N 1
ATOM 2925 C CA . HIS A 1 363 ? -9.104 11.289 14.671 1.00 89.12 363 HIS A CA 1
ATOM 2926 C C . HIS A 1 363 ? -7.706 11.521 15.256 1.00 89.12 363 HIS A C 1
ATOM 2928 O O . HIS A 1 363 ? -7.463 12.569 15.847 1.00 89.12 363 HIS A O 1
ATOM 2934 N N . PHE A 1 364 ? -6.819 10.538 15.104 1.00 91.81 364 PHE A N 1
ATOM 2935 C CA . PHE A 1 364 ? -5.427 10.583 15.561 1.00 91.81 364 PHE A CA 1
ATOM 2936 C C . PHE A 1 364 ? -4.579 9.522 14.859 1.00 91.81 364 PHE A C 1
ATOM 2938 O O . PHE A 1 364 ? -5.113 8.658 14.157 1.00 91.81 364 PHE A O 1
ATOM 2945 N N . TYR A 1 365 ? -3.265 9.587 15.046 1.00 94.56 365 TYR A N 1
ATOM 2946 C CA . TYR A 1 365 ? -2.321 8.651 14.440 1.00 94.56 365 TYR A CA 1
ATOM 2947 C C . TYR A 1 365 ? -2.053 7.434 15.328 1.00 94.56 365 TYR A C 1
ATOM 2949 O O . TYR A 1 365 ? -2.292 7.466 16.533 1.00 94.56 365 TYR A O 1
ATOM 2957 N N . PHE A 1 366 ? -1.591 6.342 14.721 1.00 95.50 366 PHE A N 1
ATOM 2958 C CA . PHE A 1 366 ? -1.249 5.108 15.426 1.00 95.50 366 PHE A CA 1
ATOM 2959 C C . PHE A 1 366 ? -0.277 5.347 16.599 1.00 95.50 366 PHE A C 1
ATOM 2961 O O . PHE A 1 366 ? 0.663 6.136 16.492 1.00 95.50 366 PHE A O 1
ATOM 2968 N N . VAL A 1 367 ? -0.513 4.638 17.706 1.00 92.38 367 VAL A N 1
ATOM 2969 C CA . VAL A 1 367 ? 0.328 4.639 18.910 1.00 92.38 367 VAL A CA 1
ATOM 2970 C C . VAL A 1 367 ? 0.671 3.189 19.230 1.00 92.38 367 VAL A C 1
ATOM 2972 O O . VAL A 1 367 ? -0.226 2.374 19.421 1.00 92.38 367 VAL A O 1
ATOM 2975 N N . ASP A 1 368 ? 1.954 2.854 19.323 1.00 88.75 368 ASP A N 1
ATOM 2976 C CA . ASP A 1 368 ? 2.368 1.508 19.721 1.00 88.75 368 ASP A CA 1
ATOM 2977 C C . ASP A 1 368 ? 2.267 1.358 21.246 1.00 88.75 368 ASP A C 1
ATOM 2979 O O . ASP A 1 368 ? 3.146 1.796 21.990 1.00 88.75 368 ASP A O 1
ATOM 2983 N N . PHE A 1 369 ? 1.177 0.746 21.718 1.00 91.56 369 PHE A N 1
ATOM 2984 C CA . PHE A 1 369 ? 0.892 0.587 23.150 1.00 91.56 369 PHE A CA 1
ATOM 2985 C C . PHE A 1 369 ? 1.965 -0.226 23.873 1.00 91.56 369 PHE A C 1
ATOM 2987 O O . PHE A 1 369 ? 2.208 0.020 25.052 1.00 91.56 369 PHE A O 1
ATOM 2994 N N . ARG A 1 370 ? 2.671 -1.120 23.167 1.00 87.06 370 ARG A N 1
ATOM 2995 C CA . ARG A 1 370 ? 3.720 -1.970 23.748 1.00 87.06 370 ARG A CA 1
ATOM 2996 C C . ARG A 1 370 ? 4.893 -1.153 24.292 1.00 87.06 370 ARG A C 1
ATOM 2998 O O . ARG A 1 370 ? 5.608 -1.634 25.163 1.00 87.06 370 ARG A O 1
ATOM 3005 N N . ARG A 1 371 ? 5.074 0.083 23.808 1.00 86.88 371 ARG A N 1
ATOM 3006 C CA . ARG A 1 371 ? 6.094 1.026 24.300 1.00 86.88 371 ARG A CA 1
ATOM 3007 C C . ARG A 1 371 ? 5.795 1.563 25.700 1.00 86.88 371 ARG A C 1
ATOM 3009 O O . ARG A 1 371 ? 6.716 1.993 26.382 1.00 86.88 371 ARG A O 1
ATOM 3016 N N . TYR A 1 372 ? 4.526 1.557 26.098 1.00 89.75 372 TYR 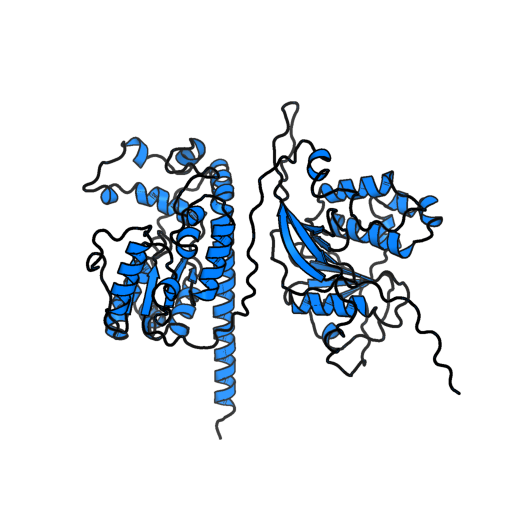A N 1
ATOM 3017 C CA . TYR A 1 372 ? 4.034 2.187 27.326 1.00 89.75 372 TYR A CA 1
ATOM 3018 C C . TYR A 1 372 ? 3.496 1.159 28.324 1.00 89.75 372 TYR A C 1
ATOM 3020 O O . TYR A 1 372 ? 3.667 1.304 29.531 1.00 89.75 372 TYR A O 1
ATOM 3028 N N . ASP A 1 373 ? 2.851 0.108 27.820 1.00 88.94 373 ASP A N 1
ATOM 3029 C CA . ASP A 1 373 ? 2.365 -1.020 28.602 1.00 88.94 373 ASP A CA 1
ATOM 3030 C C . ASP A 1 373 ? 2.422 -2.305 27.750 1.00 88.94 373 ASP A C 1
ATOM 3032 O O . ASP A 1 373 ? 1.511 -2.566 26.959 1.00 88.94 373 ASP A O 1
ATOM 3036 N N . PRO A 1 374 ? 3.473 -3.132 27.905 1.00 86.56 374 PRO A N 1
ATOM 3037 C CA . PRO A 1 374 ? 3.643 -4.369 27.141 1.00 86.56 374 PRO A CA 1
ATOM 3038 C C . PRO A 1 374 ? 2.510 -5.389 27.311 1.00 86.56 374 PRO A C 1
ATOM 3040 O O . PRO A 1 374 ? 2.340 -6.256 26.457 1.00 86.56 374 PRO A O 1
ATOM 3043 N N . GLN A 1 375 ? 1.736 -5.309 28.401 1.00 85.44 375 GLN A N 1
ATOM 3044 C CA . GLN A 1 375 ? 0.626 -6.228 28.669 1.00 85.44 375 GLN A CA 1
ATOM 3045 C C . GLN A 1 375 ? -0.687 -5.760 28.031 1.00 85.44 375 GLN A C 1
ATOM 3047 O O . GLN A 1 375 ? -1.640 -6.534 27.921 1.00 85.44 375 GLN A O 1
ATOM 3052 N N . LEU A 1 376 ? -0.760 -4.498 27.600 1.00 88.00 376 LEU A N 1
ATOM 3053 C CA . LEU A 1 376 ? -1.951 -3.922 26.998 1.00 88.00 376 LEU A CA 1
ATOM 3054 C C . LEU A 1 376 ? -1.837 -3.923 25.472 1.00 88.00 376 LEU A C 1
ATOM 3056 O O . LEU A 1 376 ? -1.278 -3.007 24.877 1.00 88.00 376 LEU A O 1
ATOM 3060 N N . ASN A 1 377 ? -2.445 -4.919 24.827 1.00 85.38 377 ASN A N 1
ATOM 3061 C CA . ASN A 1 377 ? -2.458 -5.022 23.368 1.00 85.38 377 ASN A CA 1
ATOM 3062 C C . ASN A 1 377 ? -3.873 -4.805 22.792 1.00 85.38 377 ASN A C 1
ATOM 3064 O O . ASN A 1 377 ? -4.660 -5.754 22.713 1.00 85.38 377 ASN A O 1
ATOM 3068 N N . PRO A 1 378 ? -4.257 -3.564 22.438 1.00 93.19 378 PRO A N 1
ATOM 3069 C CA . PRO A 1 378 ? -5.541 -3.301 21.807 1.00 93.19 378 PRO A CA 1
ATOM 3070 C C . PRO A 1 378 ? -5.542 -3.710 20.333 1.00 93.19 378 PRO A C 1
ATOM 3072 O O . PRO A 1 378 ? -4.528 -3.656 19.643 1.00 93.19 378 PRO A O 1
ATOM 3075 N N . THR A 1 379 ? -6.722 -4.032 19.814 1.00 93.94 379 THR A N 1
ATOM 3076 C CA . THR A 1 379 ? -6.901 -4.281 18.385 1.00 93.94 379 THR A CA 1
ATOM 3077 C C . THR A 1 379 ? -7.161 -2.977 17.652 1.00 93.94 379 THR A C 1
ATOM 3079 O O . THR A 1 379 ? -8.084 -2.239 18.011 1.00 93.94 379 THR A O 1
ATOM 3082 N N . TRP A 1 380 ? -6.381 -2.707 16.607 1.00 96.75 380 TRP A N 1
ATOM 3083 C CA . TRP A 1 380 ? -6.545 -1.508 15.798 1.00 96.75 380 TRP A CA 1
ATOM 3084 C C . TRP A 1 380 ? -7.437 -1.757 14.585 1.00 96.75 380 TRP A C 1
ATOM 3086 O O . TRP A 1 380 ? -7.415 -2.818 13.962 1.00 96.75 380 TRP A O 1
ATOM 3096 N N . LEU A 1 381 ? -8.230 -0.746 14.251 1.00 96.94 381 LEU A N 1
ATOM 3097 C CA . LEU A 1 381 ? -9.081 -0.696 13.074 1.00 96.94 381 LEU A CA 1
ATOM 3098 C C . LEU A 1 381 ? -8.853 0.637 12.375 1.00 96.94 381 LEU A C 1
ATOM 3100 O O . LEU A 1 381 ? -8.799 1.681 13.022 1.00 96.94 381 LEU A O 1
ATOM 3104 N N . ASN A 1 382 ? -8.808 0.615 11.048 1.00 96.69 382 ASN A N 1
ATOM 3105 C CA . ASN A 1 382 ? -8.930 1.820 10.243 1.00 96.69 382 ASN A CA 1
ATOM 3106 C C . ASN A 1 382 ? -9.562 1.515 8.883 1.00 96.69 382 ASN A C 1
ATOM 3108 O O . ASN A 1 382 ? -9.839 0.361 8.560 1.00 96.69 382 ASN A O 1
ATOM 3112 N N . LEU A 1 383 ? -9.825 2.562 8.104 1.00 96.31 383 LEU A N 1
ATOM 3113 C CA . LEU A 1 383 ? -10.288 2.449 6.729 1.00 96.31 383 LEU A CA 1
ATOM 3114 C C . LEU A 1 383 ? -9.468 3.356 5.814 1.00 96.31 383 LEU A C 1
ATOM 3116 O O . LEU A 1 383 ? -9.118 4.484 6.179 1.00 96.31 383 LEU A O 1
ATOM 3120 N N . VAL A 1 384 ? -9.220 2.878 4.602 1.00 96.88 384 VAL A N 1
ATOM 3121 C CA . VAL A 1 384 ? -8.627 3.650 3.514 1.00 96.88 384 VAL A CA 1
ATOM 3122 C C . VAL A 1 384 ? -9.649 3.939 2.419 1.00 96.88 384 VAL A C 1
ATOM 3124 O O . VAL A 1 384 ? -10.725 3.344 2.363 1.00 96.88 384 VAL A O 1
ATOM 3127 N N . ARG A 1 385 ? -9.321 4.915 1.582 1.00 94.94 385 ARG A N 1
ATOM 3128 C CA . ARG A 1 385 ? -10.062 5.314 0.385 1.00 94.94 385 ARG A CA 1
ATOM 3129 C C . ARG A 1 385 ? -9.060 5.615 -0.720 1.00 94.94 385 ARG A C 1
ATOM 3131 O O . ARG A 1 385 ? -7.952 6.047 -0.390 1.00 94.94 385 ARG A O 1
ATOM 3138 N N . GLU A 1 386 ? -9.460 5.464 -1.979 1.00 93.38 386 GLU A N 1
ATOM 3139 C CA . GLU A 1 386 ? -8.643 5.879 -3.119 1.00 93.38 386 GLU A CA 1
ATOM 3140 C C . GLU A 1 386 ? -8.119 7.323 -2.885 1.00 93.38 386 GLU A C 1
ATOM 3142 O O . GLU A 1 386 ? -8.913 8.228 -2.579 1.00 93.38 386 GLU A O 1
ATOM 3147 N N . PRO A 1 387 ? -6.789 7.541 -2.884 1.00 92.00 387 PRO A N 1
ATOM 3148 C CA . PRO A 1 387 ? -6.166 8.781 -2.425 1.00 92.00 387 PRO A CA 1
ATOM 3149 C C . PRO A 1 387 ? -6.647 10.052 -3.116 1.00 92.00 387 PRO A C 1
ATOM 3151 O O . PRO A 1 387 ? -6.850 11.057 -2.429 1.00 92.00 387 PRO A O 1
ATOM 3154 N N . ILE A 1 388 ? -6.846 10.033 -4.434 1.00 89.88 388 ILE A N 1
ATOM 3155 C CA . ILE A 1 388 ? -7.264 11.204 -5.214 1.00 89.88 388 ILE A CA 1
ATOM 3156 C C . ILE A 1 388 ? -8.703 11.568 -4.845 1.00 89.88 388 ILE A C 1
ATOM 3158 O O . ILE A 1 388 ? -9.000 12.710 -4.486 1.00 89.88 388 ILE A O 1
ATOM 3162 N N . SER A 1 389 ? -9.585 10.576 -4.804 1.00 91.06 389 SER A N 1
ATOM 3163 C CA . SER A 1 389 ? -10.970 10.697 -4.355 1.00 91.06 389 SER A CA 1
ATOM 3164 C C . SER A 1 389 ? -11.054 11.182 -2.908 1.00 91.06 389 SER A C 1
ATOM 3166 O O . SER A 1 389 ? -11.909 12.005 -2.557 1.00 91.06 389 SER A O 1
ATOM 3168 N N . ARG A 1 390 ? -10.157 10.705 -2.034 1.00 92.50 390 ARG A N 1
ATOM 3169 C CA . ARG A 1 390 ? -10.041 11.167 -0.644 1.00 92.50 390 ARG A CA 1
ATOM 3170 C C . ARG A 1 390 ? -9.584 12.622 -0.579 1.00 92.50 390 ARG A C 1
ATOM 3172 O O . ARG A 1 390 ? -10.175 13.396 0.177 1.00 92.50 390 ARG A O 1
ATOM 3179 N N . PHE A 1 391 ? -8.581 12.995 -1.370 1.00 91.12 391 PHE A N 1
ATOM 3180 C CA . PHE A 1 391 ? -8.042 14.350 -1.467 1.00 91.12 391 PHE A CA 1
ATOM 3181 C C . PHE A 1 391 ? -9.107 15.338 -1.951 1.00 91.12 391 PHE A C 1
ATOM 3183 O O . PHE A 1 391 ? -9.376 16.325 -1.263 1.00 91.12 391 PHE A O 1
ATOM 3190 N N . ALA A 1 392 ? -9.816 15.016 -3.034 1.00 91.94 392 ALA A N 1
ATOM 3191 C CA . ALA A 1 392 ? -10.943 15.810 -3.513 1.00 91.94 392 ALA A CA 1
ATOM 3192 C C . ALA A 1 392 ? -12.043 15.932 -2.452 1.00 91.94 392 ALA A C 1
ATOM 3194 O O . ALA A 1 392 ? -12.543 17.021 -2.157 1.00 91.94 392 ALA A O 1
ATOM 3195 N N . SER A 1 393 ? -12.371 14.830 -1.774 1.00 91.69 393 SER A N 1
ATOM 3196 C CA . SER A 1 393 ? -13.385 14.864 -0.725 1.00 91.69 393 SER A CA 1
ATOM 3197 C C . SER A 1 393 ? -12.976 15.682 0.499 1.00 91.69 393 SER A C 1
ATOM 3199 O O . SER A 1 393 ? -13.842 16.278 1.144 1.00 91.69 393 SER A O 1
ATOM 3201 N N . LEU A 1 394 ? -11.685 15.738 0.837 1.00 90.50 394 LEU A N 1
ATOM 3202 C CA . LEU A 1 394 ? -11.147 16.640 1.858 1.00 90.50 394 LEU A CA 1
ATOM 3203 C C . LEU A 1 394 ? -11.253 18.098 1.411 1.00 90.50 394 LEU A C 1
ATOM 3205 O O . LEU A 1 394 ? -11.790 18.912 2.166 1.00 90.50 394 LEU A O 1
ATOM 3209 N N . PHE A 1 395 ? -10.811 18.399 0.190 1.00 92.06 395 PHE A N 1
ATOM 3210 C CA . PHE A 1 395 ? -10.831 19.732 -0.406 1.00 92.06 395 PHE A CA 1
ATOM 3211 C C . PHE A 1 395 ? -12.232 20.361 -0.358 1.00 92.06 395 PHE A C 1
ATOM 3213 O O . PHE A 1 395 ? -12.437 21.413 0.256 1.00 92.06 395 PHE A O 1
ATOM 3220 N N . TYR A 1 396 ? -13.231 19.665 -0.907 1.00 92.31 396 TYR A N 1
ATOM 3221 C CA . TYR A 1 396 ? -14.612 20.153 -0.929 1.00 92.31 396 TYR A CA 1
ATOM 3222 C C . TYR A 1 396 ? -15.298 20.065 0.433 1.00 92.31 396 TYR A C 1
ATOM 3224 O O . TYR A 1 396 ? -16.232 20.817 0.713 1.00 92.31 396 TYR A O 1
ATOM 3232 N N . HIS A 1 397 ? -14.855 19.166 1.319 1.00 90.62 397 HIS A N 1
ATOM 3233 C CA . HIS A 1 397 ? -15.340 19.170 2.693 1.00 90.62 397 HIS A CA 1
ATOM 3234 C C . HIS A 1 397 ? -14.933 20.462 3.398 1.00 90.62 397 HIS A C 1
ATOM 3236 O O . HIS A 1 397 ? -15.804 21.091 3.982 1.00 90.62 397 HIS A O 1
ATOM 3242 N N . GLN A 1 398 ? -13.668 20.888 3.331 1.00 89.81 398 GLN A N 1
ATOM 3243 C CA . GLN A 1 398 ? -13.215 22.113 4.003 1.00 89.81 398 GLN A CA 1
ATOM 3244 C C . GLN A 1 398 ? -13.927 23.378 3.494 1.00 89.81 398 GLN A C 1
ATOM 3246 O O . GLN A 1 398 ? -14.095 24.326 4.255 1.00 89.81 398 GLN A O 1
ATOM 3251 N N . ARG A 1 399 ? -14.442 23.365 2.261 1.00 91.19 399 ARG A N 1
ATOM 3252 C CA . ARG A 1 399 ? -15.210 24.468 1.658 1.00 91.19 399 ARG A CA 1
ATOM 3253 C C . ARG A 1 399 ? -16.694 24.502 2.039 1.00 91.19 399 ARG A C 1
ATOM 3255 O O . ARG A 1 399 ? -17.433 25.374 1.596 1.00 91.19 399 ARG A O 1
ATOM 3262 N N . LYS A 1 400 ? -17.176 23.610 2.912 1.00 90.38 400 LYS A N 1
ATOM 3263 C CA . LYS A 1 400 ? -18.550 23.726 3.431 1.00 90.38 400 LYS A CA 1
ATOM 3264 C C . LYS A 1 400 ? -18.604 24.799 4.520 1.00 90.38 400 LYS A C 1
ATOM 3266 O O . LYS A 1 400 ? -18.097 24.586 5.621 1.00 90.38 400 LYS A O 1
ATOM 3271 N N . MET A 1 401 ? -19.320 25.894 4.256 1.00 87.75 401 MET A N 1
ATOM 3272 C CA . MET A 1 401 ? -19.510 27.035 5.174 1.00 87.75 401 MET A CA 1
ATOM 3273 C C . MET A 1 401 ? -19.853 26.630 6.616 1.00 87.75 401 MET A C 1
ATOM 3275 O O . MET A 1 401 ? -19.348 27.213 7.573 1.00 87.75 401 MET A O 1
ATOM 3279 N N . LYS A 1 402 ? -20.658 25.573 6.791 1.00 89.50 402 LYS A N 1
ATOM 3280 C CA . LYS A 1 402 ? -21.058 25.062 8.111 1.00 89.50 402 LYS A CA 1
ATOM 3281 C C . LYS A 1 402 ? -19.894 24.630 9.018 1.00 89.50 402 LYS A C 1
ATOM 3283 O O . LYS A 1 402 ? -20.045 24.674 10.232 1.00 89.50 402 LYS A O 1
ATOM 3288 N N . ILE A 1 403 ? -18.748 24.218 8.464 1.00 86.94 403 ILE A N 1
ATOM 3289 C CA . ILE A 1 403 ? -17.569 23.773 9.242 1.00 86.94 403 ILE A CA 1
ATOM 3290 C C . ILE A 1 403 ? -16.825 24.950 9.881 1.00 86.94 403 ILE A C 1
ATOM 3292 O O . ILE A 1 403 ? -16.118 24.768 10.876 1.00 86.94 403 ILE A O 1
ATOM 3296 N N . TRP A 1 404 ? -17.011 26.149 9.330 1.00 88.94 404 TRP A N 1
ATOM 3297 C CA . TRP A 1 404 ? -16.408 27.393 9.802 1.00 88.94 404 TRP A CA 1
ATOM 3298 C C . TRP A 1 404 ? -17.326 28.180 10.745 1.00 88.94 404 TRP A C 1
ATOM 3300 O O . TRP A 1 404 ? -17.027 29.317 11.104 1.00 88.94 404 TRP A O 1
ATOM 3310 N N . LYS A 1 405 ? -18.454 27.597 11.174 1.00 89.31 405 LYS A N 1
ATOM 3311 C CA . LYS A 1 405 ? -19.304 28.200 12.207 1.00 89.31 405 LYS A CA 1
ATOM 3312 C C . LYS A 1 405 ? -18.497 28.323 13.509 1.00 89.31 405 LYS A C 1
ATOM 3314 O O . LYS A 1 405 ? -17.984 27.323 14.001 1.00 89.31 405 LYS A O 1
ATOM 3319 N N . GLY A 1 406 ? -18.378 29.541 14.039 1.00 88.19 406 GLY A N 1
ATOM 3320 C CA . GLY A 1 406 ? -17.590 29.828 15.246 1.00 88.19 406 GLY A CA 1
ATOM 3321 C C . GLY A 1 406 ? -16.067 29.847 15.042 1.00 88.19 406 GLY A C 1
ATOM 3322 O O . GLY A 1 406 ? -15.337 29.767 16.021 1.00 88.19 406 GLY A O 1
ATOM 3323 N N . LYS A 1 407 ? -15.579 29.921 13.794 1.00 89.19 407 LYS A N 1
ATOM 3324 C CA . LYS A 1 407 ? -14.150 30.020 13.443 1.00 89.19 407 LYS A CA 1
ATOM 3325 C C . LYS A 1 407 ? -13.905 31.224 12.534 1.00 89.19 407 LYS A C 1
ATOM 3327 O O . LYS A 1 407 ? -14.835 31.693 11.877 1.00 89.19 407 LYS A O 1
ATOM 3332 N N . GLN A 1 408 ? -12.656 31.679 12.446 1.00 90.44 408 GLN A N 1
ATOM 3333 C CA . GLN A 1 408 ? -12.250 32.664 11.442 1.00 90.44 408 GLN A CA 1
ATOM 3334 C C . GLN A 1 408 ? -12.466 32.084 10.039 1.00 90.44 408 GLN A C 1
ATOM 3336 O O . GLN A 1 408 ? -11.930 31.025 9.727 1.00 90.44 408 GLN A O 1
ATOM 3341 N N . LYS A 1 409 ? -13.285 32.745 9.216 1.00 90.88 409 LYS A N 1
ATOM 3342 C CA . LYS A 1 409 ? -13.636 32.272 7.870 1.00 90.88 409 LYS A CA 1
ATOM 3343 C C . LYS A 1 409 ? -12.599 32.740 6.837 1.00 90.88 409 LYS A C 1
ATOM 3345 O O . LYS A 1 409 ? -12.210 33.906 6.895 1.00 90.88 409 LYS A O 1
ATOM 3350 N N . PRO A 1 410 ? -12.209 31.887 5.873 1.00 90.56 410 PRO A N 1
ATOM 3351 C CA . PRO A 1 410 ? -11.487 32.316 4.678 1.00 90.56 410 PRO A CA 1
ATOM 3352 C C . PRO A 1 410 ? -12.290 33.323 3.827 1.00 90.56 410 PRO A C 1
ATOM 3354 O O . PRO A 1 410 ? -13.509 33.429 3.997 1.00 90.56 410 PRO A O 1
ATOM 3357 N N . PRO A 1 411 ? -11.642 34.028 2.881 1.00 91.38 411 PRO A N 1
ATOM 3358 C CA . PRO A 1 411 ? -12.323 34.896 1.917 1.00 91.38 411 PRO A CA 1
ATOM 3359 C C . PRO A 1 411 ? -13.351 34.143 1.059 1.00 91.38 4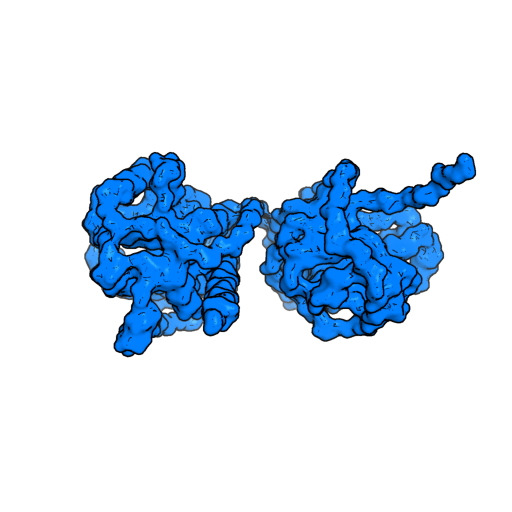11 PRO A C 1
ATOM 3361 O O . PRO A 1 411 ? -13.189 32.957 0.781 1.00 91.38 411 PRO A O 1
ATOM 3364 N N . GLU A 1 412 ? -14.381 34.830 0.558 1.00 90.31 412 GLU A N 1
ATOM 3365 C CA . GLU A 1 412 ? -15.450 34.204 -0.243 1.00 90.31 412 GLU A CA 1
ATOM 3366 C C . GLU A 1 412 ? -14.918 33.479 -1.495 1.00 90.31 412 GLU A C 1
ATOM 3368 O O . GLU A 1 412 ? -15.365 32.379 -1.821 1.00 90.31 412 GLU A O 1
ATOM 3373 N N . GLY A 1 413 ? -13.911 34.052 -2.166 1.00 89.50 413 GLY A N 1
ATOM 3374 C CA . GLY A 1 413 ? -13.254 33.428 -3.321 1.00 89.50 413 GLY A CA 1
ATOM 3375 C C . GLY A 1 413 ? -12.644 32.055 -3.011 1.00 89.50 413 GLY A C 1
ATOM 3376 O O . GLY A 1 413 ? -12.698 31.159 -3.848 1.00 89.50 413 GLY A O 1
ATOM 3377 N N . TRP A 1 414 ? -12.159 31.841 -1.783 1.00 92.75 414 TRP A N 1
ATOM 3378 C CA . TRP A 1 414 ? -11.590 30.562 -1.349 1.00 92.75 414 TRP A CA 1
ATOM 3379 C C . TRP A 1 414 ? -12.630 29.432 -1.357 1.00 92.75 414 TRP A C 1
ATOM 3381 O O . TRP A 1 414 ? -12.332 28.310 -1.768 1.00 92.75 414 TRP A O 1
ATOM 3391 N N . PHE A 1 415 ? -13.870 29.738 -0.955 1.00 92.06 415 PHE A N 1
ATOM 3392 C CA . PHE A 1 415 ? -14.976 28.778 -0.928 1.00 92.06 415 PHE A CA 1
ATOM 3393 C C . PHE A 1 415 ? -15.465 28.374 -2.322 1.00 92.06 415 PHE A C 1
ATOM 3395 O O . PHE A 1 415 ? -15.945 27.253 -2.485 1.00 92.06 415 PHE A O 1
ATOM 3402 N N . ARG A 1 416 ? -15.350 29.278 -3.305 1.00 90.94 416 ARG A N 1
ATOM 3403 C CA . ARG A 1 416 ? -15.775 29.054 -4.697 1.00 90.94 416 ARG A CA 1
ATOM 3404 C C . ARG A 1 416 ? -14.711 28.370 -5.556 1.00 90.94 416 ARG A C 1
ATOM 3406 O O . ARG A 1 416 ? -15.073 27.705 -6.520 1.00 90.94 416 ARG A O 1
ATOM 3413 N N . LYS A 1 417 ? -13.431 28.508 -5.195 1.00 91.94 417 LYS A N 1
ATOM 3414 C CA . LYS A 1 417 ? -12.298 27.939 -5.934 1.00 91.94 417 LYS A CA 1
ATOM 3415 C C . LYS A 1 417 ? -12.428 26.420 -6.087 1.00 91.94 417 LYS A C 1
ATOM 3417 O O . LYS A 1 417 ? -12.696 25.718 -5.103 1.00 91.94 417 LYS A O 1
ATOM 3422 N N . ASN A 1 418 ? -12.216 25.917 -7.303 1.00 93.19 418 ASN A N 1
ATOM 3423 C CA . ASN A 1 418 ? -12.241 24.481 -7.585 1.00 93.19 418 ASN A CA 1
ATOM 3424 C C . ASN A 1 418 ? -10.872 23.818 -7.329 1.00 93.19 418 ASN A C 1
ATOM 3426 O O . ASN A 1 418 ? -9.868 24.484 -7.073 1.00 93.19 418 ASN A O 1
ATOM 3430 N N . ILE A 1 419 ? -10.843 22.484 -7.326 1.00 92.12 419 ILE A N 1
ATOM 3431 C CA . ILE A 1 419 ? -9.636 21.732 -6.965 1.00 92.12 419 ILE A CA 1
ATOM 3432 C C . ILE A 1 419 ? -8.509 21.895 -7.990 1.00 92.12 419 ILE A C 1
ATOM 3434 O O . ILE A 1 419 ? -7.352 21.998 -7.588 1.00 92.12 419 ILE A O 1
ATOM 3438 N N . SER A 1 420 ? -8.840 21.973 -9.282 1.00 93.00 420 SER A N 1
ATOM 3439 C CA . SER A 1 420 ? -7.872 22.159 -10.364 1.00 93.00 420 SER A CA 1
ATOM 3440 C C . SER A 1 420 ? -7.184 23.513 -10.237 1.00 93.00 420 SER A C 1
ATOM 3442 O O . SER A 1 420 ? -5.962 23.566 -10.167 1.00 93.00 420 SER A O 1
ATOM 3444 N N . GLU A 1 421 ? -7.957 24.589 -10.070 1.00 94.00 421 GLU A N 1
ATOM 3445 C CA . GLU A 1 421 ? -7.438 25.937 -9.815 1.00 94.00 421 GLU A CA 1
ATOM 3446 C C . GLU A 1 421 ? -6.525 25.964 -8.587 1.00 94.00 421 GLU A C 1
ATOM 3448 O O . GLU A 1 421 ? -5.464 26.579 -8.618 1.00 94.00 421 GLU A O 1
ATOM 3453 N N . CYS A 1 422 ? -6.911 25.290 -7.504 1.00 92.38 422 CYS A N 1
ATOM 3454 C CA . CYS A 1 422 ? -6.122 25.265 -6.275 1.00 92.38 422 CYS A CA 1
ATOM 3455 C C . CYS A 1 422 ? -4.771 24.552 -6.449 1.00 92.38 422 CYS A C 1
ATOM 3457 O O . CYS A 1 422 ? -3.746 25.013 -5.951 1.00 92.38 422 CYS A O 1
ATOM 3459 N N . VAL A 1 423 ? -4.758 23.431 -7.175 1.00 89.50 423 VAL A N 1
ATOM 3460 C CA . VAL A 1 423 ? -3.545 22.643 -7.444 1.00 89.50 423 VAL A CA 1
ATOM 3461 C C . VAL A 1 423 ? -2.650 23.309 -8.488 1.00 89.50 423 VAL A C 1
ATOM 3463 O O . VAL A 1 423 ? -1.428 23.298 -8.349 1.00 89.50 423 VAL A O 1
ATOM 3466 N N . LEU A 1 424 ? -3.224 23.888 -9.543 1.00 88.00 424 LEU A N 1
ATOM 3467 C CA . LEU A 1 424 ? -2.456 24.534 -10.607 1.00 88.00 424 LEU A CA 1
ATOM 3468 C C . LEU A 1 424 ? -1.810 25.835 -10.124 1.00 88.00 424 LEU A C 1
ATOM 3470 O O . LEU A 1 424 ? -0.644 26.056 -10.441 1.00 88.00 424 LEU A O 1
ATOM 3474 N N . ASN A 1 425 ? -2.504 26.607 -9.280 1.00 90.19 425 ASN A N 1
ATOM 3475 C CA . ASN A 1 425 ? -1.967 27.821 -8.654 1.00 90.19 425 ASN A CA 1
ATOM 3476 C C . ASN A 1 425 ? -1.033 27.548 -7.459 1.00 90.19 425 ASN A C 1
ATOM 3478 O O . ASN A 1 425 ? -0.518 28.493 -6.868 1.00 90.19 425 ASN A O 1
ATOM 3482 N N . ASP A 1 426 ? -0.826 26.278 -7.086 1.00 85.44 426 ASP A N 1
ATOM 3483 C CA . ASP A 1 426 ? -0.038 25.870 -5.917 1.00 85.44 426 ASP A CA 1
ATOM 3484 C C . ASP A 1 426 ? -0.474 26.574 -4.610 1.00 85.44 426 ASP A C 1
ATOM 3486 O O . ASP A 1 426 ? 0.360 26.912 -3.764 1.00 85.44 426 ASP A O 1
ATOM 3490 N N . ASP A 1 427 ? -1.786 26.761 -4.424 1.00 87.62 427 ASP A N 1
ATOM 3491 C CA . ASP A 1 427 ? -2.359 27.370 -3.218 1.00 87.62 427 ASP A CA 1
ATOM 3492 C C . ASP A 1 427 ? -1.937 26.603 -1.948 1.00 87.62 427 ASP A C 1
ATOM 3494 O O . ASP A 1 427 ? -1.862 25.372 -1.985 1.00 87.62 427 ASP A O 1
ATOM 3498 N N . PRO A 1 428 ? -1.744 27.256 -0.786 1.00 83.31 428 PRO A N 1
ATOM 3499 C CA . PRO A 1 428 ? -1.193 26.618 0.415 1.00 83.31 428 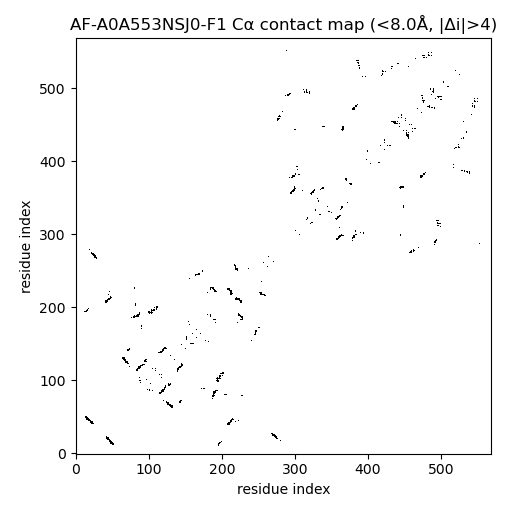PRO A CA 1
ATOM 3500 C C . PRO A 1 428 ? -1.880 25.318 0.871 1.00 83.31 428 PRO A C 1
ATOM 3502 O O . PRO A 1 428 ? -1.212 24.414 1.368 1.00 83.31 428 PRO A O 1
ATOM 3505 N N . GLU A 1 429 ? -3.199 25.185 0.710 1.00 82.62 429 GLU A N 1
ATOM 3506 C CA . GLU A 1 429 ? -3.947 23.989 1.119 1.00 82.62 429 GLU A CA 1
ATOM 3507 C C . GLU A 1 429 ? -3.895 22.825 0.113 1.00 82.62 429 GLU A C 1
ATOM 3509 O O . GLU A 1 429 ? -4.187 21.680 0.479 1.00 82.62 429 GLU A O 1
ATOM 3514 N N . CYS A 1 430 ? -3.542 23.107 -1.144 1.00 84.44 430 CYS A N 1
ATOM 3515 C CA . CYS A 1 430 ? -3.417 22.122 -2.221 1.00 84.44 430 CYS A CA 1
ATOM 3516 C C . CYS A 1 430 ? -1.978 21.908 -2.669 1.00 84.44 430 CYS A C 1
ATOM 3518 O O . CYS A 1 430 ? -1.716 20.914 -3.337 1.00 84.44 430 CYS A O 1
ATOM 3520 N N . SER A 1 431 ? -1.063 22.805 -2.303 1.00 72.38 431 SER A N 1
ATOM 3521 C CA . SER A 1 431 ? 0.353 22.705 -2.607 1.00 72.38 431 SER A CA 1
ATOM 3522 C C . SER A 1 431 ? 0.915 21.480 -1.912 1.00 72.38 431 SER A C 1
ATOM 3524 O O . SER A 1 431 ? 0.732 21.270 -0.706 1.00 72.38 431 SER A O 1
ATOM 3526 N N . ILE A 1 432 ? 1.582 20.631 -2.684 1.00 64.56 432 ILE A N 1
ATOM 3527 C CA . ILE A 1 432 ? 2.185 19.431 -2.138 1.00 64.56 432 ILE A CA 1
ATOM 3528 C C . ILE A 1 432 ? 3.572 19.258 -2.726 1.00 64.56 432 ILE A C 1
ATOM 3530 O O . ILE A 1 432 ? 3.768 18.735 -3.819 1.00 64.56 432 ILE A O 1
ATOM 3534 N N . LYS A 1 433 ? 4.547 19.771 -1.981 1.00 63.06 433 LYS A N 1
ATOM 3535 C CA . LYS A 1 433 ? 5.962 19.725 -2.332 1.00 63.06 433 LYS A CA 1
ATOM 3536 C C . LYS A 1 433 ? 6.658 18.692 -1.448 1.00 63.06 433 LYS A C 1
ATOM 3538 O O . LYS A 1 433 ? 6.272 18.484 -0.296 1.00 63.06 433 LYS A O 1
ATOM 3543 N N . LYS A 1 434 ? 7.686 18.033 -1.985 1.00 52.50 434 LYS A N 1
ATOM 3544 C CA . LYS A 1 434 ? 8.546 17.120 -1.214 1.00 52.50 434 LYS A CA 1
ATOM 3545 C C . LYS A 1 434 ? 9.144 17.881 -0.017 1.00 52.50 434 LYS A C 1
ATOM 3547 O O . LYS A 1 434 ? 9.553 19.028 -0.178 1.00 52.50 434 LYS A O 1
ATOM 3552 N N . GLY A 1 435 ? 9.143 17.272 1.171 1.00 54.75 435 GLY A N 1
ATOM 3553 C CA . GLY A 1 435 ? 9.622 17.899 2.415 1.00 54.75 435 GLY A CA 1
ATOM 3554 C C . GLY A 1 435 ? 8.603 18.784 3.150 1.00 54.75 435 GLY A C 1
ATOM 3555 O O . GLY A 1 435 ? 8.893 19.272 4.240 1.00 54.75 435 GLY A O 1
ATOM 3556 N N . TYR A 1 436 ? 7.394 18.983 2.608 1.00 71.56 436 TYR A N 1
ATOM 3557 C CA . TYR A 1 436 ? 6.307 19.616 3.364 1.00 71.56 436 TYR A CA 1
ATOM 3558 C C . TYR A 1 436 ? 5.732 18.624 4.376 1.00 71.56 436 TYR A C 1
ATOM 3560 O O . TYR A 1 436 ? 5.621 17.428 4.099 1.00 71.56 436 TYR A O 1
ATOM 3568 N N . TYR A 1 437 ? 5.314 19.133 5.534 1.00 80.19 437 TYR A N 1
ATOM 3569 C CA . TYR A 1 437 ? 4.653 18.337 6.563 1.00 80.19 437 TYR A CA 1
ATOM 3570 C C . TYR A 1 437 ? 3.142 18.482 6.452 1.00 80.19 437 TYR A C 1
ATOM 3572 O O . TYR A 1 437 ? 2.591 19.565 6.654 1.00 80.19 437 TYR A O 1
ATOM 3580 N N . ARG A 1 438 ? 2.448 17.383 6.168 1.00 81.56 438 ARG A N 1
ATOM 3581 C CA . ARG A 1 438 ? 0.985 17.339 6.141 1.00 81.56 438 ARG A CA 1
ATOM 3582 C C . ARG A 1 438 ? 0.461 15.972 6.543 1.00 81.56 438 ARG A C 1
ATOM 3584 O O . ARG A 1 438 ? 1.137 14.955 6.444 1.00 81.56 438 ARG A O 1
ATOM 3591 N N . GLU A 1 439 ? -0.797 15.959 6.957 1.00 86.88 439 GLU A N 1
ATOM 3592 C CA . GLU A 1 439 ? -1.539 14.718 7.136 1.00 86.88 439 GLU A CA 1
ATOM 3593 C C . GLU A 1 439 ? -1.737 14.020 5.777 1.00 86.88 439 GLU A C 1
ATOM 3595 O O . GLU A 1 439 ? -2.314 14.587 4.840 1.00 86.88 439 GLU A O 1
ATOM 3600 N N . GLN A 1 440 ? -1.273 12.776 5.698 1.00 88.62 440 GLN A N 1
ATOM 3601 C CA . GLN A 1 440 ? -1.474 11.838 4.594 1.00 88.62 440 GLN A CA 1
ATOM 3602 C C . GLN A 1 440 ? -2.307 10.646 5.093 1.00 88.62 440 GLN A C 1
ATOM 3604 O O . GLN A 1 440 ? -2.537 10.489 6.294 1.00 88.62 440 GLN A O 1
ATOM 3609 N N . GLN A 1 441 ? -2.799 9.806 4.188 1.00 93.00 441 GLN A N 1
ATOM 3610 C CA . GLN A 1 441 ? -3.506 8.580 4.563 1.00 93.00 441 GLN A CA 1
ATOM 3611 C C . GLN A 1 441 ? -2.569 7.630 5.314 1.00 93.00 441 GLN A C 1
ATOM 3613 O O . GLN A 1 441 ? -2.960 7.097 6.353 1.00 93.00 441 GLN A O 1
ATOM 3618 N N . LEU A 1 442 ? -1.314 7.510 4.871 1.00 93.81 442 LEU A N 1
ATOM 3619 C CA . LEU A 1 442 ? -0.292 6.720 5.563 1.00 93.81 442 LEU A CA 1
ATOM 3620 C C . LEU A 1 442 ? 0.039 7.219 6.971 1.00 93.81 442 LEU A C 1
ATOM 3622 O O . LEU A 1 442 ? 0.398 6.414 7.829 1.00 93.81 442 LEU A O 1
ATOM 3626 N N . THR A 1 443 ? -0.142 8.515 7.254 1.00 94.12 443 THR A N 1
ATOM 3627 C CA . THR A 1 443 ? 0.179 9.103 8.566 1.00 94.12 443 THR A CA 1
ATOM 3628 C C . THR A 1 443 ? -0.619 8.433 9.687 1.00 94.12 443 THR A C 1
ATOM 3630 O O . THR A 1 443 ? -0.087 8.199 10.770 1.00 94.12 443 THR A O 1
ATOM 3633 N N . TYR A 1 444 ? -1.868 8.040 9.411 1.00 96.69 444 TYR A N 1
ATOM 3634 C CA . TYR A 1 444 ? -2.723 7.351 10.381 1.00 96.69 444 TYR A CA 1
ATOM 3635 C C . TYR A 1 444 ? -2.173 5.987 10.812 1.00 96.69 444 TYR A C 1
ATOM 3637 O O . TYR A 1 444 ? -2.482 5.542 11.915 1.00 96.69 444 TYR A O 1
ATOM 3645 N N . PHE A 1 445 ? -1.354 5.342 9.985 1.00 97.56 445 PHE A N 1
ATOM 3646 C CA . PHE A 1 445 ? -0.763 4.034 10.267 1.00 97.56 445 PHE A CA 1
ATOM 3647 C C . PHE A 1 445 ? 0.699 4.139 10.706 1.00 97.56 445 PHE A C 1
ATOM 3649 O O . PHE A 1 445 ? 1.132 3.376 11.561 1.00 97.56 445 PHE A O 1
ATOM 3656 N N . CYS A 1 446 ? 1.451 5.098 10.162 1.00 93.00 446 CYS A N 1
ATOM 3657 C CA . CYS A 1 446 ? 2.848 5.331 10.522 1.00 93.00 446 CYS A CA 1
ATOM 3658 C C . CYS A 1 446 ? 3.000 5.766 11.990 1.00 93.00 446 CYS A C 1
ATOM 3660 O O . CYS A 1 446 ? 3.820 5.206 12.713 1.00 93.00 446 CYS A O 1
ATOM 3662 N N . GLY A 1 447 ? 2.172 6.715 12.448 1.00 90.31 447 GLY A N 1
ATOM 3663 C CA . GLY A 1 447 ? 2.157 7.186 13.836 1.00 90.31 447 GLY A CA 1
ATOM 3664 C C . GLY A 1 447 ? 2.516 8.665 14.001 1.00 90.31 447 GLY A C 1
ATOM 3665 O O . GLY A 1 447 ? 2.406 9.459 13.067 1.00 90.31 447 GLY A O 1
ATOM 3666 N N . ASN A 1 448 ? 2.901 9.054 15.220 1.00 86.69 448 ASN A N 1
ATOM 3667 C CA . ASN A 1 448 ? 3.065 10.464 15.609 1.00 86.69 448 ASN A CA 1
ATOM 3668 C C . ASN A 1 448 ? 4.433 11.087 15.286 1.00 86.69 448 ASN A C 1
ATOM 3670 O O . ASN A 1 448 ? 4.595 12.302 15.443 1.00 86.69 448 ASN A O 1
ATOM 3674 N N . ALA A 1 449 ? 5.408 10.295 14.827 1.00 82.88 449 ALA A N 1
ATOM 3675 C CA . ALA A 1 449 ? 6.726 10.805 14.458 1.00 82.88 449 ALA A CA 1
ATOM 3676 C C . ALA A 1 449 ? 6.622 11.879 13.359 1.00 82.88 449 ALA A C 1
ATOM 3678 O O . ALA A 1 449 ? 5.729 11.850 12.510 1.00 82.88 449 ALA A O 1
ATOM 3679 N N . LEU A 1 450 ? 7.529 12.859 13.376 1.00 82.19 450 LEU A N 1
ATOM 3680 C CA . LEU A 1 450 ? 7.489 13.976 12.428 1.00 82.19 450 LEU A CA 1
ATOM 3681 C C . LEU A 1 450 ? 7.633 13.492 10.972 1.00 82.19 450 LEU A C 1
ATOM 3683 O O . LEU A 1 450 ? 6.881 13.931 10.102 1.00 82.19 450 LEU A O 1
ATOM 3687 N N . GLU A 1 451 ? 8.509 12.512 10.746 1.00 80.81 451 GLU A N 1
ATOM 3688 C CA . GLU A 1 451 ? 8.714 11.827 9.463 1.00 80.81 451 GLU A CA 1
ATOM 3689 C C . GLU A 1 451 ? 7.436 11.191 8.887 1.00 80.81 451 GLU A C 1
ATOM 3691 O O . GLU A 1 451 ? 7.259 11.171 7.672 1.00 80.81 451 GLU A O 1
ATOM 3696 N N . CYS A 1 452 ? 6.478 10.773 9.727 1.00 86.00 452 CYS A N 1
ATOM 3697 C CA . CYS A 1 452 ? 5.195 10.211 9.281 1.00 86.00 452 CYS A CA 1
ATOM 3698 C C . CYS A 1 452 ? 4.291 11.219 8.552 1.00 86.00 452 CYS A C 1
ATOM 3700 O O . CYS A 1 452 ? 3.304 10.837 7.914 1.00 86.00 452 CYS A O 1
ATOM 3702 N N . ARG A 1 453 ? 4.586 12.517 8.683 1.00 87.25 453 ARG A N 1
ATOM 3703 C CA . ARG A 1 453 ? 3.866 13.619 8.027 1.00 87.25 453 ARG A CA 1
ATOM 3704 C C . ARG A 1 453 ? 4.640 14.220 6.865 1.00 87.25 453 ARG A C 1
ATOM 3706 O O . ARG A 1 453 ? 4.097 15.064 6.159 1.00 87.25 453 ARG A O 1
ATOM 3713 N N . GLU A 1 454 ? 5.884 13.815 6.660 1.00 81.75 454 GLU A N 1
ATOM 3714 C CA . GLU A 1 454 ? 6.688 14.320 5.560 1.00 81.75 454 GLU A CA 1
ATOM 3715 C C . GLU A 1 454 ? 6.185 13.742 4.229 1.00 81.75 454 GLU A C 1
ATOM 3717 O O . GLU A 1 454 ? 6.048 12.527 4.049 1.00 81.75 454 GLU A O 1
ATOM 3722 N N . VAL A 1 455 ? 5.874 14.621 3.277 1.00 78.19 455 VAL A N 1
ATOM 3723 C CA . VAL A 1 455 ? 5.411 14.214 1.947 1.00 78.19 455 VAL A CA 1
ATOM 3724 C C . VAL A 1 455 ? 6.516 13.467 1.216 1.00 78.19 455 VAL A C 1
ATOM 3726 O O . VAL A 1 455 ? 7.617 13.983 1.019 1.00 78.19 455 VAL A O 1
ATOM 3729 N N . GLY A 1 456 ? 6.182 12.269 0.737 1.00 71.94 456 GLY A N 1
ATOM 3730 C CA . GLY A 1 456 ? 7.078 11.467 -0.084 1.00 71.94 456 GLY A CA 1
ATOM 3731 C C . GLY A 1 456 ? 8.156 10.706 0.694 1.00 71.94 456 GLY A C 1
ATOM 3732 O O . GLY A 1 456 ? 9.103 10.240 0.061 1.00 71.94 456 GLY A O 1
ATOM 3733 N N . ASN A 1 457 ? 8.023 10.539 2.010 1.00 74.75 457 ASN A N 1
ATOM 3734 C CA . ASN A 1 457 ? 8.944 9.762 2.844 1.00 74.75 457 ASN A CA 1
ATOM 3735 C C . ASN A 1 457 ? 8.614 8.244 2.810 1.00 74.75 457 ASN A C 1
ATOM 3737 O O . ASN A 1 457 ? 7.560 7.847 3.304 1.00 74.75 457 ASN A O 1
ATOM 3741 N N . LEU A 1 458 ? 9.483 7.365 2.261 1.00 74.06 458 LEU A N 1
ATOM 3742 C CA . LEU A 1 458 ? 9.188 5.908 2.312 1.00 74.06 458 LEU A CA 1
ATOM 3743 C C . LEU A 1 458 ? 9.406 5.278 3.673 1.00 74.06 458 LEU A C 1
ATOM 3745 O O . LEU A 1 458 ? 8.773 4.259 3.913 1.00 74.06 458 LEU A O 1
ATOM 3749 N N . LYS A 1 459 ? 10.243 5.824 4.566 1.00 72.00 459 LYS A N 1
ATOM 3750 C CA . LYS A 1 459 ? 10.329 5.258 5.925 1.00 72.00 459 LYS A CA 1
ATOM 3751 C C . LYS A 1 459 ? 8.951 5.279 6.563 1.00 72.00 459 LYS A C 1
ATOM 3753 O O . LYS A 1 459 ? 8.528 4.289 7.150 1.00 72.00 459 LYS A O 1
ATOM 3758 N N . ALA A 1 460 ? 8.227 6.377 6.352 1.00 80.31 460 ALA A N 1
ATOM 3759 C CA . ALA A 1 460 ? 6.859 6.511 6.808 1.00 80.31 460 ALA A CA 1
ATOM 3760 C C . ALA A 1 460 ? 5.912 5.485 6.166 1.00 80.31 460 ALA A C 1
ATOM 3762 O O . ALA A 1 460 ? 5.088 4.900 6.865 1.00 80.31 460 ALA A O 1
ATOM 3763 N N . LEU A 1 461 ? 6.039 5.231 4.859 1.00 83.19 461 LEU A N 1
ATOM 3764 C CA . LEU A 1 461 ? 5.247 4.205 4.178 1.00 83.19 461 LEU A CA 1
ATOM 3765 C C . LEU A 1 461 ? 5.576 2.789 4.676 1.00 83.19 461 LEU A C 1
ATOM 3767 O O . LEU A 1 461 ? 4.667 2.023 4.982 1.00 83.19 461 LEU A O 1
ATOM 3771 N N . ALA A 1 462 ? 6.857 2.437 4.769 1.00 75.12 462 ALA A N 1
ATOM 3772 C CA . ALA A 1 462 ? 7.294 1.120 5.210 1.00 75.12 462 ALA A CA 1
ATOM 3773 C C . ALA A 1 462 ? 6.865 0.858 6.661 1.00 75.12 462 ALA A C 1
ATOM 3775 O O . ALA A 1 462 ? 6.332 -0.205 6.968 1.00 75.12 462 ALA A O 1
ATOM 3776 N N . LEU A 1 463 ? 6.996 1.860 7.536 1.00 80.06 463 LEU A N 1
ATOM 3777 C CA . LEU A 1 463 ? 6.498 1.794 8.908 1.00 80.06 463 LEU A CA 1
ATOM 3778 C C . LEU A 1 463 ? 4.965 1.709 8.963 1.00 80.06 463 LEU A C 1
ATOM 3780 O O . LEU A 1 463 ? 4.426 0.958 9.771 1.00 80.06 463 LEU A O 1
ATOM 3784 N N . ALA A 1 464 ? 4.245 2.423 8.094 1.00 92.06 464 ALA A N 1
ATOM 3785 C CA . ALA A 1 464 ? 2.794 2.288 7.979 1.00 92.06 464 ALA A CA 1
ATOM 3786 C C . ALA A 1 464 ? 2.383 0.855 7.601 1.00 92.06 464 ALA A C 1
ATOM 3788 O O . ALA A 1 464 ? 1.534 0.279 8.281 1.00 92.06 464 ALA A O 1
ATOM 3789 N N . LYS A 1 465 ? 3.005 0.262 6.571 1.00 86.38 465 LYS A N 1
ATOM 3790 C CA . LYS A 1 465 ? 2.768 -1.133 6.159 1.00 86.38 465 LYS A CA 1
ATOM 3791 C C . LYS A 1 465 ? 3.111 -2.118 7.289 1.00 86.38 465 LYS A C 1
ATOM 3793 O O . LYS A 1 465 ? 2.296 -2.983 7.601 1.00 86.38 465 LYS A O 1
ATOM 3798 N N . LEU A 1 466 ? 4.242 -1.920 7.978 1.00 81.44 466 LEU A N 1
ATOM 3799 C CA . LEU A 1 466 ? 4.638 -2.705 9.157 1.00 81.44 466 LEU A CA 1
ATOM 3800 C C . LEU A 1 466 ? 3.572 -2.686 10.250 1.00 81.44 466 LEU A C 1
ATOM 3802 O O . LEU A 1 466 ? 3.180 -3.730 10.777 1.00 81.44 466 LEU A O 1
ATOM 3806 N N . ASN A 1 467 ? 3.125 -1.484 10.614 1.00 86.69 467 ASN A N 1
ATOM 3807 C CA . ASN A 1 467 ? 2.161 -1.301 11.683 1.00 86.69 467 ASN A CA 1
ATOM 3808 C C . ASN A 1 467 ? 0.821 -1.928 11.307 1.00 86.69 467 ASN A C 1
ATOM 3810 O O . ASN A 1 467 ? 0.226 -2.577 12.165 1.00 86.69 467 ASN A O 1
ATOM 3814 N N . ILE A 1 468 ? 0.389 -1.794 10.044 1.00 94.25 468 ILE A N 1
ATOM 3815 C CA . ILE A 1 468 ? -0.810 -2.460 9.519 1.00 94.25 468 ILE A CA 1
ATOM 3816 C C . ILE A 1 468 ? -0.734 -3.965 9.743 1.00 94.25 468 ILE A C 1
ATOM 3818 O O . ILE A 1 468 ? -1.639 -4.513 10.371 1.00 94.25 468 ILE A O 1
ATOM 3822 N N . GLU A 1 469 ? 0.338 -4.622 9.298 1.00 84.38 469 GLU A N 1
ATOM 3823 C CA . GLU A 1 469 ? 0.438 -6.076 9.459 1.00 84.38 469 GLU A CA 1
ATOM 3824 C C . GLU A 1 469 ? 0.520 -6.498 10.920 1.00 84.38 469 GLU A C 1
ATOM 3826 O O . GLU A 1 469 ? -0.121 -7.458 11.335 1.00 84.38 469 GLU A O 1
ATOM 3831 N N . SER A 1 470 ? 1.245 -5.732 11.729 1.00 82.06 470 SER A N 1
ATOM 3832 C CA . SER A 1 470 ? 1.508 -6.108 13.115 1.00 82.06 470 SER A CA 1
ATOM 3833 C C . SER A 1 470 ? 0.336 -5.825 14.070 1.00 82.06 470 SER A C 1
ATOM 3835 O O . SER A 1 470 ? 0.228 -6.481 15.102 1.00 82.06 470 SER A O 1
ATOM 3837 N N . HIS A 1 471 ? -0.519 -4.834 13.778 1.00 87.06 471 HIS A N 1
ATOM 3838 C CA . HIS A 1 471 ? -1.486 -4.303 14.760 1.00 87.06 471 HIS A CA 1
ATOM 3839 C C . HIS A 1 471 ? -2.915 -4.149 14.242 1.00 87.06 471 HIS A C 1
ATOM 3841 O O . HIS A 1 471 ? -3.832 -4.008 15.059 1.00 87.06 471 HIS A O 1
ATOM 3847 N N . PHE A 1 472 ? -3.125 -4.143 12.920 1.00 94.75 472 PHE A N 1
ATOM 3848 C CA . PHE A 1 472 ? -4.433 -3.916 12.308 1.00 94.75 472 PHE A CA 1
ATOM 3849 C C . PHE A 1 472 ? -4.934 -5.196 11.644 1.00 94.75 472 PHE A C 1
ATOM 3851 O O . PHE A 1 472 ? -4.709 -5.415 10.449 1.00 94.75 472 PHE A O 1
ATOM 3858 N N . PRO A 1 473 ? -5.687 -6.036 12.368 1.00 91.88 473 PRO A N 1
ATOM 3859 C CA . PRO A 1 473 ? -6.304 -7.205 11.769 1.00 91.88 473 PRO A CA 1
ATOM 3860 C C . PRO A 1 473 ? -7.131 -6.891 10.535 1.00 91.88 473 PRO A C 1
ATOM 3862 O O . PRO A 1 473 ? -6.996 -7.556 9.515 1.00 91.88 473 PRO A O 1
ATOM 3865 N N . VAL A 1 474 ? -7.924 -5.821 10.618 1.00 94.50 474 VAL A N 1
ATOM 3866 C CA . VAL A 1 474 ? -8.757 -5.344 9.522 1.00 94.50 474 VAL A CA 1
ATOM 3867 C C . VAL A 1 474 ? -8.418 -3.889 9.244 1.00 94.50 474 VAL A C 1
ATOM 3869 O O . VAL A 1 474 ? -8.538 -3.025 10.117 1.00 94.50 474 VAL A O 1
ATOM 3872 N N . VAL A 1 475 ? -8.048 -3.621 7.996 1.00 97.56 475 VAL A N 1
ATOM 3873 C CA . VAL A 1 475 ? -8.074 -2.277 7.422 1.00 97.56 475 VAL A CA 1
ATOM 3874 C C . VAL A 1 475 ? -9.056 -2.320 6.261 1.00 97.56 475 VAL A C 1
ATOM 3876 O O . VAL A 1 475 ? -8.826 -3.014 5.276 1.00 97.56 475 VAL A O 1
ATOM 3879 N N . GLY A 1 476 ? -10.191 -1.640 6.414 1.00 96.25 476 GLY A N 1
ATOM 3880 C CA . GLY A 1 476 ? -11.235 -1.633 5.392 1.00 96.25 476 GLY A CA 1
ATOM 3881 C C . GLY A 1 476 ? -10.881 -0.734 4.211 1.00 96.25 476 GLY A C 1
ATOM 3882 O O . GLY A 1 476 ? -10.134 0.231 4.364 1.00 96.25 476 GLY A O 1
ATOM 3883 N N . VAL A 1 477 ? -11.478 -1.003 3.056 1.00 95.50 477 VAL A N 1
ATOM 3884 C CA . VAL A 1 477 ? -11.381 -0.159 1.859 1.00 95.50 477 VAL A CA 1
ATOM 3885 C C . VAL A 1 477 ? -12.772 0.359 1.541 1.00 95.50 477 VAL A C 1
ATOM 3887 O O . VAL A 1 477 ? -13.714 -0.424 1.433 1.00 95.50 477 VAL A O 1
ATOM 3890 N N . LEU A 1 478 ? -12.923 1.677 1.416 1.00 92.62 478 LEU A N 1
ATOM 3891 C CA . LEU A 1 478 ? -14.234 2.289 1.204 1.00 92.62 478 LEU A CA 1
ATOM 3892 C C . LEU A 1 478 ? -14.900 1.800 -0.091 1.00 92.62 478 LEU A C 1
ATOM 3894 O O . LEU A 1 478 ? -16.108 1.588 -0.109 1.00 92.62 478 LEU A O 1
ATOM 3898 N N . GLU A 1 479 ? -14.106 1.610 -1.141 1.00 90.25 479 GLU A N 1
ATOM 3899 C CA . GLU A 1 479 ? -14.515 1.104 -2.450 1.00 90.25 479 GLU A CA 1
ATOM 3900 C C . GLU A 1 479 ? -14.862 -0.400 -2.432 1.00 90.25 479 GLU A C 1
ATOM 3902 O O . GLU A 1 479 ? -15.630 -0.848 -3.275 1.00 90.25 479 GLU A O 1
ATOM 3907 N N . LEU A 1 480 ? -14.362 -1.164 -1.448 1.00 90.75 480 LEU A N 1
ATOM 3908 C CA . LEU A 1 480 ? -14.653 -2.593 -1.231 1.00 90.75 480 LEU A CA 1
ATOM 3909 C C . LEU A 1 480 ? -15.437 -2.782 0.072 1.00 90.75 480 LEU A C 1
ATOM 3911 O O . LEU A 1 480 ? -14.989 -3.363 1.071 1.00 90.75 480 LEU A O 1
ATOM 3915 N N . PHE A 1 481 ? -16.613 -2.166 0.104 1.00 87.81 481 PHE A N 1
ATOM 3916 C CA . PHE A 1 481 ? -17.398 -2.033 1.322 1.00 87.81 481 PHE A CA 1
ATOM 3917 C C . PHE A 1 481 ? -17.995 -3.359 1.806 1.00 87.81 481 PHE A C 1
ATOM 3919 O O . PHE A 1 481 ? -18.070 -3.603 3.012 1.00 87.81 481 PHE A O 1
ATOM 3926 N N . ASN A 1 482 ? -18.402 -4.227 0.879 1.00 88.00 482 ASN A N 1
ATOM 3927 C CA . ASN A 1 482 ? -18.978 -5.531 1.205 1.00 88.00 482 ASN A CA 1
ATOM 3928 C C . ASN A 1 482 ? -17.916 -6.462 1.798 1.00 88.00 482 ASN A C 1
ATOM 3930 O O . ASN A 1 482 ? -18.153 -7.103 2.820 1.00 88.00 482 ASN A O 1
ATOM 3934 N N . GLU A 1 483 ? -16.728 -6.468 1.208 1.00 90.06 483 GLU A N 1
ATOM 3935 C CA . GLU A 1 483 ? -15.537 -7.172 1.672 1.00 90.06 483 GLU A CA 1
ATOM 3936 C C . GLU A 1 483 ? -15.145 -6.672 3.063 1.00 90.06 483 GLU A C 1
ATOM 3938 O O . GLU A 1 483 ? -14.957 -7.467 3.984 1.00 90.06 483 GLU A O 1
ATOM 3943 N N . THR A 1 484 ? -15.134 -5.349 3.254 1.00 94.25 484 THR A N 1
ATOM 3944 C CA . THR A 1 484 ? -14.892 -4.724 4.561 1.00 94.25 484 THR A CA 1
ATOM 3945 C C . THR A 1 484 ? -15.898 -5.213 5.608 1.00 94.25 484 THR A C 1
ATOM 3947 O O . THR A 1 484 ? -15.511 -5.571 6.718 1.00 94.25 484 THR A O 1
ATOM 3950 N N . LEU A 1 485 ? -17.191 -5.271 5.274 1.00 93.00 485 LEU A N 1
ATOM 3951 C CA . LEU A 1 485 ? -18.231 -5.774 6.175 1.00 93.00 485 LEU A CA 1
ATOM 3952 C C . LEU A 1 485 ? -18.049 -7.255 6.525 1.00 93.00 485 LEU A C 1
ATOM 3954 O O . LEU A 1 485 ? -18.256 -7.634 7.679 1.00 93.00 485 LEU A O 1
ATOM 3958 N N . VAL A 1 486 ? -17.669 -8.084 5.548 1.00 91.94 486 VAL A N 1
ATOM 3959 C CA . VAL A 1 486 ? -17.371 -9.507 5.763 1.00 91.94 486 VAL A CA 1
ATOM 3960 C C . VAL A 1 486 ? -16.178 -9.660 6.703 1.00 91.94 486 VAL A C 1
ATOM 3962 O O . VAL A 1 486 ? -16.301 -10.349 7.716 1.00 91.94 486 VAL A O 1
ATOM 3965 N N . ALA A 1 487 ? -15.063 -8.983 6.423 1.00 93.25 487 ALA A N 1
ATOM 3966 C CA . ALA A 1 487 ? -13.866 -9.037 7.256 1.00 93.25 487 ALA A CA 1
ATOM 3967 C C . ALA A 1 487 ? -14.161 -8.587 8.696 1.00 93.25 487 ALA A C 1
ATOM 3969 O O . ALA A 1 487 ? -13.828 -9.294 9.643 1.00 93.25 487 ALA A O 1
ATOM 3970 N N . LEU A 1 488 ? -14.861 -7.461 8.878 1.00 95.06 488 LEU A N 1
ATOM 3971 C CA . LEU A 1 488 ? -15.238 -6.961 10.204 1.00 95.06 488 LEU A CA 1
ATOM 3972 C C . LEU A 1 488 ? -16.110 -7.953 10.981 1.00 95.06 488 LEU A C 1
ATOM 3974 O O . LEU A 1 488 ? -15.833 -8.225 12.148 1.00 95.06 488 LEU A O 1
ATOM 3978 N N . GLU A 1 489 ? -17.165 -8.489 10.362 1.00 93.38 489 GLU A N 1
ATOM 3979 C CA . GLU A 1 489 ? -18.092 -9.392 11.049 1.00 93.38 489 GLU A CA 1
ATOM 3980 C C . GLU A 1 489 ? -17.435 -10.722 11.437 1.00 93.38 489 GLU A C 1
ATOM 3982 O O . GLU A 1 489 ? -17.744 -11.262 12.500 1.00 93.38 489 GLU A O 1
ATOM 3987 N N . LEU A 1 490 ? -16.546 -11.248 10.590 1.00 91.25 490 LEU A N 1
ATOM 3988 C CA . LEU A 1 490 ? -15.914 -12.549 10.807 1.00 91.25 490 LEU A CA 1
ATOM 3989 C C . LEU A 1 490 ? -14.679 -12.475 11.700 1.00 91.25 490 LEU A C 1
ATOM 3991 O O . LEU A 1 490 ? -14.539 -13.314 12.585 1.00 91.25 490 LEU A O 1
ATOM 3995 N N . LEU A 1 491 ? -13.814 -11.479 11.510 1.00 92.19 491 LEU A N 1
ATOM 3996 C CA . LEU A 1 491 ? -12.562 -11.366 12.262 1.00 92.19 491 LEU A CA 1
ATOM 3997 C C . LEU A 1 491 ? -12.750 -10.657 13.605 1.00 92.19 491 LEU A C 1
ATOM 3999 O O . LEU A 1 491 ? -12.040 -10.965 14.560 1.00 92.19 491 LEU A O 1
ATOM 4003 N N . LEU A 1 492 ? -13.725 -9.745 13.713 1.00 94.44 492 LEU A N 1
ATOM 4004 C CA . LEU A 1 492 ? -14.004 -8.960 14.923 1.00 94.44 492 LEU A CA 1
ATOM 4005 C C . LEU A 1 492 ? -15.461 -9.134 15.415 1.00 94.44 492 LEU A C 1
ATOM 4007 O O . LEU A 1 492 ? -16.159 -8.141 15.678 1.00 94.44 492 LEU A O 1
ATOM 4011 N N . PRO A 1 493 ? -15.950 -10.377 15.603 1.00 93.88 493 PRO A N 1
ATOM 4012 C CA . PRO A 1 493 ? -17.364 -10.655 15.857 1.00 93.88 493 PRO A CA 1
ATOM 4013 C C . PRO A 1 493 ? -17.867 -10.046 17.170 1.00 93.88 493 PRO A C 1
ATOM 4015 O O . PRO A 1 493 ? -19.028 -9.651 17.254 1.00 93.88 493 PRO A O 1
ATOM 4018 N N . ARG A 1 494 ? -17.006 -9.885 18.186 1.00 94.81 494 ARG A N 1
ATOM 4019 C CA . ARG A 1 494 ? -17.390 -9.236 19.452 1.00 94.81 494 ARG A CA 1
ATOM 4020 C C . ARG A 1 494 ? -17.928 -7.818 19.242 1.00 94.81 494 ARG A C 1
ATOM 4022 O O . ARG A 1 494 ? -18.786 -7.382 19.997 1.00 94.81 494 ARG A O 1
ATOM 4029 N N . PHE A 1 495 ? -17.440 -7.104 18.231 1.00 96.00 495 PHE A N 1
ATOM 4030 C CA . PHE A 1 495 ? -17.856 -5.730 17.958 1.00 96.00 495 PHE A CA 1
ATOM 4031 C C . PHE A 1 495 ? -18.820 -5.645 16.774 1.00 96.00 495 PHE A C 1
ATOM 4033 O O . PHE A 1 495 ? -19.757 -4.849 16.823 1.00 96.00 495 PHE A O 1
ATOM 4040 N N . PHE A 1 496 ? -18.648 -6.490 15.752 1.00 96.00 496 PHE A N 1
ATOM 4041 C CA . PHE A 1 496 ? -19.348 -6.347 14.471 1.00 96.00 496 PHE A CA 1
ATOM 4042 C C . PHE A 1 496 ? -20.340 -7.463 14.120 1.00 96.00 496 PHE A C 1
ATOM 4044 O O . PHE A 1 496 ? -20.949 -7.403 13.051 1.00 96.00 496 PHE A O 1
ATOM 4051 N N . ARG A 1 497 ? -20.572 -8.453 14.995 1.00 95.00 497 ARG A N 1
ATOM 4052 C CA . ARG A 1 497 ? -21.582 -9.499 14.751 1.00 95.00 497 ARG A CA 1
ATOM 4053 C C . ARG A 1 497 ? -22.955 -8.889 14.458 1.00 95.00 497 ARG A C 1
ATOM 4055 O O . ARG A 1 497 ? -23.427 -8.034 15.206 1.00 95.00 497 ARG A O 1
ATOM 4062 N N . GLY A 1 498 ? -23.593 -9.358 13.386 1.00 92.62 498 GLY A N 1
ATOM 4063 C CA . GLY A 1 498 ? -24.931 -8.955 12.962 1.00 92.62 498 GLY A CA 1
ATOM 4064 C C . GLY A 1 498 ? -24.969 -7.699 12.087 1.00 92.62 498 GLY A C 1
ATOM 4065 O O . GLY A 1 498 ? -26.064 -7.242 11.750 1.00 92.62 498 GLY A O 1
ATOM 4066 N N . ILE A 1 499 ? -23.823 -7.115 11.708 1.00 91.31 499 ILE A N 1
ATOM 4067 C CA . ILE A 1 499 ? -23.813 -5.871 10.924 1.00 91.31 499 ILE A CA 1
ATOM 4068 C C . ILE A 1 499 ? -24.396 -6.060 9.523 1.00 91.31 499 ILE A C 1
ATOM 4070 O O . ILE A 1 499 ? -25.220 -5.253 9.098 1.00 91.31 499 ILE A O 1
ATOM 4074 N N . ARG A 1 500 ? -24.045 -7.145 8.821 1.00 90.56 500 ARG A N 1
ATOM 4075 C CA . ARG A 1 500 ? -24.556 -7.397 7.463 1.00 90.56 500 ARG A CA 1
ATOM 4076 C C . ARG A 1 500 ? -26.068 -7.616 7.472 1.00 90.56 500 ARG A C 1
ATOM 4078 O O . ARG A 1 500 ? -26.770 -7.030 6.656 1.00 90.56 500 ARG A O 1
ATOM 4085 N N . GLN A 1 501 ? -26.578 -8.367 8.451 1.00 88.00 501 GLN A N 1
ATOM 4086 C CA . GLN A 1 501 ? -28.020 -8.556 8.644 1.00 88.00 501 GLN A CA 1
ATOM 4087 C C . GLN A 1 501 ? -28.730 -7.230 8.941 1.00 88.00 501 GLN A C 1
ATOM 4089 O O . GLN A 1 501 ? -29.789 -6.957 8.383 1.00 88.00 501 GLN A O 1
ATOM 4094 N N . HIS A 1 502 ? -28.148 -6.388 9.799 1.00 85.38 502 HIS A N 1
ATOM 4095 C CA . HIS A 1 502 ? -28.722 -5.083 10.115 1.00 85.38 502 HIS A CA 1
ATOM 4096 C C . HIS A 1 502 ? -28.791 -4.158 8.891 1.00 85.38 502 HIS A C 1
ATOM 4098 O O . HIS A 1 502 ? -29.768 -3.427 8.738 1.00 85.38 502 HIS A O 1
ATOM 4104 N N . LEU A 1 503 ? -27.780 -4.189 8.021 1.00 83.44 503 LEU A N 1
ATOM 4105 C CA . LEU A 1 503 ? -27.772 -3.392 6.796 1.00 83.44 503 LEU A CA 1
ATOM 4106 C C . LEU A 1 503 ? -28.749 -3.926 5.745 1.00 83.44 503 LEU A C 1
ATOM 4108 O O . LEU A 1 503 ? -29.372 -3.125 5.060 1.00 83.44 503 LEU A O 1
ATOM 4112 N N . ALA A 1 504 ? -28.948 -5.243 5.666 1.00 81.25 504 ALA A N 1
ATOM 4113 C CA . ALA A 1 504 ? -29.938 -5.841 4.770 1.00 81.25 504 ALA A CA 1
ATOM 4114 C C . ALA A 1 504 ? -31.384 -5.440 5.122 1.00 81.25 504 ALA A C 1
ATOM 4116 O O . ALA A 1 504 ? -32.213 -5.287 4.231 1.00 81.25 504 ALA A O 1
ATOM 4117 N N . THR A 1 505 ? -31.693 -5.241 6.408 1.00 74.88 505 THR A N 1
ATOM 4118 C CA . THR A 1 505 ? -33.040 -4.849 6.864 1.00 74.88 505 THR A CA 1
ATOM 4119 C C . THR A 1 505 ? -33.265 -3.338 6.917 1.00 74.88 505 THR A C 1
ATOM 4121 O O . THR A 1 505 ? -34.405 -2.890 7.011 1.00 74.88 505 THR A O 1
ATOM 4124 N N . SER A 1 506 ? -32.201 -2.537 6.847 1.00 65.88 506 SER A N 1
ATOM 4125 C CA . SER A 1 506 ? -32.277 -1.078 6.945 1.00 65.88 506 SER A CA 1
ATOM 4126 C C . SER A 1 506 ? -32.082 -0.456 5.561 1.00 65.88 506 SER A C 1
ATOM 4128 O O . SER A 1 506 ? -30.949 -0.231 5.143 1.00 65.88 506 SER A O 1
ATOM 4130 N N . GLN A 1 507 ? -33.173 -0.114 4.864 1.00 52.09 507 GLN A N 1
ATOM 4131 C CA . GLN A 1 507 ? -33.151 0.538 3.536 1.00 52.09 507 GLN A CA 1
ATOM 4132 C C . GLN A 1 507 ? -32.318 1.845 3.466 1.00 52.09 507 GLN A C 1
ATOM 4134 O O . GLN A 1 507 ? -32.040 2.338 2.378 1.00 52.09 507 GLN A O 1
ATOM 4139 N N . SER A 1 508 ? -31.896 2.423 4.598 1.00 50.22 508 SER A N 1
ATOM 4140 C CA . SER A 1 508 ? -31.388 3.800 4.698 1.00 50.22 508 SER A CA 1
ATOM 4141 C C . SER A 1 508 ? -29.902 3.973 5.056 1.00 50.22 508 SER A C 1
ATOM 4143 O O . SER A 1 508 ? -29.482 5.093 5.341 1.00 50.22 508 SER A O 1
ATOM 4145 N N . LEU A 1 509 ? -29.065 2.926 5.041 1.00 50.19 509 LEU A N 1
ATOM 4146 C CA . LEU A 1 509 ? -27.655 3.052 5.475 1.00 50.19 509 LEU A CA 1
ATOM 4147 C C . LEU A 1 509 ? -26.593 2.858 4.378 1.00 50.19 509 LEU A C 1
ATOM 4149 O O . LEU A 1 509 ? -25.413 3.089 4.647 1.00 50.19 509 LEU A O 1
ATOM 4153 N N . PHE A 1 510 ? -26.992 2.513 3.149 1.00 49.16 510 PHE A N 1
ATOM 4154 C CA . PHE A 1 510 ? -26.079 2.332 2.007 1.00 49.16 510 PHE A CA 1
ATOM 4155 C C . PHE A 1 510 ? -25.737 3.614 1.242 1.00 49.16 510 PHE A C 1
ATOM 4157 O O . PHE A 1 510 ? -24.958 3.575 0.294 1.00 49.16 510 PHE A O 1
ATOM 4164 N N . GLN A 1 511 ? -26.236 4.773 1.671 1.00 48.94 511 GLN A N 1
ATOM 4165 C CA . GLN A 1 511 ? -25.729 6.038 1.153 1.00 48.94 511 GLN A CA 1
ATOM 4166 C C . GLN A 1 511 ? -24.387 6.343 1.823 1.00 48.94 511 GLN A C 1
ATOM 4168 O O . GLN A 1 511 ? -24.274 7.163 2.740 1.00 48.94 511 GLN A O 1
ATOM 4173 N N . ALA A 1 512 ? -23.318 5.719 1.316 1.00 48.97 512 ALA A N 1
ATOM 4174 C CA . ALA A 1 512 ? -22.078 6.468 1.206 1.00 48.97 512 ALA A CA 1
ATOM 4175 C C . ALA A 1 512 ? -22.484 7.821 0.611 1.00 48.97 512 ALA A C 1
ATOM 4177 O O . ALA A 1 512 ? -23.156 7.858 -0.416 1.00 48.97 512 ALA A O 1
ATOM 4178 N N . ASN A 1 513 ? -22.190 8.922 1.306 1.00 51.28 513 ASN A N 1
ATOM 4179 C C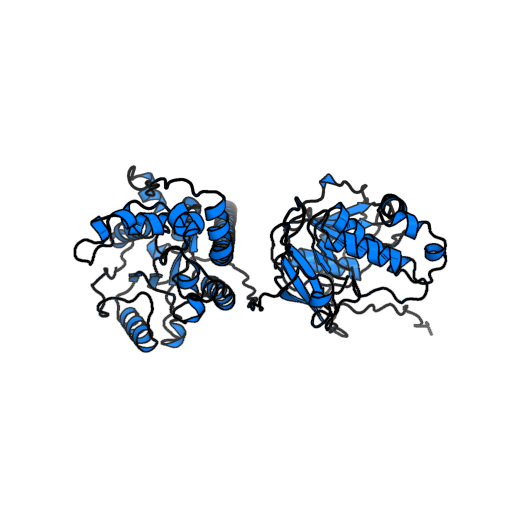A . ASN A 1 513 ? -22.403 10.253 0.748 1.00 51.28 513 ASN A CA 1
ATOM 4180 C C . ASN A 1 513 ? -21.449 10.389 -0.447 1.00 51.28 513 ASN A C 1
ATOM 4182 O O . ASN A 1 513 ? -20.361 10.957 -0.314 1.00 51.28 513 ASN A O 1
ATOM 4186 N N . ALA A 1 514 ? -21.828 9.812 -1.585 1.00 54.19 514 ALA A N 1
ATOM 4187 C CA . ALA A 1 514 ? -21.287 10.086 -2.892 1.00 54.19 514 ALA A CA 1
ATOM 4188 C C . ALA A 1 514 ? -21.811 11.475 -3.226 1.00 54.19 514 ALA A C 1
ATOM 4190 O O . ALA A 1 514 ? -22.811 11.645 -3.906 1.00 54.19 514 ALA A O 1
ATOM 4191 N N . ASN A 1 515 ? -21.194 12.486 -2.618 1.00 59.62 515 ASN A N 1
ATOM 4192 C CA . ASN A 1 515 ? -21.269 13.821 -3.164 1.00 59.62 515 ASN A CA 1
ATOM 4193 C C . ASN A 1 515 ? -20.337 13.760 -4.373 1.00 59.62 515 ASN A C 1
ATOM 4195 O O . ASN A 1 515 ? -19.124 13.760 -4.132 1.00 59.62 515 ASN A O 1
ATOM 4199 N N . PRO A 1 516 ? -20.847 13.632 -5.613 1.00 64.75 516 PRO A N 1
ATOM 4200 C CA . PRO A 1 516 ? -19.985 13.726 -6.775 1.00 64.75 516 PRO A CA 1
ATOM 4201 C C . PRO A 1 516 ? -19.218 15.041 -6.660 1.00 64.75 516 PRO A C 1
ATOM 4203 O O . PRO A 1 516 ? -19.774 16.093 -6.324 1.00 64.75 516 PRO A O 1
ATOM 4206 N N . HIS A 1 517 ? -17.907 14.933 -6.795 1.00 78.00 517 HIS A N 1
ATOM 4207 C CA . HIS A 1 517 ? -17.032 16.085 -6.854 1.00 78.00 517 HIS A CA 1
ATOM 4208 C C . HIS A 1 517 ? -16.821 16.411 -8.333 1.00 78.00 517 HIS A C 1
ATOM 4210 O O . HIS A 1 517 ? -16.816 15.477 -9.132 1.00 78.00 517 HIS A O 1
ATOM 4216 N N . PRO A 1 518 ? -16.691 17.697 -8.701 1.00 80.69 518 PRO A N 1
ATOM 4217 C CA . PRO A 1 518 ? -16.298 18.070 -10.052 1.00 80.69 518 PRO A CA 1
ATOM 4218 C C . PRO A 1 518 ? -15.047 17.309 -10.489 1.00 80.69 518 PRO A C 1
ATOM 4220 O O . PRO A 1 518 ? -14.161 17.063 -9.660 1.00 80.69 518 PRO A O 1
ATOM 4223 N N . ASP A 1 519 ? -14.988 16.971 -11.774 1.00 81.00 519 ASP A N 1
ATOM 4224 C CA . ASP A 1 519 ? -13.828 16.304 -12.347 1.00 81.00 519 ASP A CA 1
ATOM 4225 C C . ASP A 1 519 ? -12.578 17.170 -12.195 1.00 81.00 519 ASP A C 1
ATOM 4227 O O . ASP A 1 519 ? -12.610 18.403 -12.266 1.00 81.00 519 ASP A O 1
ATOM 4231 N N . VAL A 1 520 ? -11.462 16.495 -11.946 1.00 86.19 520 VAL A N 1
ATOM 4232 C CA . VAL A 1 520 ? -10.157 17.134 -11.836 1.00 86.19 520 VAL A CA 1
ATOM 4233 C C . VAL A 1 520 ? -9.579 17.261 -13.237 1.00 86.19 520 VAL A C 1
ATOM 4235 O O . VAL A 1 520 ? -9.506 16.281 -13.974 1.00 86.19 520 VAL A O 1
ATOM 4238 N N . GLU A 1 521 ? -9.134 18.460 -13.592 1.00 84.88 521 GLU A N 1
ATOM 4239 C CA . GLU A 1 521 ? -8.481 18.707 -14.875 1.00 84.88 521 GLU A CA 1
ATOM 4240 C C . GLU A 1 521 ? -7.218 17.847 -15.009 1.00 84.88 521 GLU A C 1
ATOM 4242 O O . GLU A 1 521 ? -6.488 17.653 -14.035 1.00 84.88 521 GLU A O 1
ATOM 4247 N N . HIS A 1 522 ? -6.924 17.361 -16.218 1.00 79.62 522 HIS A N 1
ATOM 4248 C CA . HIS A 1 522 ? -5.829 16.419 -16.461 1.00 79.62 522 HIS A CA 1
ATOM 4249 C C . HIS A 1 522 ? -4.478 16.899 -15.898 1.00 79.62 522 HIS A C 1
ATOM 4251 O O . HIS A 1 522 ? -3.782 16.146 -15.219 1.00 79.62 522 HIS A O 1
ATOM 4257 N N . GLN A 1 523 ? -4.129 18.175 -16.091 1.00 77.81 523 GLN A N 1
ATOM 4258 C CA . GLN A 1 523 ? -2.876 18.739 -15.575 1.00 77.81 523 GLN A CA 1
ATOM 4259 C C . GLN A 1 523 ? -2.819 18.750 -14.036 1.00 77.81 523 GLN A C 1
ATOM 4261 O O . GLN A 1 523 ? -1.792 18.415 -13.440 1.00 77.81 523 GLN A O 1
ATOM 4266 N N . ALA A 1 524 ? -3.931 19.092 -13.378 1.00 81.81 524 ALA A N 1
ATOM 4267 C CA . ALA A 1 524 ? -4.039 19.060 -11.923 1.00 81.81 524 ALA A CA 1
ATOM 4268 C C . ALA A 1 524 ? -4.008 17.620 -11.387 1.00 81.81 524 ALA A C 1
ATOM 4270 O O . ALA A 1 524 ? -3.374 17.348 -10.366 1.00 81.81 524 ALA A O 1
ATOM 4271 N N . LEU A 1 525 ? -4.641 16.684 -12.098 1.00 78.69 525 LEU A N 1
ATOM 4272 C CA . LEU A 1 525 ? -4.662 15.268 -11.752 1.00 78.69 525 LEU A CA 1
ATOM 4273 C C . LEU A 1 525 ? -3.249 14.673 -11.744 1.00 78.69 525 LEU A C 1
ATOM 4275 O O . LEU A 1 525 ? -2.876 14.025 -10.767 1.00 78.69 525 LEU A O 1
ATOM 4279 N N . LEU A 1 526 ? -2.437 14.965 -12.766 1.00 75.75 526 LEU A N 1
ATOM 4280 C CA . LEU A 1 526 ? -1.036 14.532 -12.831 1.00 75.75 526 LEU A CA 1
ATOM 4281 C C . LEU A 1 526 ? -0.208 15.070 -11.649 1.00 75.75 526 LEU A C 1
ATOM 4283 O O . LEU A 1 526 ? 0.595 14.333 -11.068 1.00 75.75 526 LEU A O 1
ATOM 4287 N N . LYS A 1 527 ? -0.416 16.336 -11.247 1.00 80.00 527 LYS A N 1
ATOM 4288 C CA . LYS A 1 527 ? 0.222 16.911 -10.045 1.00 80.00 527 LYS A CA 1
ATOM 4289 C C . LYS A 1 527 ? -0.198 16.155 -8.777 1.00 80.00 527 LYS A C 1
ATOM 4291 O O . LYS A 1 527 ? 0.662 15.785 -7.979 1.00 80.00 527 LYS A O 1
ATOM 4296 N N . ILE A 1 528 ? -1.496 15.897 -8.599 1.00 81.81 528 ILE A N 1
ATOM 4297 C CA . ILE A 1 528 ? -2.020 15.177 -7.427 1.00 81.81 528 ILE A CA 1
ATOM 4298 C C . ILE A 1 528 ? -1.465 13.746 -7.370 1.00 81.81 528 ILE A C 1
ATOM 4300 O O . ILE A 1 528 ? -1.002 13.319 -6.313 1.00 81.81 528 ILE A O 1
ATOM 4304 N N . GLN A 1 529 ? -1.468 13.020 -8.493 1.00 79.56 529 GLN A N 1
ATOM 4305 C CA . GLN A 1 529 ? -0.987 11.637 -8.586 1.00 79.56 529 GLN A CA 1
ATOM 4306 C C . GLN A 1 529 ? 0.469 11.495 -8.140 1.00 79.56 529 GLN A C 1
ATOM 4308 O O . GLN A 1 529 ? 0.781 10.644 -7.308 1.00 79.56 529 GLN A O 1
ATOM 4313 N N . ARG A 1 530 ? 1.361 12.363 -8.637 1.00 73.38 530 ARG A N 1
ATOM 4314 C CA . ARG A 1 530 ? 2.793 12.328 -8.287 1.00 73.38 530 ARG A CA 1
ATOM 4315 C C . ARG A 1 530 ? 3.028 12.467 -6.790 1.00 73.38 530 ARG A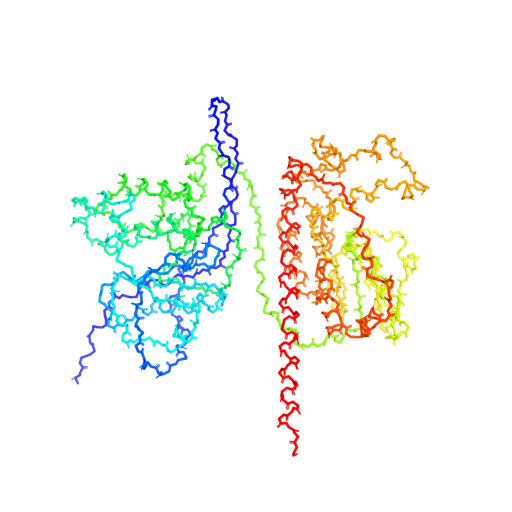 C 1
ATOM 4317 O O . ARG A 1 530 ? 3.889 11.806 -6.218 1.00 73.38 530 ARG A O 1
ATOM 4324 N N . VAL A 1 531 ? 2.258 13.335 -6.154 1.00 74.94 531 VAL A N 1
ATOM 4325 C CA . VAL A 1 531 ? 2.393 13.605 -4.729 1.00 74.94 531 VAL A CA 1
ATOM 4326 C C . VAL A 1 531 ? 1.819 12.464 -3.901 1.00 74.94 531 VAL A C 1
ATOM 4328 O O . VAL A 1 531 ? 2.440 12.022 -2.935 1.00 74.94 531 VAL A O 1
ATOM 4331 N N . LEU A 1 532 ? 0.611 12.021 -4.243 1.00 82.94 532 LEU A N 1
ATOM 4332 C CA . LEU A 1 532 ? -0.109 11.012 -3.476 1.00 82.94 532 LEU A CA 1
ATOM 4333 C C . LEU A 1 532 ? 0.360 9.590 -3.790 1.00 82.94 532 LEU A C 1
ATOM 4335 O O . LEU A 1 532 ? -0.226 8.648 -3.271 1.00 82.94 532 LEU A O 1
ATOM 4339 N N . ALA A 1 533 ? 1.434 9.420 -4.565 1.00 78.75 533 ALA A N 1
ATOM 4340 C CA . ALA A 1 533 ? 1.978 8.122 -4.953 1.00 78.75 533 ALA A CA 1
ATOM 4341 C C . ALA A 1 533 ? 2.196 7.166 -3.762 1.00 78.75 533 ALA A C 1
ATOM 4343 O O . ALA A 1 533 ? 1.950 5.973 -3.886 1.00 78.75 533 ALA A O 1
ATOM 4344 N N . LEU A 1 534 ? 2.594 7.672 -2.586 1.00 82.06 534 LEU A N 1
ATOM 4345 C CA . LEU A 1 534 ? 2.746 6.826 -1.389 1.00 82.06 534 LEU A CA 1
ATOM 4346 C C . LEU A 1 534 ? 1.430 6.435 -0.731 1.00 82.06 534 LEU A C 1
ATOM 4348 O O . LEU A 1 534 ? 1.290 5.316 -0.243 1.00 82.06 534 LEU A O 1
ATOM 4352 N N . ASP A 1 535 ? 0.470 7.355 -0.714 1.00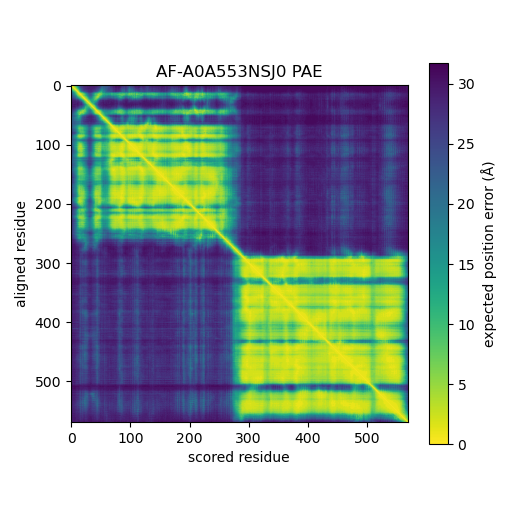 87.25 535 ASP A N 1
ATOM 4353 C CA . ASP A 1 535 ? -0.882 7.041 -0.270 1.00 87.25 535 ASP A CA 1
ATOM 4354 C C . ASP A 1 535 ? -1.541 6.048 -1.245 1.00 87.25 535 ASP A C 1
ATOM 4356 O O . ASP A 1 535 ? -2.338 5.224 -0.798 1.00 87.25 535 ASP A O 1
ATOM 4360 N N . GLN A 1 536 ? -1.195 6.102 -2.540 1.00 87.38 536 GLN A N 1
ATOM 4361 C CA . GLN A 1 536 ? -1.640 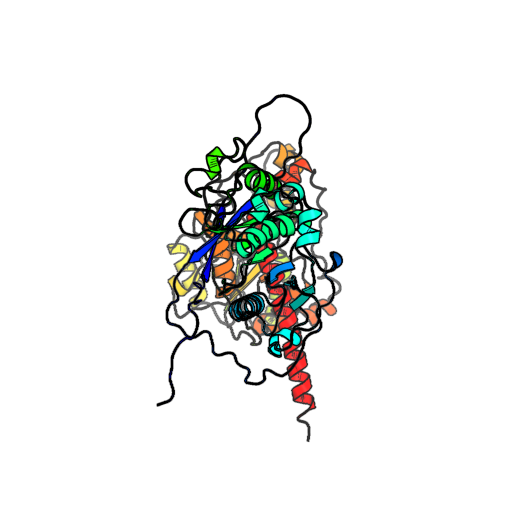5.155 -3.567 1.00 87.38 536 GLN A CA 1
ATOM 4362 C C . GLN A 1 536 ? -1.050 3.771 -3.344 1.00 87.38 536 GLN A C 1
ATOM 4364 O O . GLN A 1 536 ? -1.801 2.802 -3.324 1.00 87.38 536 GLN A O 1
ATOM 4369 N N . ASP A 1 537 ? 0.256 3.676 -3.106 1.00 84.06 537 ASP A N 1
ATOM 4370 C CA . ASP A 1 537 ? 0.898 2.401 -2.789 1.00 84.06 537 ASP A CA 1
ATOM 4371 C C . ASP A 1 537 ? 0.290 1.775 -1.519 1.00 84.06 537 ASP A C 1
ATOM 4373 O O . ASP A 1 537 ? -0.138 0.621 -1.521 1.00 84.06 537 ASP A O 1
ATOM 4377 N N . LEU A 1 538 ? 0.125 2.555 -0.443 1.00 90.62 538 LEU A N 1
ATOM 4378 C CA . LEU A 1 538 ? -0.549 2.057 0.759 1.00 90.62 538 LEU A CA 1
ATOM 4379 C C . LEU A 1 538 ? -1.986 1.591 0.477 1.00 90.62 538 LEU A C 1
ATOM 4381 O O . LEU A 1 538 ? -2.421 0.579 1.026 1.00 90.62 538 LEU A O 1
ATOM 4385 N N . TYR A 1 539 ? -2.733 2.340 -0.337 1.00 94.00 539 TYR A N 1
ATOM 4386 C CA . TYR A 1 539 ? -4.102 1.992 -0.706 1.00 94.00 539 TYR A CA 1
ATOM 4387 C C . TYR A 1 539 ? -4.160 0.657 -1.458 1.00 94.00 539 TYR A C 1
ATOM 4389 O O . TYR A 1 539 ? -4.943 -0.207 -1.064 1.00 94.00 539 TYR A O 1
ATOM 4397 N N . GLU A 1 540 ? -3.313 0.453 -2.471 1.00 83.38 540 GLU A N 1
ATOM 4398 C CA . GLU A 1 540 ? -3.266 -0.810 -3.218 1.00 83.38 540 GLU A CA 1
ATOM 4399 C C . GLU A 1 540 ? -2.808 -1.974 -2.334 1.00 83.38 540 GLU A C 1
ATOM 4401 O O . GLU A 1 540 ? -3.428 -3.036 -2.359 1.00 83.38 540 GLU A O 1
ATOM 4406 N N . PHE A 1 541 ? -1.812 -1.757 -1.468 1.00 87.00 541 PHE A N 1
ATOM 4407 C CA . PHE A 1 541 ? -1.391 -2.736 -0.463 1.00 87.00 541 PHE A CA 1
ATOM 4408 C C . PHE A 1 541 ? -2.560 -3.179 0.431 1.00 87.00 541 PHE A C 1
ATOM 4410 O O . PHE A 1 541 ? -2.825 -4.372 0.576 1.00 87.00 541 PHE A O 1
ATOM 4417 N N . VAL A 1 542 ? -3.316 -2.231 0.996 1.00 93.94 542 VAL A N 1
ATOM 4418 C CA . VAL A 1 542 ? -4.471 -2.544 1.852 1.00 93.94 542 VAL A CA 1
ATOM 4419 C C . VAL A 1 542 ? -5.595 -3.221 1.062 1.00 93.94 542 VAL A C 1
ATOM 4421 O O . VAL A 1 542 ? -6.243 -4.133 1.578 1.00 93.94 542 VAL A O 1
ATOM 4424 N N . LYS A 1 543 ? -5.833 -2.805 -0.183 1.00 89.12 543 LYS A N 1
ATOM 4425 C CA . LYS A 1 543 ? -6.856 -3.381 -1.063 1.00 89.12 543 LYS A CA 1
ATOM 4426 C C . LYS A 1 543 ? -6.557 -4.831 -1.424 1.00 89.12 543 LYS A C 1
ATOM 4428 O O . LYS A 1 543 ? -7.442 -5.682 -1.293 1.00 89.12 543 LYS A O 1
ATOM 4433 N N . GLN A 1 544 ? -5.320 -5.122 -1.820 1.00 81.19 544 GLN A N 1
ATOM 4434 C CA . GLN A 1 544 ? -4.849 -6.484 -2.067 1.00 81.19 544 GLN A CA 1
ATOM 4435 C C . GLN A 1 544 ? -4.961 -7.325 -0.798 1.00 81.19 544 GLN A C 1
ATOM 4437 O O . GLN A 1 544 ? -5.572 -8.396 -0.825 1.00 81.19 544 GLN A O 1
ATOM 4442 N N . ARG A 1 545 ? -4.467 -6.794 0.330 1.00 88.56 545 ARG A N 1
ATOM 4443 C CA . ARG A 1 545 ? -4.554 -7.443 1.638 1.00 88.56 545 ARG A CA 1
ATOM 4444 C C . ARG A 1 545 ? -5.992 -7.831 1.963 1.00 88.56 545 ARG A C 1
ATOM 4446 O O . ARG A 1 545 ? -6.243 -9.015 2.135 1.00 88.56 545 ARG A O 1
ATOM 4453 N N . LEU A 1 546 ? -6.934 -6.880 1.980 1.00 88.38 546 LEU A N 1
ATOM 4454 C CA . LEU A 1 546 ? -8.351 -7.109 2.305 1.00 88.38 546 LEU A CA 1
ATOM 4455 C C . LEU A 1 546 ? -8.999 -8.168 1.400 1.00 88.38 546 LEU A C 1
ATOM 4457 O O . LEU A 1 546 ? -9.690 -9.060 1.892 1.00 88.38 546 LEU A O 1
ATOM 4461 N N . THR A 1 547 ? -8.761 -8.079 0.089 1.00 84.81 547 THR A N 1
ATOM 4462 C CA . THR A 1 547 ? -9.317 -9.017 -0.901 1.00 84.81 547 THR A CA 1
ATOM 4463 C C . THR A 1 547 ? -8.826 -10.443 -0.640 1.00 84.81 547 THR A C 1
ATOM 4465 O O . THR A 1 547 ? -9.621 -11.389 -0.659 1.00 84.81 547 THR A O 1
ATOM 4468 N N . LYS A 1 548 ? -7.535 -10.593 -0.315 1.00 83.00 548 LYS A N 1
ATOM 4469 C CA . LYS A 1 548 ? -6.936 -11.873 0.073 1.00 83.00 548 LYS A CA 1
ATOM 4470 C C . LYS A 1 548 ? -7.562 -12.417 1.362 1.00 83.00 548 LYS A C 1
ATOM 4472 O O . LYS A 1 548 ? -8.060 -13.541 1.335 1.00 83.00 548 LYS A O 1
ATOM 4477 N N . GLN A 1 549 ? -7.660 -11.607 2.430 1.00 84.44 549 GLN A N 1
ATOM 4478 C CA . GLN A 1 549 ? -8.247 -12.068 3.708 1.00 84.44 549 GLN A CA 1
ATOM 4479 C C . GLN A 1 549 ? -9.673 -12.588 3.512 1.00 84.44 549 GLN A C 1
ATOM 4481 O O . GLN A 1 549 ? -10.052 -13.632 4.035 1.00 84.44 549 GLN A O 1
ATOM 4486 N N . VAL A 1 550 ? -10.493 -11.852 2.756 1.00 85.50 550 VAL A N 1
ATOM 4487 C CA . VAL A 1 550 ? -11.895 -12.221 2.536 1.00 85.50 550 VAL A CA 1
ATOM 4488 C C . VAL A 1 550 ? -12.002 -13.518 1.733 1.00 85.50 550 VAL A C 1
ATOM 4490 O O . VAL A 1 550 ? -12.807 -14.384 2.082 1.00 85.50 550 VAL A O 1
ATOM 4493 N N . SER A 1 551 ? -11.166 -13.686 0.708 1.00 83.31 551 SER A N 1
ATOM 4494 C CA . SER A 1 551 ? -11.114 -14.912 -0.098 1.00 83.31 551 SER A CA 1
ATOM 4495 C C . SER A 1 551 ? -10.734 -16.136 0.744 1.00 83.31 551 SER A C 1
ATOM 4497 O O . SER A 1 551 ? -11.380 -17.184 0.651 1.00 83.31 551 SER A O 1
ATOM 4499 N N . GLU A 1 552 ? -9.743 -15.994 1.626 1.00 82.75 552 GLU A N 1
ATOM 4500 C CA . GLU A 1 552 ? -9.306 -17.045 2.554 1.00 82.75 552 GLU A CA 1
ATOM 4501 C C . GLU A 1 552 ? -10.396 -17.402 3.570 1.00 82.75 552 GLU A C 1
ATOM 4503 O O . GLU A 1 552 ? -10.705 -18.580 3.757 1.00 82.75 552 GLU A O 1
ATOM 4508 N N . LEU A 1 553 ? -11.073 -16.406 4.151 1.00 81.75 553 LEU A N 1
ATOM 4509 C CA . LEU A 1 553 ? -12.196 -16.628 5.068 1.00 81.75 553 LEU A CA 1
ATOM 4510 C C . LEU A 1 553 ? -13.333 -17.429 4.416 1.00 81.75 553 LEU A C 1
ATOM 4512 O O . LEU A 1 553 ? -13.939 -18.294 5.060 1.00 81.75 553 LEU A O 1
ATOM 4516 N N . PHE A 1 554 ? -13.632 -17.171 3.139 1.00 79.88 554 PHE A N 1
ATOM 4517 C CA . PHE A 1 554 ? -14.620 -17.952 2.394 1.00 79.88 554 PHE A CA 1
ATOM 4518 C C . PHE A 1 554 ? -14.151 -19.385 2.127 1.00 79.88 554 PHE A C 1
ATOM 4520 O O . PHE A 1 554 ? -14.938 -20.320 2.314 1.00 79.88 554 PHE A O 1
ATOM 4527 N N . ARG A 1 555 ? -12.881 -19.578 1.745 1.00 77.00 555 ARG A N 1
ATOM 4528 C CA . ARG A 1 555 ? -12.293 -20.910 1.532 1.00 77.00 555 ARG A CA 1
ATOM 4529 C C . ARG A 1 555 ? -12.341 -21.746 2.812 1.00 77.00 555 ARG A C 1
ATOM 4531 O O . ARG A 1 555 ? -12.849 -22.866 2.780 1.00 77.00 555 ARG A O 1
ATOM 4538 N N . SER A 1 556 ? -11.924 -21.182 3.943 1.00 73.12 556 SER A N 1
ATOM 4539 C CA . SER A 1 556 ? -11.923 -21.857 5.246 1.00 73.12 556 SER A CA 1
ATOM 4540 C C . SER A 1 556 ? -13.329 -22.232 5.713 1.00 73.12 556 SER A C 1
ATOM 4542 O O . SER A 1 556 ? -13.555 -23.349 6.173 1.00 73.12 556 SER A O 1
ATOM 4544 N N . LYS A 1 557 ? -14.329 -21.362 5.516 1.00 70.38 557 LYS A N 1
ATOM 4545 C CA . LYS A 1 557 ? -15.728 -21.708 5.824 1.00 70.38 557 LYS A CA 1
ATOM 4546 C C . LYS A 1 557 ? -16.286 -22.822 4.945 1.00 70.38 557 LYS A C 1
ATOM 4548 O O . LYS A 1 557 ? -17.049 -23.651 5.438 1.00 70.38 557 LYS A O 1
ATOM 4553 N N . LYS A 1 558 ? -15.933 -22.843 3.657 1.00 66.69 558 LYS A N 1
ATOM 4554 C CA . LYS A 1 558 ? -16.333 -23.917 2.738 1.00 66.69 558 LYS A CA 1
ATOM 4555 C C . LYS A 1 558 ? -15.716 -25.252 3.168 1.00 66.69 558 LYS A C 1
ATOM 4557 O O . LYS A 1 558 ? -16.430 -26.249 3.220 1.00 66.69 558 LYS A O 1
ATOM 4562 N N . LEU A 1 559 ? -14.440 -25.247 3.558 1.00 57.78 559 LEU A N 1
ATOM 4563 C CA . LEU A 1 559 ? -13.747 -26.419 4.104 1.00 57.78 559 LEU A CA 1
ATOM 4564 C C . LEU A 1 559 ? -14.412 -26.930 5.393 1.00 57.78 559 LEU A C 1
ATOM 4566 O O . LEU A 1 559 ? -14.737 -28.110 5.475 1.00 57.78 559 LEU A O 1
ATOM 4570 N N . LEU A 1 560 ? -14.720 -26.048 6.351 1.00 59.81 560 LEU A N 1
ATOM 4571 C CA . LEU A 1 560 ? -15.415 -26.423 7.592 1.00 59.81 560 LEU A CA 1
ATOM 4572 C C . LEU A 1 560 ? -16.810 -27.016 7.336 1.00 59.81 560 LEU A C 1
ATOM 4574 O O . LEU A 1 560 ? -17.192 -27.988 7.983 1.00 59.81 560 LEU A O 1
ATOM 4578 N N . LYS A 1 561 ? -17.563 -26.473 6.369 1.00 61.88 561 LYS A N 1
ATOM 4579 C CA . LYS A 1 561 ? -18.883 -27.002 5.995 1.00 61.88 561 LYS A CA 1
ATOM 4580 C C . LYS A 1 561 ? -18.782 -28.405 5.377 1.00 61.88 561 LYS A C 1
ATOM 4582 O O . LYS A 1 561 ? -19.600 -29.270 5.691 1.00 61.88 561 LYS A O 1
ATOM 4587 N N . ASN A 1 562 ? -17.756 -28.649 4.563 1.00 47.03 562 ASN A N 1
ATOM 4588 C CA . ASN A 1 562 ? -17.494 -29.961 3.968 1.00 47.03 562 ASN A CA 1
ATOM 4589 C C . ASN A 1 562 ? -17.074 -30.999 5.025 1.00 47.03 562 ASN A C 1
ATOM 4591 O O . ASN A 1 562 ? -17.558 -32.121 4.993 1.00 47.03 562 ASN A O 1
ATOM 4595 N N . ILE A 1 563 ? -16.270 -30.608 6.019 1.00 51.31 563 ILE A N 1
ATOM 4596 C CA . ILE A 1 563 ? -15.897 -31.487 7.143 1.00 51.31 563 ILE A CA 1
ATOM 4597 C C . ILE A 1 563 ? -17.114 -31.787 8.036 1.00 51.31 563 ILE A C 1
ATOM 4599 O O . ILE A 1 563 ? -17.323 -32.924 8.442 1.00 51.31 563 ILE A O 1
ATOM 4603 N N . SER A 1 564 ? -17.975 -30.799 8.308 1.00 48.84 564 SER A N 1
ATOM 4604 C CA . SER A 1 564 ? -19.191 -31.025 9.111 1.00 48.84 564 SER A CA 1
ATOM 4605 C C . SER A 1 564 ? -20.238 -31.911 8.423 1.00 48.84 564 SER A C 1
ATOM 4607 O O . SER A 1 564 ? -21.063 -32.515 9.099 1.00 48.84 564 SER A O 1
ATOM 4609 N N . THR A 1 565 ? -20.208 -32.005 7.089 1.00 52.78 565 THR A N 1
ATOM 4610 C CA . THR A 1 565 ? -21.118 -32.865 6.311 1.00 52.78 565 THR A CA 1
ATOM 4611 C C . THR A 1 565 ? -20.566 -34.276 6.105 1.00 52.78 565 THR A C 1
ATOM 4613 O O . THR A 1 565 ? -21.351 -35.187 5.876 1.00 52.78 565 THR A O 1
ATOM 4616 N N . SER A 1 566 ? -19.253 -34.489 6.261 1.00 44.94 566 SER A N 1
ATOM 4617 C CA . SER A 1 566 ? -18.619 -35.815 6.215 1.00 44.94 566 SER A CA 1
ATOM 4618 C C . SER A 1 566 ? -18.547 -36.531 7.573 1.00 44.94 566 SER A C 1
ATOM 4620 O O . SER A 1 566 ? -18.082 -37.663 7.629 1.00 44.94 566 SER A O 1
ATOM 4622 N N . VAL A 1 567 ? -18.967 -35.884 8.669 1.00 43.75 567 VAL A N 1
ATOM 4623 C CA . VAL A 1 567 ? -18.949 -36.435 10.046 1.00 43.75 567 VAL A CA 1
ATOM 4624 C C . VAL A 1 567 ? -20.370 -36.504 10.631 1.00 43.75 567 VAL A C 1
ATOM 4626 O O . VAL A 1 567 ? -20.607 -36.195 11.793 1.00 43.75 567 VAL A O 1
ATOM 4629 N N . SER A 1 568 ? -21.353 -36.885 9.816 1.00 30.80 568 SER A N 1
ATOM 4630 C CA . SER A 1 568 ? -22.661 -37.334 10.317 1.00 30.80 568 SER A CA 1
ATOM 4631 C C . SER A 1 568 ? -22.715 -38.865 10.198 1.00 30.80 568 SER A C 1
ATOM 4633 O O . SER A 1 568 ? -22.382 -39.346 9.114 1.00 30.80 568 SER A O 1
ATOM 4635 N N . PRO A 1 569 ? -23.029 -39.614 11.276 1.00 40.06 569 PRO A N 1
ATOM 4636 C CA . PRO A 1 569 ? -23.082 -41.078 11.251 1.00 40.06 569 PRO A CA 1
ATOM 4637 C C . PRO A 1 569 ? -24.155 -41.632 10.313 1.00 40.06 569 PRO A C 1
ATOM 4639 O O . PRO A 1 569 ? -25.196 -40.954 10.134 1.00 40.06 569 PRO A O 1
#

Foldseek 3Di:
DDDDDDDDPDPDQFKEFDDKFKFFFFDDDDDDDDDDDDQGATEIETEIDRDDDPDDQPPPPDPDQDAKDAAAADDLVLADQLFEEEEEDLDQDAQAPDPLLLQAVVQQCVQPVRGQYEYEYQHGTMRGTDPVVLVVRPSHHHHYDNLLVLCCPFLCVCVCPDPLQVLAPPNSLLSVLSCLLRVCQARFHKYAYSSYGYPHHDDRDDQRYWYFYDYPFATFSRIIGHHHNDVVSVVLSVCCNPVDHSPDDRPRHSDRDGNPPPVCVVDVRTDDDDTADADDDDDPDDPLDADPFFAEEEQEDPQQCSVLVVVLLVVQCVVLVFDEQDVCNAPDPPPDQADDPVRLLSVLVSRVPDDTSYYYYDNHADDDSCVNPVVDAHAYEYEAEQQVSSLLSVQLVVLDPVVCVVHDDDDPVSSVDALQNCQVVCPVSNNFDAQDFADASLLRQLGNDSLLRGFPHVVSLNSSLVSCSPHHQAYHYSVPVVLSLLSCCRRVVSRRPCSVVVVVPDPPSPPPVPPPGPDHDPVSVVSSCVRCVSVNVSNVVNVVVSVVVSVVNVVSVVVVVVVVVVPDD

Solvent-accessible surface area (backbone atoms only — not comparable to full-atom values): 32446 Å² total; per-residue (Å²): 143,78,87,89,80,81,83,77,94,71,85,70,79,50,32,36,53,74,48,76,49,58,50,49,44,63,39,82,83,79,93,78,84,86,89,82,86,88,82,81,53,40,40,28,34,30,39,48,42,89,77,67,91,84,69,78,70,82,72,78,89,66,96,57,77,78,41,64,45,78,38,45,75,62,56,80,88,73,63,43,48,72,43,23,34,37,35,71,43,82,58,62,75,56,78,54,68,59,67,48,41,52,50,15,52,49,28,38,38,75,35,36,79,83,40,36,35,39,36,38,25,38,30,76,51,61,42,55,46,42,54,58,77,61,70,75,34,89,44,50,41,60,21,20,41,56,55,68,65,54,41,52,75,36,97,53,16,68,52,65,71,29,72,61,51,77,65,34,85,51,61,69,55,51,49,52,60,51,45,62,48,51,50,29,30,74,57,17,12,32,40,42,42,39,49,37,38,40,78,55,60,76,82,90,61,62,58,60,41,32,34,33,20,28,46,94,56,31,37,25,56,52,29,39,27,34,28,56,69,35,67,69,46,56,50,38,51,51,48,57,61,75,69,64,57,54,84,60,75,75,70,64,36,63,50,100,39,35,70,87,70,37,63,60,70,78,38,88,46,39,44,78,51,86,77,54,60,74,66,88,73,92,74,92,83,80,70,89,64,63,56,92,66,56,37,39,38,32,39,40,38,80,70,20,55,43,71,58,55,52,51,50,49,63,66,28,26,76,77,51,65,39,43,69,59,53,85,89,70,51,95,56,78,79,73,53,53,65,55,53,73,70,53,49,47,54,49,52,54,52,60,69,76,48,71,76,34,30,40,43,60,49,59,31,38,39,73,73,44,59,82,79,37,74,88,51,82,66,41,34,36,44,38,41,41,63,45,67,64,29,50,51,49,46,57,61,52,72,46,38,70,79,79,40,65,97,48,91,68,78,62,73,66,65,54,70,57,51,71,34,60,33,42,68,68,49,35,85,92,51,46,74,52,80,74,41,76,46,92,49,74,43,17,38,41,37,15,54,56,70,60,24,24,30,40,81,42,36,54,25,47,31,42,13,54,50,39,37,75,76,44,28,90,50,49,32,35,53,90,43,48,69,55,31,52,50,44,40,31,58,39,35,38,69,64,32,57,62,49,68,61,53,52,74,73,39,94,80,71,82,70,67,85,76,67,84,70,82,84,66,44,68,74,31,43,55,56,50,50,69,55,41,46,62,35,41,52,54,40,52,53,42,47,53,49,45,55,50,53,43,53,49,47,52,51,52,51,52,51,52,52,54,52,62,66,73,69,64,136

Nearest PDB structures (foldseek):
  4ndz-assembly1_A  TM=8.332E-01  e=1.708E-16  Escherichia coli UMEA 3304-1
  3f5f-assembly1_A  TM=8.441E-01  e=1.151E-15  Escherichia coli K-12
  4ndz-assembly2_F  TM=7.259E-01  e=3.837E-16  Escherichia coli UMEA 3304-1
  2gwh-assembly1_A  TM=3.547E-01  e=9.197E-03  Homo sapiens
  3qvv-assembly2_B  TM=4.288E-01  e=3.096E-02  Homo sapiens

pLDDT: mean 73.97, std 19.96, range [22.66, 97.56]

Organism: Tigriopus californicus (NCBI:txid6832)

Secondary structure (DSSP, 8-state):
--------S-----EEEEEEEEEEE---PPS-SS------PEEEEEEEE---SS--PSP-S-----EEEEEEEP-GGG--TTTEEEEEE--S--SS--HHHHHHHHHHHHH-TTSEEEEEESS-EEEEEE-HHHHS-TTEEEEE--HHHHHHTSTTHHHHHSHHHHT-S-HHHHHHHHHHHHHHHHH-EEEE-TTEEE-SPPP---TTEEEEEEETTEEEEEEEEE-TT-HHHHHHHHHHHHS--SSSPP-SEEEEEETTTTTTTS-TT--EE---------------S----SEEEEE--TTTTHHHHHHHHHHHHHHHT-EEEPTT-SSSTT--SS--HHHHHHHHHHHHTS-SSEEEEES-----GGGT-TT--PEEEEEE--HHHHHHHHHHHHT-GGGGTTSPPPPHHHHH--HHHHHHTT-TTT---TT-B---TTHHHH-SSGGGGBTT-HHHHHHHHHHHHHH-SEEEETTBHHHHHHHHHHHSHHHHTTHHHHHHH-TTS------PPPPPPHHHHHHHHHHHHHHHHHHHHHHHHHHHHHHHHHHHHHHHHHHHHHS--

Radius of gyration: 28.54 Å; Cα contacts (8 Å, |Δi|>4): 911; chains: 1; bounding box: 73×86×72 Å